Protein AF-0000000084598782 (afdb_homodimer)

Structure (mmCIF, N/CA/C/O backbone):
data_AF-0000000084598782-model_v1
#
loop_
_entity.id
_entity.type
_entity.pdbx_description
1 polymer 'Cobalamin (Vitamin B12) biosynthesis CbiX protein'
#
loop_
_atom_site.group_PDB
_atom_site.id
_atom_site.type_symbol
_atom_site.label_atom_id
_atom_site.label_alt_id
_atom_site.label_comp_id
_atom_site.label_asym_id
_atom_site.label_entity_id
_atom_site.label_seq_id
_atom_site.pdbx_PDB_ins_code
_atom_site.Cartn_x
_atom_site.Cartn_y
_atom_site.Cartn_z
_atom_site.occupancy
_atom_site.B_iso_or_equiv
_atom_site.auth_seq_id
_atom_site.auth_comp_id
_atom_site.auth_asym_id
_atom_site.auth_atom_id
_atom_site.pdbx_PDB_model_num
ATOM 1 N N . MET A 1 1 ? -30.422 15.445 13.852 1 93.19 1 MET A N 1
ATOM 2 C CA . MET A 1 1 ? -29.672 16.406 13.047 1 93.19 1 MET A CA 1
ATOM 3 C C . MET A 1 1 ? -28.234 15.938 12.859 1 93.19 1 MET A C 1
ATOM 5 O O . MET A 1 1 ? -27.625 15.398 13.789 1 93.19 1 MET A O 1
ATOM 9 N N . GLN A 1 2 ? -27.672 16.078 11.68 1 96.44 2 GLN A N 1
ATOM 10 C CA . GLN A 1 2 ? -26.344 15.633 11.297 1 96.44 2 GLN A CA 1
ATOM 11 C C . GLN A 1 2 ? -25.312 16.75 11.5 1 96.44 2 GLN A C 1
ATOM 13 O O . GLN A 1 2 ? -25.562 17.906 11.18 1 96.44 2 GLN A O 1
ATOM 18 N N . ALA A 1 3 ? -24.156 16.375 12.109 1 98.25 3 ALA A N 1
ATOM 19 C CA . ALA A 1 3 ? -23.016 17.281 12.195 1 98.25 3 ALA A CA 1
ATOM 20 C C . ALA A 1 3 ? -21.734 16.625 11.68 1 98.25 3 ALA A C 1
ATOM 22 O O . ALA A 1 3 ? -21.672 15.398 11.539 1 98.25 3 ALA A O 1
ATOM 23 N N . ILE A 1 4 ? -20.75 17.438 11.352 1 98.62 4 ILE A N 1
ATOM 24 C CA . ILE A 1 4 ? -19.438 16.969 10.945 1 98.62 4 ILE A CA 1
ATOM 25 C C . ILE A 1 4 ? -18.375 17.5 11.891 1 98.62 4 ILE A C 1
ATOM 27 O O . ILE A 1 4 ? -18.328 18.703 12.172 1 98.62 4 ILE A O 1
ATOM 31 N N . LEU A 1 5 ? -17.578 16.625 12.438 1 98.69 5 LEU A N 1
ATOM 32 C CA . LEU A 1 5 ? -16.438 16.984 13.266 1 98.69 5 LEU A CA 1
ATOM 33 C C . LEU A 1 5 ? -15.133 16.625 12.57 1 98.69 5 LEU A C 1
ATOM 35 O O . LEU A 1 5 ? -14.82 15.438 12.414 1 98.69 5 LEU A O 1
ATOM 39 N N . TYR A 1 6 ? -14.391 17.641 12.141 1 98.56 6 TYR A N 1
ATOM 40 C CA . TYR A 1 6 ? -13.07 17.422 11.555 1 98.56 6 TYR A CA 1
ATOM 41 C C . TYR A 1 6 ? -12 17.344 12.641 1 98.56 6 TYR A C 1
ATOM 43 O O . TYR A 1 6 ? -11.922 18.219 13.508 1 98.56 6 TYR A O 1
ATOM 51 N N . VAL A 1 7 ? -11.172 16.297 12.578 1 98.06 7 VAL A N 1
ATOM 52 C CA . VAL A 1 7 ? -10.18 16.109 13.633 1 98.06 7 VAL A CA 1
ATOM 53 C C . VAL A 1 7 ? -8.773 16.172 13.047 1 98.06 7 VAL A C 1
ATOM 55 O O . VAL A 1 7 ? -8.406 15.344 12.211 1 98.06 7 VAL A O 1
ATOM 58 N N . GLY A 1 8 ? -8.016 17.125 13.453 1 95.94 8 GLY A N 1
ATOM 59 C CA . GLY A 1 8 ? -6.613 17.25 13.102 1 95.94 8 GLY A CA 1
ATOM 60 C C . GLY A 1 8 ? -5.68 16.797 14.211 1 95.94 8 GLY A C 1
ATOM 61 O O . GLY A 1 8 ? -6.121 16.547 15.328 1 95.94 8 GLY A O 1
ATOM 62 N N . HIS A 1 9 ? -4.473 16.719 13.938 1 91.81 9 HIS A N 1
ATOM 63 C CA . HIS A 1 9 ? -3.498 16.281 14.938 1 91.81 9 HIS A CA 1
ATOM 64 C C . HIS A 1 9 ? -3.303 17.359 16 1 91.81 9 HIS A C 1
ATOM 66 O O . HIS A 1 9 ? -3.309 17.047 17.203 1 91.81 9 HIS A O 1
ATOM 72 N N . GLY A 1 10 ? -3.178 18.547 15.688 1 91.69 10 GLY A N 1
ATOM 73 C CA . GLY A 1 10 ? -2.77 19.672 16.516 1 91.69 10 GLY A CA 1
ATOM 74 C C . GLY A 1 10 ? -1.273 19.922 16.484 1 91.69 10 GLY A C 1
ATOM 75 O O . GLY A 1 10 ? -0.492 19 16.234 1 91.69 10 GLY A O 1
ATOM 76 N N . SER A 1 11 ? -0.904 21.188 16.625 1 88.19 11 SER A N 1
ATOM 77 C CA . SER A 1 11 ? 0.498 21.578 16.562 1 88.19 11 SER A CA 1
ATOM 78 C C . SER A 1 11 ? 0.852 22.531 17.688 1 88.19 11 SER A C 1
ATOM 80 O O . SER A 1 11 ? 0.013 23.328 18.125 1 88.19 11 SER A O 1
ATOM 82 N N . ARG A 1 12 ? 2.102 22.484 18.109 1 85.44 12 ARG A N 1
ATOM 83 C CA . ARG A 1 12 ? 2.6 23.469 19.078 1 85.44 12 ARG A CA 1
ATOM 84 C C . ARG A 1 12 ? 2.768 24.828 18.422 1 85.44 12 ARG A C 1
ATOM 86 O O . ARG A 1 12 ? 2.748 25.859 19.109 1 85.44 12 ARG A O 1
ATOM 93 N N . VAL A 1 13 ? 2.938 24.734 17.094 1 85.5 13 VAL A N 1
ATOM 94 C CA . VAL A 1 13 ? 3.07 25.969 16.328 1 85.5 13 VAL A CA 1
ATOM 95 C C . VAL A 1 13 ? 1.689 26.469 15.898 1 85.5 13 VAL A C 1
ATOM 97 O O . VAL A 1 13 ? 1.011 25.812 15.109 1 85.5 13 VAL A O 1
ATOM 100 N N . GLN A 1 14 ? 1.375 27.609 16.297 1 89.38 14 GLN A N 1
ATOM 101 C CA . GLN A 1 14 ? 0.03 28.156 16.125 1 89.38 14 GLN A CA 1
ATOM 102 C C . GLN A 1 14 ? -0.313 28.297 14.648 1 89.38 14 GLN A C 1
ATOM 104 O O . GLN A 1 14 ? -1.463 28.094 14.25 1 89.38 14 GLN A O 1
ATOM 109 N N . THR A 1 15 ? 0.658 28.594 13.906 1 87.44 15 THR A N 1
ATOM 110 C CA . THR A 1 15 ? 0.441 28.797 12.477 1 87.44 15 THR A CA 1
ATOM 111 C C . THR A 1 15 ? -0.137 27.531 11.844 1 87.44 15 THR A C 1
ATOM 113 O O . THR A 1 15 ? -1.002 27.609 10.969 1 87.44 15 THR A O 1
ATOM 116 N N . GLY A 1 16 ? 0.317 26.406 12.25 1 87.88 16 GLY A N 1
ATOM 117 C CA . GLY A 1 16 ? -0.208 25.141 11.75 1 87.88 16 GLY A CA 1
ATOM 118 C C . GLY A 1 16 ? -1.678 24.938 12.07 1 87.88 16 GLY A C 1
ATOM 119 O O . GLY A 1 16 ? -2.441 24.469 11.219 1 87.88 16 GLY A O 1
ATOM 120 N N . ASN A 1 17 ? -2.055 25.312 13.242 1 93.38 17 ASN A N 1
ATOM 121 C CA . ASN A 1 17 ? -3.445 25.172 13.664 1 93.38 17 ASN A CA 1
ATOM 122 C C . ASN A 1 17 ? -4.352 26.141 12.891 1 93.38 17 ASN A C 1
ATOM 124 O O . ASN A 1 17 ? -5.484 25.781 12.547 1 93.38 17 ASN A O 1
ATOM 128 N N . GLU A 1 18 ? -3.832 27.297 12.617 1 93.31 18 GLU A N 1
ATOM 129 C CA . GLU A 1 18 ? -4.594 28.281 11.852 1 93.31 18 GLU A CA 1
ATOM 130 C C . GLU A 1 18 ? -4.797 27.812 10.414 1 93.31 18 GLU A C 1
ATOM 132 O O . GLU A 1 18 ? -5.867 28.016 9.836 1 93.31 18 GLU A O 1
ATOM 137 N N . GLN A 1 19 ? -3.789 27.234 9.875 1 90.44 19 GLN A N 1
ATOM 138 C CA . GLN A 1 19 ? -3.885 26.703 8.523 1 90.44 19 GLN A CA 1
ATOM 139 C C . GLN A 1 19 ? -4.922 25.578 8.445 1 90.44 19 GLN A C 1
ATOM 141 O O . GLN A 1 19 ? -5.664 25.484 7.469 1 90.44 19 GLN A O 1
ATOM 146 N N . PHE A 1 20 ? -4.934 24.812 9.445 1 94.69 20 PHE A N 1
ATOM 147 C CA . PHE A 1 20 ? -5.934 23.766 9.539 1 94.69 20 PHE A CA 1
ATOM 148 C C . PHE A 1 20 ? -7.34 24.344 9.531 1 94.69 20 PHE A C 1
ATOM 150 O O . PHE A 1 20 ? -8.195 23.906 8.758 1 94.69 20 PHE A O 1
ATOM 157 N N . LYS A 1 21 ? -7.547 25.281 10.344 1 95.44 21 LYS A N 1
ATOM 158 C CA . LYS A 1 21 ? -8.852 25.938 10.445 1 95.44 21 LYS A CA 1
ATOM 159 C C . LYS A 1 21 ? -9.273 26.531 9.109 1 95.44 21 LYS A C 1
ATOM 161 O O . LYS A 1 21 ? -10.422 26.375 8.688 1 95.44 21 LYS A O 1
ATOM 166 N N . THR A 1 22 ? -8.359 27.156 8.492 1 94.69 22 THR A N 1
ATOM 167 C CA . THR A 1 22 ? -8.633 27.766 7.199 1 94.69 22 THR A CA 1
ATOM 168 C C . THR A 1 22 ? -9 26.719 6.164 1 94.69 22 THR A C 1
ATOM 170 O O . THR A 1 22 ? -9.891 26.922 5.344 1 94.69 22 THR A O 1
ATOM 173 N N . PHE A 1 23 ? -8.336 25.672 6.223 1 95.75 23 PHE A N 1
ATOM 174 C CA . PHE A 1 23 ? -8.586 24.547 5.32 1 95.75 23 PHE A CA 1
ATOM 175 C C . PHE A 1 23 ? -10 24.016 5.492 1 95.75 23 PHE A C 1
ATOM 177 O O . PHE A 1 23 ? -10.703 23.766 4.512 1 95.75 23 PHE A O 1
ATOM 184 N N . ILE A 1 24 ? -10.391 23.859 6.723 1 96.69 24 ILE A N 1
ATOM 185 C CA . ILE A 1 24 ? -11.734 23.375 7.023 1 96.69 24 ILE A CA 1
ATOM 186 C C . ILE A 1 24 ? -12.766 24.391 6.531 1 96.69 24 ILE A C 1
ATOM 188 O O . ILE A 1 24 ? -13.773 24.016 5.93 1 96.69 24 ILE A O 1
ATOM 192 N N . ASP A 1 25 ? -12.469 25.641 6.711 1 95.81 25 ASP A N 1
ATOM 193 C CA . ASP A 1 25 ? -13.383 26.703 6.328 1 95.81 25 ASP A CA 1
ATOM 194 C C . ASP A 1 25 ? -13.633 26.703 4.824 1 95.81 25 ASP A C 1
ATOM 196 O O . ASP A 1 25 ? -14.727 27.047 4.367 1 95.81 25 ASP A O 1
ATOM 200 N N . ARG A 1 26 ? -12.68 26.312 4.09 1 94.88 26 ARG A N 1
ATOM 201 C CA . ARG A 1 26 ? -12.773 26.328 2.635 1 94.88 26 ARG A CA 1
ATOM 202 C C . ARG A 1 26 ? -13.773 25.297 2.139 1 94.88 26 ARG A C 1
ATOM 204 O O . ARG A 1 26 ? -14.328 25.438 1.044 1 94.88 26 ARG A O 1
ATOM 211 N N . ILE A 1 27 ? -14.031 24.297 2.934 1 94.5 27 ILE A N 1
ATOM 212 C CA . ILE A 1 27 ? -14.883 23.234 2.41 1 94.5 27 ILE A CA 1
ATOM 213 C C . ILE A 1 27 ? -16.234 23.281 3.115 1 94.5 27 ILE A C 1
ATOM 215 O O . ILE A 1 27 ? -17.125 22.484 2.799 1 94.5 27 ILE A O 1
ATOM 219 N N . LYS A 1 28 ? -16.422 24.156 4.047 1 93.25 28 LYS A N 1
ATOM 220 C CA . LYS A 1 28 ? -17.625 24.203 4.859 1 93.25 28 LYS A CA 1
ATOM 221 C C . LYS A 1 28 ? -18.875 24.438 3.992 1 93.25 28 LYS A C 1
ATOM 223 O O . LYS A 1 28 ? -19.938 23.906 4.289 1 93.25 28 LYS A O 1
ATOM 228 N N . SER A 1 29 ? -18.719 25.125 2.957 1 93 29 SER A N 1
ATOM 229 C CA . SER A 1 29 ? -19.844 25.5 2.104 1 93 29 SER A CA 1
ATOM 230 C C . SER A 1 29 ? -20.391 24.281 1.357 1 93 29 SER A C 1
ATOM 232 O O . SER A 1 29 ? -21.5 24.312 0.835 1 93 29 SER A O 1
ATOM 234 N N . SER A 1 30 ? -19.672 23.234 1.329 1 93.81 30 SER A N 1
ATOM 235 C CA . SER A 1 30 ? -20.062 22.047 0.595 1 93.81 30 SER A CA 1
ATOM 236 C C . SER A 1 30 ? -21.125 21.25 1.354 1 93.81 30 SER A C 1
ATOM 238 O O . SER A 1 30 ? -21.75 20.344 0.799 1 93.81 30 SER A O 1
ATOM 240 N N . PHE A 1 31 ? -21.328 21.641 2.617 1 95.94 31 PHE A N 1
ATOM 241 C CA . PHE A 1 31 ? -22.266 20.906 3.451 1 95.94 31 PHE A CA 1
ATOM 242 C C . PHE A 1 31 ? -23.219 21.875 4.168 1 95.94 31 PHE A C 1
ATOM 244 O O . PHE A 1 31 ? -22.797 22.938 4.609 1 95.94 31 PHE A O 1
ATOM 251 N N . SER A 1 32 ? -24.406 21.5 4.297 1 94.25 32 SER A N 1
ATOM 252 C CA . SER A 1 32 ? -25.422 22.297 4.992 1 94.25 32 SER A CA 1
ATOM 253 C C . SER A 1 32 ? -25.469 21.953 6.477 1 94.25 32 SER A C 1
ATOM 255 O O . SER A 1 32 ? -26.094 22.672 7.262 1 94.25 32 SER A O 1
ATOM 257 N N . HIS A 1 33 ? -24.781 20.969 6.879 1 95.62 33 HIS A N 1
ATOM 258 C CA . HIS A 1 33 ? -24.75 20.5 8.258 1 95.62 33 HIS A CA 1
ATOM 259 C C . HIS A 1 33 ? -23.922 21.422 9.148 1 95.62 33 HIS A C 1
ATOM 261 O O . HIS A 1 33 ? -23.109 22.203 8.648 1 95.62 33 HIS A O 1
ATOM 267 N N . PHE A 1 34 ? -24.203 21.359 10.43 1 97.31 34 PHE A N 1
ATOM 268 C CA . PHE A 1 34 ? -23.281 22 11.375 1 97.31 34 PHE A CA 1
ATOM 269 C C . PHE A 1 34 ? -21.891 21.391 11.289 1 97.31 34 PHE A C 1
ATOM 271 O O . PHE A 1 34 ? -21.75 20.156 11.227 1 97.31 34 PHE A O 1
ATOM 278 N N . GLN A 1 35 ? -20.859 22.203 11.203 1 98.31 35 GLN A N 1
ATOM 279 C CA . GLN A 1 35 ? -19.484 21.734 11.078 1 98.31 35 GLN A CA 1
ATOM 280 C C . GLN A 1 35 ? -18.594 22.406 12.117 1 98.31 35 GLN A C 1
ATOM 282 O O . GLN A 1 35 ? -18.719 23.609 12.383 1 98.31 35 GLN A O 1
ATOM 287 N N . THR A 1 36 ? -17.734 21.625 12.734 1 98.19 36 THR A N 1
ATOM 288 C CA . THR A 1 36 ? -16.719 22.141 13.641 1 98.19 36 THR A CA 1
ATOM 289 C C . THR A 1 36 ? -15.453 21.281 13.578 1 98.19 36 THR A C 1
ATOM 291 O O . THR A 1 36 ? -15.344 20.391 12.734 1 98.19 36 THR A O 1
ATOM 294 N N . TYR A 1 37 ? -14.43 21.641 14.375 1 98.38 37 TYR A N 1
ATOM 295 C CA . TYR A 1 37 ? -13.164 20.938 14.328 1 98.38 37 TYR A CA 1
ATOM 296 C C . TYR A 1 37 ? -12.602 20.719 15.727 1 98.38 37 TYR A C 1
ATOM 298 O O . TYR A 1 37 ? -13.078 21.312 16.688 1 98.38 37 TYR A O 1
ATOM 306 N N . ALA A 1 38 ? -11.695 19.797 15.867 1 98.44 38 ALA A N 1
ATOM 307 C CA . ALA A 1 38 ? -10.961 19.5 17.094 1 98.44 38 ALA A CA 1
ATOM 308 C C . ALA A 1 38 ? -9.562 18.969 16.781 1 98.44 38 ALA A C 1
ATOM 310 O O . ALA A 1 38 ? -9.234 18.719 15.617 1 98.44 38 ALA A O 1
ATOM 311 N N . PHE A 1 39 ? -8.758 18.875 17.812 1 97.44 39 PHE A N 1
ATOM 312 C CA . PHE A 1 39 ? -7.402 18.375 17.688 1 97.44 39 PHE A CA 1
ATOM 313 C C . PHE A 1 39 ? -7.184 17.156 18.578 1 97.44 39 PHE A C 1
ATOM 315 O O . PHE A 1 39 ? -7.766 17.078 19.672 1 97.44 39 PHE A O 1
ATOM 322 N N . ILE A 1 40 ? -6.371 16.266 18.125 1 96.12 40 ILE A N 1
ATOM 323 C CA . ILE A 1 40 ? -6.043 15.062 18.875 1 96.12 40 ILE A CA 1
ATOM 324 C C . ILE A 1 40 ? -5.258 15.438 20.125 1 96.12 40 ILE A C 1
ATOM 326 O O . ILE A 1 40 ? -5.535 14.938 21.219 1 96.12 40 ILE A O 1
ATOM 330 N N . GLU A 1 41 ? -4.289 16.297 19.875 1 93.75 41 GLU A N 1
ATOM 331 C CA . GLU A 1 41 ? -3.395 16.719 20.953 1 93.75 41 GLU A CA 1
ATOM 332 C C . GLU A 1 41 ? -2.73 18.047 20.625 1 93.75 41 GLU A C 1
ATOM 334 O O . GLU A 1 41 ? -2.895 18.578 19.516 1 93.75 41 GLU A O 1
ATOM 339 N N . LEU A 1 42 ? -2.111 18.75 21.609 1 92.25 42 LEU A N 1
ATOM 340 C CA . LEU A 1 42 ? -1.199 19.891 21.516 1 92.25 42 LEU A CA 1
ATOM 341 C C . LEU A 1 42 ? -1.972 21.188 21.328 1 92.25 42 LEU A C 1
ATOM 343 O O . LEU A 1 42 ? -1.405 22.266 21.453 1 92.25 42 LEU A O 1
ATOM 347 N N . SER A 1 43 ? -3.236 21.031 20.906 1 94 43 SER A N 1
ATOM 348 C CA . SER A 1 43 ? -4.012 22.234 20.688 1 94 43 SER A CA 1
ATOM 349 C C . SER A 1 43 ? -5.469 22.047 21.078 1 94 43 SER A C 1
ATOM 351 O O . SER A 1 43 ? -5.902 20.922 21.344 1 94 43 SER A O 1
ATOM 353 N N . ALA A 1 44 ? -6.156 23.188 21.266 1 96.25 44 ALA A N 1
ATOM 354 C CA . ALA A 1 44 ? -7.598 23.203 21.516 1 96.25 44 ALA A CA 1
ATOM 355 C C . ALA A 1 44 ? -8.367 23.625 20.266 1 96.25 44 ALA A C 1
ATOM 357 O O . ALA A 1 44 ? -7.832 24.344 19.406 1 96.25 44 ALA A O 1
ATOM 358 N N . PRO A 1 45 ? -9.609 23.172 20.203 1 98 45 PRO A N 1
ATOM 359 C CA . PRO A 1 45 ? -10.398 22.344 21.109 1 98 45 PRO A CA 1
ATOM 360 C C . PRO A 1 45 ? -10.031 20.859 21.031 1 98 45 PRO A C 1
ATOM 362 O O . PRO A 1 45 ? -9.562 20.391 19.984 1 98 45 PRO A O 1
ATOM 365 N N . THR A 1 46 ? -10.273 20.141 22.109 1 98.31 46 THR A N 1
ATOM 366 C CA . THR A 1 46 ? -10.109 18.688 22.156 1 98.31 46 THR A CA 1
ATOM 367 C C . THR A 1 46 ? -11.25 17.984 21.422 1 98.31 46 THR A C 1
ATOM 369 O O . THR A 1 46 ? -12.258 18.609 21.094 1 98.31 46 THR A O 1
ATOM 372 N N . ILE A 1 47 ? -11.086 16.75 21.188 1 98.5 47 ILE A N 1
ATOM 373 C CA . ILE A 1 47 ? -12.117 15.969 20.531 1 98.5 47 ILE A CA 1
ATOM 374 C C . ILE A 1 47 ? -13.398 15.984 21.375 1 98.5 47 ILE A C 1
ATOM 376 O O . ILE A 1 47 ? -14.492 16.141 20.828 1 98.5 47 ILE A O 1
ATOM 380 N N . GLN A 1 48 ? -13.266 15.859 22.703 1 98.56 48 GLN A N 1
ATOM 381 C CA . GLN A 1 48 ? -14.422 15.906 23.594 1 98.56 48 GLN A CA 1
ATOM 382 C C . GLN A 1 48 ? -15.141 17.25 23.484 1 98.56 48 GLN A C 1
ATOM 384 O O . GLN A 1 48 ? -16.375 17.297 23.406 1 98.56 48 GLN A O 1
ATOM 389 N N . GLU A 1 49 ? -14.406 18.297 23.469 1 98.56 49 GLU A N 1
ATOM 390 C CA . GLU A 1 49 ? -14.992 19.625 23.344 1 98.56 49 GLU A CA 1
ATOM 391 C C . GLU A 1 49 ? -15.688 19.781 21.984 1 98.56 49 GLU A C 1
ATOM 393 O O . GLU A 1 49 ? -16.719 20.438 21.891 1 98.56 49 GLU A O 1
ATOM 398 N N . GLY A 1 50 ? -15.047 19.25 20.922 1 98.62 50 GLY A N 1
ATOM 399 C CA . GLY A 1 50 ? -15.688 19.266 19.609 1 98.62 50 GLY A CA 1
ATOM 400 C C . GLY A 1 50 ? -17.016 18.531 19.594 1 98.62 50 GLY A C 1
ATOM 401 O O . GLY A 1 50 ? -17.984 19.031 19.016 1 98.62 50 GLY A O 1
ATOM 402 N N . ILE A 1 51 ? -17.078 17.438 20.234 1 98.5 51 ILE A N 1
ATOM 403 C CA . ILE A 1 51 ? -18.312 16.656 20.328 1 98.5 51 ILE A CA 1
ATOM 404 C C . ILE A 1 51 ? -19.359 17.453 21.109 1 98.5 51 ILE A C 1
ATOM 406 O O . ILE A 1 51 ? -20.516 17.516 20.688 1 98.5 51 ILE A O 1
ATOM 410 N N . ASP A 1 52 ? -18.969 18.062 22.234 1 98.56 52 ASP A N 1
ATOM 411 C CA . ASP A 1 52 ? -19.875 18.891 23.016 1 98.56 52 ASP A CA 1
ATOM 412 C C . ASP A 1 52 ? -20.5 19.984 22.141 1 98.56 52 ASP A C 1
ATOM 414 O O . ASP A 1 52 ? -21.703 20.25 22.25 1 98.56 52 ASP A O 1
ATOM 418 N N . ARG A 1 53 ? -19.734 20.578 21.297 1 98.44 53 ARG A N 1
ATOM 419 C CA . ARG A 1 53 ? -20.203 21.625 20.406 1 98.44 53 ARG A CA 1
ATOM 420 C C . ARG A 1 53 ? -21.266 21.109 19.438 1 98.44 53 ARG A C 1
ATOM 422 O O . ARG A 1 53 ? -22.266 21.781 19.188 1 98.44 53 ARG A O 1
ATOM 429 N N . CYS A 1 54 ? -21 19.953 18.906 1 98.5 54 CYS A N 1
ATOM 430 C CA . CYS A 1 54 ? -21.953 19.344 18 1 98.5 54 CYS A CA 1
ATOM 431 C C . CYS A 1 54 ? -23.281 19.062 18.703 1 98.5 54 CYS A C 1
ATOM 433 O O . CYS A 1 54 ? -24.344 19.359 18.172 1 98.5 54 CYS A O 1
ATOM 435 N N . VAL A 1 55 ? -23.188 18.531 19.906 1 97.88 55 VAL A N 1
ATOM 436 C CA . VAL A 1 55 ? -24.375 18.203 20.688 1 97.88 55 VAL A CA 1
ATOM 437 C C . VAL A 1 55 ? -25.141 19.469 21.031 1 97.88 55 VAL A C 1
ATOM 439 O O . VAL A 1 55 ? -26.359 19.516 20.906 1 97.88 55 VAL A O 1
ATOM 442 N N . LYS A 1 56 ? -24.438 20.438 21.469 1 97.94 56 LYS A N 1
ATOM 443 C CA . LYS A 1 56 ? -25.047 21.719 21.828 1 97.94 56 LYS A CA 1
ATOM 444 C C . LYS A 1 56 ? -25.766 22.328 20.625 1 97.94 56 LYS A C 1
ATOM 446 O O . LYS A 1 56 ? -26.797 22.984 20.781 1 97.94 56 LYS A O 1
ATOM 451 N N . ALA A 1 57 ? -25.281 22.062 19.438 1 97.81 57 ALA A N 1
ATOM 452 C CA . ALA A 1 57 ? -25.875 22.578 18.203 1 97.81 57 ALA A CA 1
ATOM 453 C C . ALA A 1 57 ? -27.109 21.766 17.797 1 97.81 57 ALA A C 1
ATOM 455 O O . ALA A 1 57 ? -27.766 22.078 16.812 1 97.81 57 ALA A O 1
ATOM 456 N N . GLY A 1 58 ? -27.359 20.641 18.547 1 97.44 58 GLY A N 1
ATOM 457 C CA . GLY A 1 58 ? -28.562 19.859 18.312 1 97.44 58 GLY A CA 1
ATOM 458 C C . GLY A 1 58 ? -28.328 18.594 17.531 1 97.44 58 GLY A C 1
ATOM 459 O O . GLY A 1 58 ? -29.266 17.922 17.109 1 97.44 58 GLY A O 1
ATOM 460 N N . ALA A 1 59 ? -27.109 18.203 17.344 1 97.5 59 ALA A N 1
ATOM 461 C CA . ALA A 1 59 ? -26.781 17.016 16.531 1 97.5 59 ALA A CA 1
ATOM 462 C C . ALA A 1 59 ? -27.203 15.734 17.234 1 97.5 59 ALA A C 1
ATOM 464 O O . ALA A 1 59 ? -27.031 15.609 18.453 1 97.5 59 ALA A O 1
ATOM 465 N N . THR A 1 60 ? -27.766 14.867 16.531 1 97 60 THR A N 1
ATOM 466 C CA . THR A 1 60 ? -28.047 13.516 17.016 1 97 60 THR A CA 1
ATOM 467 C C . THR A 1 60 ? -27.141 12.5 16.328 1 97 60 THR A C 1
ATOM 469 O O . THR A 1 60 ? -27.047 11.352 16.766 1 97 60 THR A O 1
ATOM 472 N N . LYS A 1 61 ? -26.562 12.914 15.227 1 97.38 61 LYS A N 1
ATOM 473 C CA . LYS A 1 61 ? -25.547 12.148 14.492 1 97.38 61 LYS A CA 1
ATOM 474 C C . LYS A 1 61 ? -24.312 13 14.211 1 97.38 61 LYS A C 1
ATOM 476 O O . LYS A 1 61 ? -24.422 14.164 13.828 1 97.38 61 LYS A O 1
ATOM 481 N N . ILE A 1 62 ? -23.156 12.43 14.461 1 98.19 62 ILE A N 1
ATOM 482 C CA . ILE A 1 62 ? -21.922 13.164 14.227 1 98.19 62 ILE A CA 1
ATOM 483 C C . ILE A 1 62 ? -20.984 12.328 13.359 1 98.19 62 ILE A C 1
ATOM 485 O O . ILE A 1 62 ? -20.562 11.234 13.758 1 98.19 62 ILE A O 1
ATOM 489 N N . ALA A 1 63 ? -20.656 12.812 12.164 1 98.38 63 ALA A N 1
ATOM 490 C CA . ALA A 1 63 ? -19.594 12.234 11.336 1 98.38 63 ALA A CA 1
ATOM 491 C C . ALA A 1 63 ? -18.234 12.789 11.711 1 98.38 63 ALA A C 1
ATOM 493 O O . ALA A 1 63 ? -17.953 13.977 11.5 1 98.38 63 ALA A O 1
ATOM 494 N N . VAL A 1 64 ? -17.438 11.93 12.281 1 98.38 64 VAL A N 1
ATOM 495 C CA . VAL A 1 64 ? -16.078 12.32 12.656 1 98.38 64 VAL A CA 1
ATOM 496 C C . VAL A 1 64 ? -15.117 12.016 11.516 1 98.38 64 VAL A C 1
ATOM 498 O O . VAL A 1 64 ? -14.977 10.867 11.094 1 98.38 64 VAL A O 1
ATOM 501 N N . VAL A 1 65 ? -14.43 13.031 11.031 1 98.12 65 VAL A N 1
ATOM 502 C CA . VAL A 1 65 ? -13.555 12.891 9.875 1 98.12 65 VAL A CA 1
ATOM 503 C C . VAL A 1 65 ? -12.117 13.227 10.266 1 98.12 65 VAL A C 1
ATOM 505 O O . VAL A 1 65 ? -11.797 14.391 10.516 1 98.12 65 VAL A O 1
ATOM 508 N N . PRO A 1 66 ? -11.273 12.258 10.32 1 97.75 66 PRO A N 1
ATOM 509 C CA . PRO A 1 66 ? -9.867 12.562 10.586 1 97.75 66 PRO A CA 1
ATOM 510 C C . PRO A 1 66 ? -9.18 13.258 9.414 1 97.75 66 PRO A C 1
ATOM 512 O O . PRO A 1 66 ? -9.203 12.75 8.289 1 97.75 66 PRO A O 1
ATOM 515 N N . VAL A 1 67 ? -8.617 14.375 9.672 1 96.75 67 VAL A N 1
ATOM 516 C CA . VAL A 1 67 ? -7.844 15.102 8.664 1 96.75 67 VAL A CA 1
ATOM 517 C C . VAL A 1 67 ? -6.359 14.773 8.82 1 96.75 67 VAL A C 1
ATOM 519 O O . VAL A 1 67 ? -5.578 15.609 9.281 1 96.75 67 VAL A O 1
ATOM 522 N N . LEU A 1 68 ? -6.02 13.594 8.445 1 94.44 68 LEU A N 1
ATOM 523 C CA . LEU A 1 68 ? -4.691 12.984 8.516 1 94.44 68 LEU A CA 1
ATOM 524 C C . LEU A 1 68 ? -4.305 12.375 7.172 1 94.44 68 LEU A C 1
ATOM 526 O O . LEU A 1 68 ? -5.172 11.938 6.41 1 94.44 68 LEU A O 1
ATOM 530 N N . LEU A 1 69 ? -3.002 12.359 6.879 1 93.12 69 LEU A N 1
ATOM 531 C CA . LEU A 1 69 ? -2.545 11.852 5.59 1 93.12 69 LEU A CA 1
ATOM 532 C C . LEU A 1 69 ? -2.701 10.336 5.52 1 93.12 69 LEU A C 1
ATOM 534 O O . LEU A 1 69 ? -3.201 9.812 4.523 1 93.12 69 LEU A O 1
ATOM 538 N N . LEU A 1 70 ? -2.176 9.672 6.562 1 91.88 70 LEU A N 1
ATOM 539 C CA . LEU A 1 70 ? -2.162 8.211 6.543 1 91.88 70 LEU A CA 1
ATOM 540 C C . LEU A 1 70 ? -2.688 7.648 7.859 1 91.88 70 LEU A C 1
ATOM 542 O O . LEU A 1 70 ? -2.76 8.367 8.859 1 91.88 70 LEU A O 1
ATOM 546 N N . THR A 1 71 ? -3.131 6.422 7.773 1 84.38 71 THR A N 1
ATOM 547 C CA . THR A 1 71 ? -3.609 5.723 8.961 1 84.38 71 THR A CA 1
ATOM 548 C C . THR A 1 71 ? -2.439 5.266 9.828 1 84.38 71 THR A C 1
ATOM 550 O O . THR A 1 71 ? -1.544 4.566 9.352 1 84.38 71 THR A O 1
ATOM 553 N N . ALA A 1 72 ? -2.422 5.719 11.047 1 84 72 ALA A N 1
ATOM 554 C CA . ALA A 1 72 ? -1.415 5.324 12.023 1 84 72 ALA A CA 1
ATOM 555 C C . ALA A 1 72 ? -2.006 5.285 13.43 1 84 72 ALA A C 1
ATOM 557 O O . ALA A 1 72 ? -3.211 5.082 13.602 1 84 72 ALA A O 1
ATOM 558 N N . TYR A 1 73 ? -1.213 5.379 14.383 1 80.56 73 TYR A N 1
ATOM 559 C CA . TYR A 1 73 ? -1.599 5.219 15.781 1 80.56 73 TYR A CA 1
ATOM 560 C C . TYR A 1 73 ? -2.711 6.191 16.156 1 80.56 73 TYR A C 1
ATOM 562 O O . TYR A 1 73 ? -3.707 5.801 16.766 1 80.56 73 TYR A O 1
ATOM 570 N N . HIS A 1 74 ? -2.617 7.398 15.688 1 83.5 74 HIS A N 1
ATOM 571 C CA . HIS A 1 74 ? -3.609 8.406 16.031 1 83.5 74 HIS A CA 1
ATOM 572 C C . HIS A 1 74 ? -4.977 8.062 15.453 1 83.5 74 HIS A C 1
ATOM 574 O O . HIS A 1 74 ? -5.996 8.188 16.141 1 83.5 74 HIS A O 1
ATOM 580 N N . ALA A 1 75 ? -4.973 7.633 14.312 1 87.62 75 ALA A N 1
ATOM 581 C CA . ALA A 1 75 ? -6.223 7.285 13.641 1 87.62 75 ALA A CA 1
ATOM 582 C C . ALA A 1 75 ? -6.781 5.969 14.18 1 87.62 75 ALA A C 1
ATOM 584 O O . ALA A 1 75 ? -8 5.809 14.297 1 87.62 75 ALA A O 1
ATOM 585 N N . ASN A 1 76 ? -5.922 5.129 14.547 1 87.38 76 ASN A N 1
ATOM 586 C CA . ASN A 1 76 ? -6.352 3.777 14.891 1 87.38 76 ASN A CA 1
ATOM 587 C C . ASN A 1 76 ? -6.68 3.658 16.375 1 87.38 76 ASN A C 1
ATOM 589 O O . ASN A 1 76 ? -7.422 2.76 16.781 1 87.38 76 ASN A O 1
ATOM 593 N N . LYS A 1 77 ? -6.113 4.5 17.156 1 90 77 LYS A N 1
ATOM 594 C CA . LYS A 1 77 ? -6.266 4.289 18.594 1 90 77 LYS A CA 1
ATOM 595 C C . LYS A 1 77 ? -6.746 5.559 19.281 1 90 77 LYS A C 1
ATOM 597 O O . LYS A 1 77 ? -7.793 5.559 19.938 1 90 77 LYS A O 1
ATOM 602 N N . ASP A 1 78 ? -6.055 6.703 19.078 1 93 78 ASP A N 1
ATOM 603 C CA . ASP A 1 78 ? -6.34 7.91 19.844 1 93 78 ASP A CA 1
ATOM 604 C C . ASP A 1 78 ? -7.746 8.43 19.562 1 93 78 ASP A C 1
ATOM 606 O O . ASP A 1 78 ? -8.508 8.711 20.484 1 93 78 ASP A O 1
ATOM 610 N N . ILE A 1 79 ? -8.102 8.539 18.344 1 96.12 79 ILE A N 1
ATOM 611 C CA . ILE A 1 79 ? -9.398 9.102 17.984 1 96.12 79 ILE A CA 1
ATOM 612 C C . ILE A 1 79 ? -10.508 8.141 18.391 1 96.12 79 ILE A C 1
ATOM 614 O O . ILE A 1 79 ? -11.453 8.531 19.094 1 96.12 79 ILE A O 1
ATOM 618 N N . PRO A 1 80 ? -10.406 6.859 18.078 1 95.94 80 PRO A N 1
ATOM 619 C CA . PRO A 1 80 ? -11.438 5.914 18.516 1 95.94 80 PRO A CA 1
ATOM 620 C C . PRO A 1 80 ? -11.609 5.887 20.031 1 95.94 80 PRO A C 1
ATOM 622 O O . PRO A 1 80 ? -12.727 5.781 20.531 1 95.94 80 PRO A O 1
ATOM 625 N N . ASP A 1 81 ? -10.508 5.977 20.734 1 96.38 81 ASP A N 1
ATOM 626 C CA . ASP A 1 81 ? -10.586 6.004 22.188 1 96.38 81 ASP A CA 1
ATOM 627 C C . ASP A 1 81 ? -11.398 7.207 22.672 1 96.38 81 ASP A C 1
ATOM 629 O O . ASP A 1 81 ? -12.203 7.09 23.594 1 96.38 81 ASP A O 1
ATOM 633 N N . GLU A 1 82 ? -11.172 8.32 22.094 1 97.25 82 GLU A N 1
ATOM 634 C CA . GLU A 1 82 ? -11.922 9.523 22.438 1 97.25 82 GLU A CA 1
ATOM 635 C C . GLU A 1 82 ? -13.398 9.383 22.078 1 97.25 82 GLU A C 1
ATOM 637 O O . GLU A 1 82 ? -14.266 9.891 22.797 1 97.25 82 GLU A O 1
ATOM 642 N N . LEU A 1 83 ? -13.688 8.711 21.016 1 97.19 83 LEU A N 1
ATOM 643 C CA . LEU A 1 83 ? -15.07 8.531 20.594 1 97.19 83 LEU A CA 1
ATOM 644 C C . LEU A 1 83 ? -15.805 7.582 21.531 1 97.19 83 LEU A C 1
ATOM 646 O O . LEU A 1 83 ? -17 7.762 21.781 1 97.19 83 LEU A O 1
ATOM 650 N N . LYS A 1 84 ? -15.078 6.59 22.016 1 96.56 84 LYS A N 1
ATOM 651 C CA . LYS A 1 84 ? -15.672 5.707 23.016 1 96.56 84 LYS A CA 1
ATOM 652 C C . LYS A 1 84 ? -16.062 6.484 24.266 1 96.56 84 LYS A C 1
ATOM 654 O O . LYS A 1 84 ? -17.141 6.262 24.828 1 96.56 84 LYS A O 1
ATOM 659 N N . LYS A 1 85 ? -15.164 7.32 24.656 1 97.25 85 LYS A N 1
ATOM 660 C CA . LYS A 1 85 ? -15.453 8.172 25.812 1 97.25 85 LYS A CA 1
ATOM 661 C C . LYS A 1 85 ? -16.688 9.039 25.547 1 97.25 85 LYS A C 1
ATOM 663 O O . LYS A 1 85 ? -17.547 9.188 26.438 1 97.25 85 LYS A O 1
ATOM 668 N N . ALA A 1 86 ? -16.75 9.602 24.391 1 96.88 86 ALA A N 1
ATOM 669 C CA . ALA A 1 86 ? -17.875 10.445 24.016 1 96.88 86 ALA A CA 1
ATOM 670 C C . ALA A 1 86 ? -19.188 9.656 24.031 1 96.88 86 ALA A C 1
ATOM 672 O O . ALA A 1 86 ? -20.219 10.18 24.453 1 96.88 86 ALA A O 1
ATOM 673 N N . LYS A 1 87 ? -19.141 8.453 23.578 1 96.06 87 LYS A N 1
ATOM 674 C CA . LYS A 1 87 ? -20.328 7.609 23.531 1 96.06 87 LYS A CA 1
ATOM 675 C C . LYS A 1 87 ? -20.859 7.316 24.938 1 96.06 87 LYS A C 1
ATOM 677 O O . LYS A 1 87 ? -22.062 7.191 25.141 1 96.06 87 LYS A O 1
ATOM 682 N N . ARG A 1 88 ? -19.984 7.203 25.859 1 96.44 88 ARG A N 1
ATOM 683 C CA . ARG A 1 88 ? -20.375 7 27.25 1 96.44 88 ARG A CA 1
ATOM 684 C C . ARG A 1 88 ? -21.078 8.234 27.812 1 96.44 88 ARG A C 1
ATOM 686 O O . ARG A 1 88 ? -22.047 8.125 28.562 1 96.44 88 ARG A O 1
ATOM 693 N N . ARG A 1 89 ? -20.578 9.367 27.391 1 97.25 89 ARG A N 1
ATOM 694 C CA . ARG A 1 89 ? -21.141 10.633 27.875 1 97.25 89 ARG A CA 1
ATOM 695 C C . ARG A 1 89 ? -22.484 10.93 27.203 1 97.25 89 ARG A C 1
ATOM 697 O O . ARG A 1 89 ? -23.359 11.531 27.812 1 97.25 89 ARG A O 1
ATOM 704 N N . TYR A 1 90 ? -22.562 10.531 25.906 1 97.12 90 TYR A N 1
ATOM 705 C CA . TYR A 1 90 ? -23.75 10.773 25.094 1 97.12 90 TYR A CA 1
ATOM 706 C C . TYR A 1 90 ? -24.234 9.484 24.438 1 97.12 90 TYR A C 1
ATOM 708 O O . TYR A 1 90 ? -24.094 9.305 23.234 1 97.12 90 TYR A O 1
ATOM 716 N N . PRO A 1 91 ? -24.922 8.664 25.188 1 95.81 91 PRO A N 1
ATOM 717 C CA . PRO A 1 91 ? -25.281 7.332 24.703 1 95.81 91 PRO A CA 1
ATOM 718 C C . PRO A 1 91 ? -26.25 7.391 23.531 1 95.81 91 PRO A C 1
ATOM 720 O O . PRO A 1 91 ? -26.312 6.457 22.719 1 95.81 91 PRO A O 1
ATOM 723 N N . SER A 1 92 ? -26.984 8.461 23.422 1 95.44 92 SER A N 1
ATOM 724 C CA . SER A 1 92 ? -28.031 8.523 22.406 1 95.44 92 SER A CA 1
ATOM 725 C C . SER A 1 92 ? -27.484 9.039 21.078 1 95.44 92 SER A C 1
ATOM 727 O O . SER A 1 92 ? -28.156 8.961 20.047 1 95.44 92 SER A O 1
ATOM 729 N N . ILE A 1 93 ? -26.344 9.57 21.078 1 95.88 93 ILE A N 1
ATOM 730 C CA . ILE A 1 93 ? -25.766 10.148 19.859 1 95.88 93 ILE A CA 1
ATOM 731 C C . ILE A 1 93 ? -25.156 9.039 19 1 95.88 93 ILE A C 1
ATOM 733 O O . ILE A 1 93 ? -24.516 8.117 19.531 1 95.88 93 ILE A O 1
ATOM 737 N N . GLU A 1 94 ? -25.344 9.141 17.75 1 96.5 94 GLU A N 1
ATOM 738 C CA . GLU A 1 94 ? -24.703 8.242 16.797 1 96.5 94 GLU A CA 1
ATOM 739 C C . GLU A 1 94 ? -23.391 8.828 16.266 1 96.5 94 GLU A C 1
ATOM 741 O O . GLU A 1 94 ? -23.359 9.977 15.82 1 96.5 94 GLU A O 1
ATOM 746 N N . LEU A 1 95 ? -22.391 8.047 16.375 1 97.19 95 LEU A N 1
ATOM 747 C CA . LEU A 1 95 ? -21.078 8.477 15.906 1 97.19 95 LEU A CA 1
ATOM 748 C C . LEU A 1 95 ? -20.609 7.613 14.742 1 97.19 95 LEU A C 1
ATOM 750 O O . LEU A 1 95 ? -20.672 6.383 14.805 1 97.19 95 LEU A O 1
ATOM 754 N N . THR A 1 96 ? -20.219 8.289 13.648 1 97.25 96 THR A N 1
ATOM 755 C CA . THR A 1 96 ? -19.516 7.613 12.57 1 97.25 96 THR A CA 1
ATOM 756 C C . THR A 1 96 ? -18.094 8.133 12.445 1 97.25 96 THR A C 1
ATOM 758 O O . THR A 1 96 ? -17.844 9.328 12.609 1 97.25 96 THR A O 1
ATOM 761 N N . TYR A 1 97 ? -17.203 7.242 12.25 1 97.06 97 TYR A N 1
ATOM 762 C CA . TYR A 1 97 ? -15.797 7.586 12.148 1 97.06 97 TYR A CA 1
ATOM 763 C C . TYR A 1 97 ? -15.273 7.328 10.742 1 97.06 97 TYR A C 1
ATOM 765 O O . TYR A 1 97 ? -15.125 6.172 10.328 1 97.06 97 TYR A O 1
ATOM 773 N N . GLY A 1 98 ? -14.977 8.406 10.031 1 96.5 98 GLY A N 1
ATOM 774 C CA . GLY A 1 98 ? -14.469 8.305 8.672 1 96.5 98 GLY A CA 1
ATOM 775 C C . GLY A 1 98 ? -13.008 7.879 8.617 1 96.5 98 GLY A C 1
ATOM 776 O O . GLY A 1 98 ? -12.391 7.629 9.648 1 96.5 98 GLY A O 1
ATOM 777 N N . ARG A 1 99 ? -12.445 7.809 7.434 1 95.12 99 ARG A N 1
ATOM 778 C CA . ARG A 1 99 ? -11.062 7.383 7.246 1 95.12 99 ARG A CA 1
ATOM 779 C C . ARG A 1 99 ? -10.172 8.562 6.867 1 95.12 99 ARG A C 1
ATOM 781 O O . ARG A 1 99 ? -10.648 9.555 6.312 1 95.12 99 ARG A O 1
ATOM 788 N N . PRO A 1 100 ? -8.875 8.492 7.164 1 96.31 100 PRO A N 1
ATOM 789 C CA . PRO A 1 100 ? -7.93 9.516 6.719 1 96.31 100 PRO A CA 1
ATOM 790 C C . PRO A 1 100 ? -7.84 9.609 5.195 1 96.31 100 PRO A C 1
ATOM 792 O O . PRO A 1 100 ? -8.516 8.859 4.484 1 96.31 100 PRO A O 1
ATOM 795 N N . PHE A 1 101 ? -7.012 10.578 4.738 1 96.31 101 PHE A N 1
ATOM 796 C CA . PHE A 1 101 ? -6.852 10.766 3.301 1 96.31 101 PHE A CA 1
ATOM 797 C C . PHE A 1 101 ? -6.355 9.484 2.639 1 96.31 101 PHE A C 1
ATOM 799 O O . PHE A 1 101 ? -6.859 9.086 1.587 1 96.31 101 PHE A O 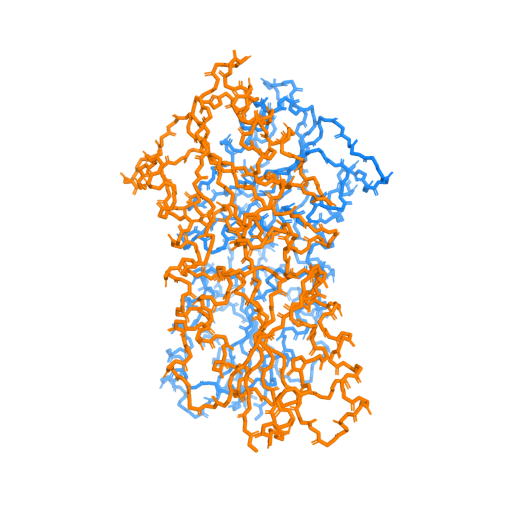1
ATOM 806 N N . GLY A 1 102 ? -5.367 8.867 3.316 1 94.56 102 GLY A N 1
ATOM 807 C CA . GLY A 1 102 ? -4.824 7.625 2.783 1 94.56 102 GLY A CA 1
ATOM 808 C C . GLY A 1 102 ? -4.074 7.812 1.479 1 94.56 102 GLY A C 1
ATOM 809 O O . GLY A 1 102 ? -3.662 8.93 1.149 1 94.56 102 GLY A O 1
ATOM 810 N N . ILE A 1 103 ? -3.789 6.676 0.843 1 94.88 103 ILE A N 1
ATOM 811 C CA . ILE A 1 103 ? -3.16 6.73 -0.473 1 94.88 103 ILE A CA 1
ATOM 812 C C . ILE A 1 103 ? -4.199 7.117 -1.524 1 94.88 103 ILE A C 1
ATOM 814 O O . ILE A 1 103 ? -5.027 6.293 -1.918 1 94.88 103 ILE A O 1
ATOM 818 N N . HIS A 1 104 ? -4.18 8.359 -1.863 1 95.25 104 HIS A N 1
ATOM 819 C CA . HIS A 1 104 ? -5.176 8.945 -2.754 1 95.25 104 HIS A CA 1
ATOM 820 C C . HIS A 1 104 ? -4.516 9.656 -3.924 1 95.25 104 HIS A C 1
ATOM 822 O O . HIS A 1 104 ? -3.502 10.344 -3.748 1 95.25 104 HIS A O 1
ATOM 828 N N . GLN A 1 105 ? -5.105 9.586 -5.078 1 94.62 105 GLN A N 1
ATOM 829 C CA . GLN A 1 105 ? -4.527 10.141 -6.297 1 94.62 105 GLN A CA 1
ATOM 830 C C . GLN A 1 105 ? -4.316 11.641 -6.176 1 94.62 105 GLN A C 1
ATOM 832 O O . GLN A 1 105 ? -3.316 12.18 -6.652 1 94.62 105 GLN A O 1
ATOM 837 N N . ASP A 1 106 ? -5.266 12.312 -5.555 1 95.81 106 ASP A N 1
ATOM 838 C CA . ASP A 1 106 ? -5.156 13.758 -5.426 1 95.81 106 ASP A CA 1
ATOM 839 C C . ASP A 1 106 ? -4.004 14.141 -4.496 1 95.81 106 ASP A C 1
ATOM 841 O O . ASP A 1 106 ? -3.359 15.172 -4.691 1 95.81 106 ASP A O 1
ATOM 845 N N . VAL A 1 107 ? -3.807 13.344 -3.465 1 96.81 107 VAL A N 1
ATOM 846 C CA . VAL A 1 107 ? -2.684 13.602 -2.572 1 96.81 107 VAL A CA 1
ATOM 847 C C . VAL A 1 107 ? -1.368 13.398 -3.32 1 96.81 107 VAL A C 1
ATOM 849 O O . VAL A 1 107 ? -0.449 14.219 -3.205 1 96.81 107 VAL A O 1
ATOM 852 N N . ILE A 1 108 ? -1.307 12.336 -4.105 1 96.12 108 ILE A N 1
ATOM 853 C CA . ILE A 1 108 ? -0.128 12.047 -4.91 1 96.12 108 ILE A CA 1
ATOM 854 C C . ILE A 1 108 ? 0.117 13.188 -5.898 1 96.12 108 ILE A C 1
ATOM 856 O O . ILE A 1 108 ? 1.261 13.586 -6.121 1 96.12 108 ILE A O 1
ATOM 860 N N . GLN A 1 109 ? -0.963 13.703 -6.441 1 96.56 109 GLN A N 1
ATOM 861 C CA . GLN A 1 109 ? -0.842 14.82 -7.379 1 96.56 109 GLN A CA 1
ATOM 862 C C . GLN A 1 109 ? -0.234 16.047 -6.703 1 96.56 109 GLN A C 1
ATOM 864 O O . GLN A 1 109 ? 0.617 16.719 -7.281 1 96.56 109 GLN A O 1
ATOM 869 N N . VAL A 1 110 ? -0.674 16.344 -5.52 1 97 110 VAL A N 1
ATOM 870 C CA . VAL A 1 110 ? -0.111 17.469 -4.777 1 97 110 VAL A CA 1
ATOM 871 C C . VAL A 1 110 ? 1.383 17.25 -4.555 1 97 110 VAL A C 1
ATOM 873 O O . VAL A 1 110 ? 2.186 18.172 -4.699 1 97 110 VAL A O 1
ATOM 876 N N . ALA A 1 111 ? 1.766 16.016 -4.176 1 97.31 111 ALA A N 1
ATOM 877 C CA . ALA A 1 111 ? 3.172 15.664 -3.99 1 97.31 111 ALA A CA 1
ATOM 878 C C . ALA A 1 111 ? 3.963 15.883 -5.277 1 97.31 111 ALA A C 1
ATOM 880 O O . ALA A 1 111 ? 5.059 16.438 -5.254 1 97.31 111 ALA A O 1
ATOM 881 N N . MET A 1 112 ? 3.391 15.477 -6.367 1 96.19 112 MET A N 1
ATOM 882 C CA . MET A 1 112 ? 4.031 15.648 -7.668 1 96.19 112 MET A CA 1
ATOM 883 C C . MET A 1 112 ? 4.215 17.125 -7.988 1 96.19 112 MET A C 1
ATOM 885 O O . MET A 1 112 ? 5.258 17.531 -8.508 1 96.19 112 MET A O 1
ATOM 889 N N . ASP A 1 113 ? 3.227 17.891 -7.68 1 96.44 113 ASP A N 1
ATOM 890 C CA . ASP A 1 113 ? 3.301 19.328 -7.926 1 96.44 113 ASP A CA 1
ATOM 891 C C . ASP A 1 113 ? 4.441 19.969 -7.137 1 96.44 113 ASP A C 1
ATOM 893 O O . ASP A 1 113 ? 5.137 20.844 -7.645 1 96.44 113 ASP A O 1
ATOM 897 N N . ARG A 1 114 ? 4.617 19.516 -5.863 1 97.06 114 ARG 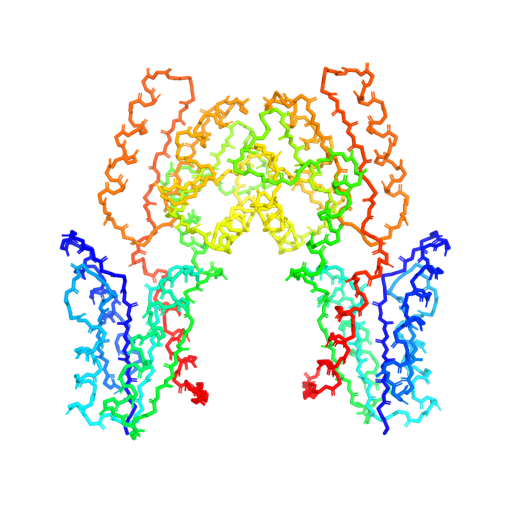A N 1
ATOM 898 C CA . ARG A 1 114 ? 5.723 20.031 -5.062 1 97.06 114 ARG A CA 1
ATOM 899 C C . ARG A 1 114 ? 7.062 19.719 -5.715 1 97.06 114 ARG A C 1
ATOM 901 O O . ARG A 1 114 ? 7.961 20.562 -5.742 1 97.06 114 ARG A O 1
ATOM 908 N N . LEU A 1 115 ? 7.184 18.531 -6.23 1 96.81 115 LEU A N 1
ATOM 909 C CA . LEU A 1 115 ? 8.414 18.109 -6.883 1 96.81 115 LEU A CA 1
ATOM 910 C C . LEU A 1 115 ? 8.656 18.906 -8.164 1 96.81 115 LEU A C 1
ATOM 912 O O . LEU A 1 115 ? 9.781 19.344 -8.422 1 96.81 115 LEU A O 1
ATOM 916 N N . LYS A 1 116 ? 7.617 19.156 -8.891 1 94.75 116 LYS A N 1
ATOM 917 C CA . LYS A 1 116 ? 7.719 19.938 -10.125 1 94.75 116 LYS A CA 1
ATOM 918 C C . LYS A 1 116 ? 8.094 21.391 -9.828 1 94.75 116 LYS A C 1
ATOM 920 O O . LYS A 1 116 ? 8.914 21.984 -10.531 1 94.75 116 LYS A O 1
ATOM 925 N N . GLN A 1 117 ? 7.48 21.922 -8.805 1 95.75 117 GLN A N 1
ATOM 926 C CA . GLN A 1 117 ? 7.789 23.281 -8.391 1 95.75 117 GLN A CA 1
ATOM 927 C C . GLN A 1 117 ? 9.258 23.422 -8.016 1 95.75 117 GLN A C 1
ATOM 929 O O . GLN A 1 117 ? 9.859 24.484 -8.211 1 95.75 117 GLN A O 1
ATOM 934 N N . ALA A 1 118 ? 9.805 22.328 -7.473 1 95.5 118 ALA A N 1
ATOM 935 C CA . ALA A 1 118 ? 11.211 22.328 -7.074 1 95.5 118 ALA A CA 1
ATOM 936 C C . ALA A 1 118 ? 12.125 22.125 -8.281 1 95.5 118 ALA A C 1
ATOM 938 O O . ALA A 1 118 ? 13.344 22.188 -8.156 1 95.5 118 ALA A O 1
ATOM 939 N N . GLY A 1 119 ? 11.562 21.75 -9.484 1 93.06 119 GLY A N 1
ATOM 940 C CA . GLY A 1 119 ? 12.352 21.703 -10.703 1 93.06 119 GLY A CA 1
ATOM 941 C C . GLY A 1 119 ? 12.438 20.312 -11.305 1 93.06 119 GLY A C 1
ATOM 942 O O . GLY A 1 119 ? 13.086 20.109 -12.328 1 93.06 119 GLY A O 1
ATOM 943 N N . LEU A 1 120 ? 11.773 19.344 -10.672 1 91.44 120 LEU A N 1
ATOM 944 C CA . LEU A 1 120 ? 11.805 18 -11.211 1 91.44 120 LEU A CA 1
ATOM 945 C C . LEU A 1 120 ? 10.844 17.859 -12.391 1 91.44 120 LEU A C 1
ATOM 947 O O . LEU A 1 120 ? 9.695 18.297 -12.312 1 91.44 120 LEU A O 1
ATOM 951 N N . GLN A 1 121 ? 11.352 17.266 -13.414 1 82.75 121 GLN A N 1
ATOM 952 C CA . GLN A 1 121 ? 10.547 17.109 -14.617 1 82.75 121 GLN A CA 1
ATOM 953 C C . GLN A 1 121 ? 9.695 15.852 -14.555 1 82.75 121 GLN A C 1
ATOM 955 O O . GLN A 1 121 ? 10.031 14.906 -13.844 1 82.75 121 GLN A O 1
ATOM 960 N N . THR A 1 122 ? 8.555 15.945 -15.219 1 77.31 122 THR A N 1
ATOM 961 C CA . THR A 1 122 ? 7.723 14.758 -15.352 1 77.31 122 THR A CA 1
ATOM 962 C C . THR A 1 122 ? 8.391 13.734 -16.266 1 77.31 122 THR A C 1
ATOM 964 O O . THR A 1 122 ? 9.219 14.094 -17.109 1 77.31 122 THR A O 1
ATOM 967 N N . MET A 1 123 ? 7.973 12.516 -16 1 71 123 MET A N 1
ATOM 968 C CA . MET A 1 123 ? 8.516 11.445 -16.844 1 71 123 MET A CA 1
ATOM 969 C C . MET A 1 123 ? 8.039 11.594 -18.281 1 71 123 MET A C 1
ATOM 971 O O . MET A 1 123 ? 6.84 11.672 -18.547 1 71 123 MET A O 1
ATOM 975 N N . ASN A 1 124 ? 8.938 11.828 -19.141 1 69.69 124 ASN A N 1
ATOM 976 C CA . ASN A 1 124 ? 8.664 11.867 -20.578 1 69.69 124 ASN A CA 1
ATOM 977 C C . ASN A 1 124 ? 9.406 10.75 -21.312 1 69.69 124 ASN A C 1
ATOM 979 O O . ASN A 1 124 ? 10.18 11.023 -22.234 1 69.69 124 ASN A O 1
ATOM 983 N N . GLY A 1 125 ? 9.125 9.57 -20.844 1 69.19 125 GLY A N 1
ATOM 984 C CA . GLY A 1 125 ? 9.711 8.414 -21.516 1 69.19 125 GLY A CA 1
ATOM 985 C C . GLY A 1 125 ? 11.117 8.094 -21.031 1 69.19 125 GLY A C 1
ATOM 986 O O . GLY A 1 125 ? 11.617 6.992 -21.25 1 69.19 125 GLY A O 1
ATOM 987 N N . THR A 1 126 ? 11.75 9.188 -20.469 1 73.31 126 THR A N 1
ATOM 988 C CA . THR A 1 126 ? 13.117 8.906 -20.047 1 73.31 126 THR A CA 1
A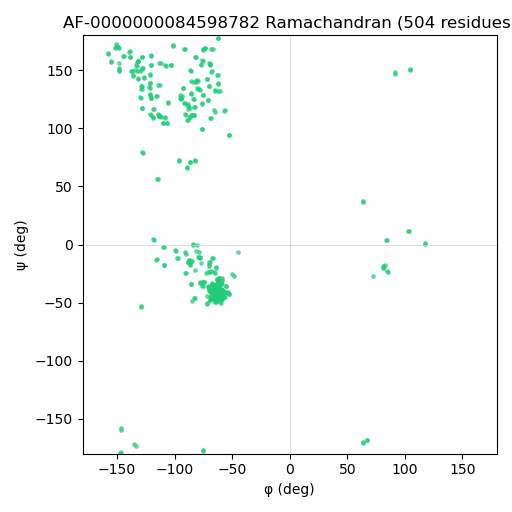TOM 989 C C . THR A 1 126 ? 13.289 9.18 -18.562 1 73.31 126 THR A C 1
ATOM 991 O O . THR A 1 126 ? 12.719 10.125 -18.031 1 73.31 126 THR A O 1
ATOM 994 N N . ARG A 1 127 ? 14.016 8.273 -17.984 1 81.81 127 ARG A N 1
ATOM 995 C CA . ARG A 1 127 ? 14.43 8.484 -16.594 1 81.81 127 ARG A CA 1
ATOM 996 C C . ARG A 1 127 ? 15.633 9.422 -16.516 1 81.81 127 ARG A C 1
ATOM 998 O O . ARG A 1 127 ? 16.438 9.477 -17.453 1 81.81 127 ARG A O 1
ATOM 1005 N N . GLU A 1 128 ? 15.68 10.289 -15.547 1 82 128 GLU A N 1
ATOM 1006 C CA . GLU A 1 128 ? 16.844 11.148 -15.328 1 82 128 GLU A CA 1
ATOM 1007 C C . GLU A 1 128 ? 17.844 10.484 -14.406 1 82 128 GLU A C 1
ATOM 1009 O O . GLU A 1 128 ? 17.641 10.422 -13.188 1 82 128 GLU A O 1
ATOM 1014 N N . GLU A 1 129 ? 18.875 10.086 -15.008 1 85.44 129 GLU A N 1
ATOM 1015 C CA . GLU A 1 129 ? 19.922 9.398 -14.258 1 85.44 129 GLU A CA 1
ATOM 1016 C C . GLU A 1 129 ? 20.516 10.305 -13.188 1 85.44 129 GLU A C 1
ATOM 1018 O O . GLU A 1 129 ? 20.766 11.492 -13.438 1 85.44 129 GLU A O 1
ATOM 1023 N N . GLY A 1 130 ? 20.766 9.766 -12.023 1 91.38 130 GLY A N 1
ATOM 1024 C CA . GLY A 1 130 ? 21.375 10.5 -10.938 1 91.38 130 GLY A CA 1
ATOM 1025 C C . GLY A 1 130 ? 20.391 11.32 -10.133 1 91.38 130 GLY A C 1
ATOM 1026 O O . GLY A 1 130 ? 20.781 12.094 -9.258 1 91.38 130 GLY A O 1
ATOM 1027 N N . THR A 1 131 ? 19.172 11.172 -10.477 1 94.38 131 THR A N 1
ATOM 1028 C CA . THR A 1 131 ? 18.141 11.906 -9.758 1 94.38 131 THR A CA 1
ATOM 1029 C C . THR A 1 131 ? 17.359 10.984 -8.828 1 94.38 131 THR A C 1
ATOM 1031 O O . THR A 1 131 ? 16.844 9.953 -9.266 1 94.38 131 THR A O 1
ATOM 1034 N N . THR A 1 132 ? 17.359 11.32 -7.535 1 96.62 132 THR A N 1
ATOM 1035 C CA . THR A 1 132 ? 16.641 10.539 -6.531 1 96.62 132 THR A CA 1
ATOM 1036 C C . THR A 1 132 ? 15.625 11.414 -5.801 1 96.62 132 THR A C 1
ATOM 1038 O O . THR A 1 132 ? 15.898 12.578 -5.508 1 96.62 132 THR A O 1
ATOM 1041 N N . ILE A 1 133 ? 14.461 10.898 -5.629 1 97.75 133 ILE A N 1
ATOM 1042 C CA . ILE A 1 133 ? 13.492 11.516 -4.73 1 97.75 133 ILE A CA 1
ATOM 1043 C C . ILE A 1 133 ? 13.578 10.859 -3.352 1 97.75 133 ILE A C 1
ATOM 1045 O O . ILE A 1 133 ? 13.594 9.633 -3.24 1 97.75 133 ILE A O 1
ATOM 1049 N N . LEU A 1 134 ? 13.758 11.609 -2.328 1 98.5 134 LEU A N 1
ATOM 1050 C CA . LEU A 1 134 ? 13.688 11.133 -0.951 1 98.5 134 LEU A CA 1
ATOM 1051 C C . LEU A 1 134 ? 12.406 11.609 -0.279 1 98.5 134 LEU A C 1
ATOM 1053 O O . LEU A 1 134 ? 12.273 12.789 0.064 1 98.5 134 LEU A O 1
ATOM 1057 N N . VAL A 1 135 ? 11.453 10.695 -0.127 1 98.31 135 VAL A N 1
ATOM 1058 C CA . VAL A 1 135 ? 10.18 11.016 0.507 1 98.31 135 VAL A CA 1
ATOM 1059 C C . VAL A 1 135 ? 10.312 10.922 2.025 1 98.31 135 VAL A C 1
ATOM 1061 O O . VAL A 1 135 ? 10.711 9.875 2.555 1 98.31 135 VAL A O 1
ATOM 1064 N N . ILE A 1 136 ? 9.953 12.016 2.697 1 97.38 136 ILE A N 1
ATOM 1065 C CA . ILE A 1 136 ? 10.094 12.07 4.148 1 97.38 136 ILE A CA 1
ATOM 1066 C C . ILE A 1 136 ? 8.711 12.008 4.805 1 97.38 136 ILE A C 1
ATOM 1068 O O . ILE A 1 136 ? 7.926 12.953 4.691 1 97.38 136 ILE A O 1
ATOM 1072 N N . GLY A 1 137 ? 8.43 10.898 5.438 1 94.5 137 GLY A N 1
ATOM 1073 C CA . GLY A 1 137 ? 7.238 10.789 6.262 1 94.5 137 GLY A CA 1
ATOM 1074 C C . GLY A 1 137 ? 7.477 11.156 7.711 1 94.5 137 GLY A C 1
ATOM 1075 O O . GLY A 1 137 ? 8.617 11.32 8.133 1 94.5 137 GLY A O 1
ATOM 1076 N N . ARG A 1 138 ? 6.441 11.305 8.422 1 89.25 138 ARG A N 1
ATOM 1077 C CA . ARG A 1 138 ? 6.594 11.555 9.852 1 89.25 138 ARG A CA 1
ATOM 1078 C C . ARG A 1 138 ? 7.145 10.32 10.57 1 89.25 138 ARG A C 1
ATOM 1080 O O . ARG A 1 138 ? 8.102 10.422 11.336 1 89.25 138 ARG A O 1
ATOM 1087 N N . GLY A 1 139 ? 6.574 9.156 10.258 1 89.31 139 GLY A N 1
ATOM 1088 C CA . GLY A 1 139 ? 6.938 7.883 10.859 1 89.31 139 GLY A CA 1
ATOM 1089 C C . GLY A 1 139 ? 5.926 7.395 11.883 1 89.31 139 GLY A C 1
ATOM 1090 O O . GLY A 1 139 ? 5.152 8.188 12.422 1 89.31 139 GLY A O 1
ATOM 1091 N N . SER A 1 140 ? 5.828 6.105 12.008 1 87.19 140 SER A N 1
ATOM 1092 C CA . SER A 1 140 ? 4.973 5.434 12.977 1 87.19 140 SER A CA 1
ATOM 1093 C C . SER A 1 140 ? 5.59 4.113 13.438 1 87.19 140 SER A C 1
ATOM 1095 O O . SER A 1 140 ? 6.336 3.48 12.688 1 87.19 140 SER A O 1
ATOM 1097 N N . SER A 1 141 ? 5.145 3.729 14.633 1 81.31 141 SER A N 1
ATOM 1098 C CA . SER A 1 141 ? 5.68 2.488 15.18 1 81.31 141 SER A CA 1
ATOM 1099 C C . SER A 1 141 ? 4.953 1.273 14.617 1 81.31 141 SER A C 1
ATOM 1101 O O . SER A 1 141 ? 5.457 0.151 14.695 1 81.31 141 SER A O 1
ATOM 1103 N N . ASP A 1 142 ? 3.758 1.299 14.094 1 76.94 142 ASP A N 1
ATOM 1104 C CA . ASP A 1 142 ? 2.953 0.149 13.695 1 76.94 142 ASP A CA 1
ATOM 1105 C C . ASP A 1 142 ? 3.383 -0.373 12.328 1 76.94 142 ASP A C 1
ATOM 1107 O O . ASP A 1 142 ? 2.922 -1.429 11.883 1 76.94 142 ASP A O 1
ATOM 1111 N N . GLY A 1 143 ? 4.266 0.131 11.68 1 81.25 143 GLY A N 1
ATOM 1112 C CA . GLY A 1 143 ? 4.801 -0.317 10.406 1 81.25 143 GLY A CA 1
ATOM 1113 C C . GLY A 1 143 ? 3.855 -0.081 9.242 1 81.25 143 GLY A C 1
ATOM 1114 O O . GLY A 1 143 ? 4.273 -0.078 8.078 1 81.25 143 GLY A O 1
ATOM 1115 N N . ASN A 1 144 ? 2.537 -0.033 9.43 1 86.94 144 ASN A N 1
ATOM 1116 C CA . ASN A 1 144 ? 1.559 0.17 8.367 1 86.94 144 ASN A CA 1
ATOM 1117 C C . ASN A 1 144 ? 1.758 1.513 7.668 1 86.94 144 ASN A C 1
ATOM 1119 O O . ASN A 1 144 ? 1.849 1.572 6.441 1 86.94 144 ASN A O 1
ATOM 1123 N N . GLN A 1 145 ? 1.894 2.5 8.539 1 90.38 145 GLN A N 1
ATOM 1124 C CA . GLN A 1 145 ? 2.066 3.826 7.957 1 90.38 145 GLN A CA 1
ATOM 1125 C C . GLN A 1 145 ? 3.34 3.9 7.121 1 90.38 145 GLN A C 1
ATOM 1127 O O . GLN A 1 145 ? 3.32 4.395 5.992 1 90.38 145 GLN A O 1
ATOM 1132 N N . PRO A 1 146 ? 4.488 3.377 7.586 1 93.38 146 PRO A N 1
ATOM 1133 C CA . PRO A 1 146 ? 5.695 3.402 6.758 1 93.38 146 PRO A CA 1
ATOM 1134 C C . PRO A 1 146 ? 5.535 2.619 5.457 1 93.38 146 PRO A C 1
ATOM 1136 O O . PRO A 1 146 ? 6.102 2.998 4.43 1 93.38 146 PRO A O 1
ATOM 1139 N N . SER A 1 147 ? 4.84 1.579 5.535 1 95.12 147 SER A N 1
ATOM 1140 C CA . SER A 1 147 ? 4.633 0.798 4.32 1 95.12 147 SER A CA 1
ATOM 1141 C C . SER A 1 147 ? 3.771 1.557 3.314 1 95.12 147 SER A C 1
ATOM 1143 O O . SER A 1 147 ? 3.947 1.409 2.104 1 95.12 147 SER A O 1
ATOM 1145 N N . ASP A 1 148 ? 2.846 2.332 3.77 1 96 148 ASP A N 1
ATOM 1146 C CA . ASP A 1 148 ? 2.078 3.203 2.883 1 96 148 ASP A CA 1
ATOM 1147 C C . ASP A 1 148 ? 2.979 4.242 2.221 1 96 148 ASP A C 1
ATOM 1149 O O . ASP A 1 148 ? 2.799 4.57 1.045 1 96 148 ASP A O 1
ATOM 1153 N N . VAL A 1 149 ? 3.926 4.746 2.998 1 96.75 149 VAL A N 1
ATOM 1154 C CA . VAL A 1 149 ? 4.863 5.715 2.443 1 96.75 149 VAL A CA 1
ATOM 1155 C C . VAL A 1 149 ? 5.695 5.059 1.343 1 96.75 149 VAL A C 1
ATOM 1157 O O . VAL A 1 149 ? 5.973 5.676 0.313 1 96.75 149 VAL A O 1
ATOM 1160 N N . ALA A 1 150 ? 6.082 3.859 1.57 1 96.69 150 ALA A N 1
ATOM 1161 C CA . ALA A 1 150 ? 6.809 3.113 0.549 1 96.69 150 ALA A CA 1
ATOM 1162 C C . ALA A 1 150 ? 5.98 2.975 -0.725 1 96.69 150 ALA A C 1
ATOM 1164 O O . ALA A 1 150 ? 6.492 3.172 -1.83 1 96.69 150 ALA A O 1
ATOM 1165 N N . LYS A 1 151 ? 4.762 2.623 -0.533 1 96.75 151 LYS A N 1
ATOM 1166 C CA . LYS A 1 151 ? 3.863 2.504 -1.678 1 96.75 151 LYS A CA 1
ATOM 1167 C C . LYS A 1 151 ? 3.73 3.834 -2.412 1 96.75 151 LYS A C 1
ATOM 1169 O O . LYS A 1 151 ? 3.773 3.875 -3.645 1 96.75 151 LYS A O 1
ATOM 1174 N N . ILE A 1 152 ? 3.604 4.887 -1.665 1 97 152 ILE A N 1
ATOM 1175 C CA . ILE A 1 152 ? 3.504 6.23 -2.232 1 97 152 ILE A CA 1
ATOM 1176 C C . ILE A 1 152 ? 4.773 6.555 -3.014 1 97 152 ILE A C 1
ATOM 1178 O O . ILE A 1 152 ? 4.707 7.094 -4.121 1 97 152 ILE A O 1
ATOM 1182 N N . GLY A 1 153 ? 5.906 6.266 -2.43 1 97.06 153 GLY A N 1
ATOM 1183 C CA . GLY A 1 153 ? 7.164 6.469 -3.131 1 97.06 153 GLY A CA 1
ATOM 1184 C C . GLY A 1 153 ? 7.199 5.812 -4.496 1 97.06 153 GLY A C 1
ATOM 1185 O O . GLY A 1 153 ? 7.629 6.426 -5.477 1 97.06 153 GLY A O 1
ATOM 1186 N N . ARG A 1 154 ? 6.715 4.633 -4.562 1 95.81 154 ARG A N 1
ATOM 1187 C CA . ARG A 1 154 ? 6.719 3.906 -5.828 1 95.81 154 ARG A CA 1
ATOM 1188 C C . ARG A 1 154 ? 5.746 4.531 -6.82 1 95.81 154 ARG A C 1
ATOM 1190 O O . ARG A 1 154 ? 6.031 4.594 -8.023 1 95.81 154 ARG A O 1
ATOM 1197 N N . LEU A 1 155 ? 4.613 4.934 -6.34 1 94.69 155 LEU A N 1
ATOM 1198 C CA . LEU A 1 155 ? 3.643 5.586 -7.211 1 94.69 155 LEU A CA 1
ATOM 1199 C C . LEU A 1 155 ? 4.223 6.859 -7.812 1 94.69 155 LEU A C 1
ATOM 1201 O O . LEU A 1 155 ? 3.963 7.18 -8.977 1 94.69 155 LEU A O 1
ATOM 1205 N N . LEU A 1 156 ? 4.992 7.602 -7.004 1 94.88 156 LEU A N 1
ATOM 1206 C CA . LEU A 1 156 ? 5.68 8.781 -7.504 1 94.88 156 LEU A CA 1
ATOM 1207 C C . LEU A 1 156 ? 6.711 8.406 -8.562 1 94.88 156 LEU A C 1
ATOM 1209 O O . LEU A 1 156 ? 6.836 9.078 -9.586 1 94.88 156 LEU A O 1
ATOM 1213 N N . TYR A 1 157 ? 7.418 7.324 -8.305 1 92.44 157 TYR A N 1
ATOM 1214 C CA . TYR A 1 157 ? 8.438 6.82 -9.211 1 92.44 157 TYR A CA 1
ATOM 1215 C C . TYR A 1 157 ? 7.863 6.582 -10.602 1 92.44 157 TYR A C 1
ATOM 1217 O O . TYR A 1 157 ? 8.531 6.836 -11.609 1 92.44 157 TYR A O 1
ATOM 1225 N N . GLU A 1 158 ? 6.648 6.148 -10.648 1 89.38 158 GLU A N 1
ATOM 1226 C CA . GLU A 1 158 ? 6.02 5.805 -11.922 1 89.38 158 GLU A CA 1
ATOM 1227 C C . GLU A 1 158 ? 5.754 7.055 -12.758 1 89.38 158 GLU A C 1
ATOM 1229 O O . GLU A 1 158 ? 5.59 6.969 -13.977 1 89.38 158 GLU A O 1
ATOM 1234 N N . ARG A 1 159 ? 5.758 8.188 -12.125 1 88.81 159 ARG A N 1
ATOM 1235 C CA . ARG A 1 159 ? 5.23 9.367 -12.805 1 88.81 159 ARG A CA 1
ATOM 1236 C C . ARG A 1 159 ? 6.324 10.406 -13.031 1 88.81 159 ARG A C 1
ATOM 1238 O O . ARG A 1 159 ? 6.148 11.336 -13.812 1 88.81 159 ARG A O 1
ATOM 1245 N N . LEU A 1 160 ? 7.43 10.234 -12.398 1 88.56 160 LEU A N 1
ATOM 1246 C CA . LEU A 1 160 ? 8.438 11.289 -12.422 1 88.56 160 LEU A CA 1
ATOM 1247 C C . LEU A 1 160 ? 9.742 10.781 -13.016 1 88.56 160 LEU A C 1
ATOM 1249 O O . LEU A 1 160 ? 10.008 9.578 -13.016 1 88.56 160 LEU A O 1
ATOM 1253 N N . ALA A 1 161 ? 10.461 11.727 -13.539 1 83.56 161 ALA A N 1
ATOM 1254 C CA . ALA A 1 161 ? 11.719 11.406 -14.211 1 83.56 161 ALA A CA 1
ATOM 1255 C C . ALA A 1 161 ? 12.852 11.242 -13.203 1 83.56 161 ALA A C 1
ATOM 1257 O O . ALA A 1 161 ? 13.703 12.133 -13.062 1 83.56 161 ALA A O 1
ATOM 1258 N N . CYS A 1 162 ? 12.867 10.211 -12.461 1 89.5 162 CYS A N 1
ATOM 1259 C CA . CYS A 1 162 ? 13.914 9.867 -11.508 1 89.5 162 CYS A CA 1
ATOM 1260 C C . CYS A 1 162 ? 14.336 8.414 -11.656 1 89.5 162 CYS A C 1
ATOM 1262 O O . CYS A 1 162 ? 13.578 7.59 -12.172 1 89.5 162 CYS A O 1
ATOM 1264 N N . ASP A 1 163 ? 15.492 8.203 -11.281 1 89.56 163 ASP A N 1
ATOM 1265 C CA . ASP A 1 163 ? 15.953 6.828 -11.43 1 89.56 163 ASP A CA 1
ATOM 1266 C C . ASP A 1 163 ? 15.812 6.059 -10.117 1 89.56 163 ASP A C 1
ATOM 1268 O O . ASP A 1 163 ? 15.898 4.828 -10.102 1 89.56 163 ASP A O 1
ATOM 1272 N N . ASN A 1 164 ? 15.531 6.871 -8.977 1 93.31 164 ASN A N 1
ATOM 1273 C CA . ASN A 1 164 ? 15.305 6.223 -7.684 1 93.31 164 ASN A CA 1
ATOM 1274 C C . ASN A 1 164 ? 14.328 7.016 -6.824 1 93.31 164 ASN A C 1
ATOM 1276 O O . ASN A 1 164 ? 14.242 8.242 -6.938 1 93.31 164 ASN A O 1
ATOM 1280 N N . VAL A 1 165 ? 13.633 6.273 -6.027 1 95.94 165 VAL A N 1
ATOM 1281 C CA . VAL A 1 165 ? 12.859 6.863 -4.938 1 95.94 165 VAL A CA 1
ATOM 1282 C C . VAL A 1 165 ? 13.18 6.145 -3.631 1 95.94 165 VAL A C 1
ATOM 1284 O O . VAL A 1 165 ? 13.164 4.91 -3.574 1 95.94 165 VAL A O 1
ATOM 1287 N N . GLU A 1 166 ? 13.555 6.883 -2.656 1 97.19 166 GLU A N 1
ATOM 1288 C CA . GLU A 1 166 ? 13.812 6.367 -1.316 1 97.19 166 GLU A CA 1
ATOM 1289 C C . GLU A 1 166 ? 12.906 7.027 -0.284 1 97.19 166 GLU A C 1
ATOM 1291 O O . GLU A 1 166 ? 12.273 8.047 -0.567 1 97.19 166 GLU A O 1
ATOM 1296 N N . ILE A 1 167 ? 12.805 6.375 0.893 1 97.69 167 ILE A N 1
ATOM 1297 C CA . ILE A 1 167 ? 11.953 6.926 1.938 1 97.69 167 ILE A CA 1
ATOM 1298 C C . ILE A 1 167 ? 12.734 7.043 3.24 1 97.69 167 ILE A C 1
ATOM 1300 O O . ILE A 1 167 ? 13.695 6.297 3.465 1 97.69 167 ILE A O 1
ATOM 1304 N N . ALA A 1 168 ? 12.391 7.965 4.082 1 97 168 ALA A N 1
ATOM 1305 C CA . ALA A 1 168 ? 12.914 8.172 5.43 1 97 168 ALA A CA 1
ATOM 1306 C C . ALA A 1 168 ? 11.875 8.82 6.336 1 97 168 ALA A C 1
ATOM 1308 O O . ALA A 1 168 ? 10.82 9.258 5.867 1 97 168 ALA A O 1
ATOM 1309 N N . PHE A 1 169 ? 12.18 8.844 7.586 1 94.81 169 PHE A N 1
ATOM 1310 C CA . PHE A 1 169 ? 11.148 9.266 8.531 1 94.81 169 PHE A CA 1
ATOM 1311 C C . PHE A 1 169 ? 11.727 10.219 9.57 1 94.81 169 PHE A C 1
ATOM 1313 O O . PHE A 1 169 ? 12.883 10.078 9.977 1 94.81 169 PHE A O 1
ATOM 1320 N N . LEU A 1 170 ? 10.906 11.133 9.953 1 91.94 170 LEU A N 1
ATOM 1321 C CA . LEU A 1 170 ? 11.32 12.156 10.914 1 91.94 170 LEU A CA 1
ATOM 1322 C C . LEU A 1 170 ? 11.391 11.57 12.328 1 91.94 170 LEU A C 1
ATOM 1324 O O . LEU A 1 170 ? 12.203 12.008 13.141 1 91.94 170 LEU A O 1
ATOM 1328 N N . ALA A 1 171 ? 10.484 10.609 12.547 1 87.69 171 ALA A N 1
ATOM 1329 C CA . ALA A 1 171 ? 10.414 10.102 13.914 1 87.69 171 ALA A CA 1
ATOM 1330 C C . ALA A 1 171 ? 9.859 8.68 13.938 1 87.69 171 ALA A C 1
ATOM 1332 O O . ALA A 1 171 ? 9.273 8.211 12.953 1 87.69 171 ALA A O 1
ATOM 1333 N N . ALA A 1 172 ? 10.156 7.926 15.016 1 88.56 172 ALA A N 1
ATOM 1334 C CA . ALA A 1 172 ? 9.445 6.734 15.484 1 88.56 172 ALA A CA 1
ATOM 1335 C C . ALA A 1 172 ? 9.883 5.496 14.711 1 88.56 172 ALA A C 1
ATOM 1337 O O . ALA A 1 172 ? 9.656 4.367 15.148 1 88.56 172 ALA A O 1
ATOM 1338 N N . THR A 1 173 ? 10.469 5.707 13.539 1 90.25 173 THR A N 1
ATOM 1339 C CA . THR A 1 173 ? 10.844 4.523 12.781 1 90.25 173 THR A CA 1
ATOM 1340 C C . THR A 1 173 ? 12.055 4.809 11.898 1 90.25 173 THR A C 1
ATOM 1342 O O . THR A 1 173 ? 12.586 5.922 11.906 1 90.25 173 THR A O 1
ATOM 1345 N N . THR A 1 174 ? 12.602 3.75 11.25 1 91.31 174 THR A N 1
ATOM 1346 C CA . THR A 1 174 ? 13.758 3.832 10.375 1 91.31 174 THR A CA 1
ATOM 1347 C C . THR A 1 174 ? 13.375 3.52 8.93 1 91.31 174 THR A C 1
ATOM 1349 O O . THR A 1 174 ? 12.359 2.869 8.68 1 91.31 174 THR A O 1
ATOM 1352 N N . PRO A 1 175 ? 14.148 4.012 7.984 1 93.5 175 PRO A N 1
ATOM 1353 C CA . PRO A 1 175 ? 15.375 4.809 8.125 1 93.5 175 PRO A CA 1
ATOM 1354 C C . PRO A 1 175 ? 15.102 6.23 8.609 1 93.5 175 PRO A C 1
ATOM 1356 O O . PRO A 1 175 ? 14.094 6.832 8.234 1 93.5 175 PRO A O 1
ATOM 1359 N N . THR A 1 176 ? 16 6.699 9.453 1 94.75 176 THR A N 1
ATOM 1360 C CA . THR A 1 176 ? 15.969 8.109 9.82 1 94.75 176 THR A CA 1
ATOM 1361 C C . THR A 1 176 ? 16.312 8.992 8.625 1 94.75 176 THR A C 1
ATOM 1363 O O . THR A 1 176 ? 16.766 8.5 7.594 1 94.75 176 THR A O 1
ATOM 1366 N N . VAL A 1 177 ? 16.078 10.297 8.797 1 96.31 177 VAL A N 1
ATOM 1367 C CA . VAL A 1 177 ? 16.438 11.227 7.73 1 96.31 177 VAL A CA 1
ATOM 1368 C C . VAL A 1 177 ? 17.922 11.086 7.395 1 96.31 177 VAL A C 1
ATOM 1370 O O . VAL A 1 177 ? 18.297 10.977 6.223 1 96.31 177 VAL A O 1
ATOM 1373 N N . GLU A 1 178 ? 18.75 11.031 8.398 1 95.56 178 GLU A N 1
ATOM 1374 C CA . GLU A 1 178 ? 20.188 10.891 8.188 1 95.56 178 GLU A CA 1
ATOM 1375 C C . GLU A 1 178 ? 20.516 9.609 7.418 1 95.56 178 GLU A C 1
ATOM 1377 O O . GLU A 1 178 ? 21.281 9.633 6.461 1 95.56 178 GLU A O 1
ATOM 1382 N N . GLN A 1 179 ? 19.938 8.547 7.824 1 93.88 179 GLN A N 1
ATOM 1383 C CA . GLN A 1 179 ? 20.156 7.27 7.152 1 93.88 179 GLN A CA 1
ATOM 1384 C C . GLN A 1 179 ? 19.672 7.328 5.703 1 93.88 179 GLN A C 1
ATOM 1386 O O . GLN A 1 179 ? 20.312 6.75 4.816 1 93.88 179 GLN A O 1
ATOM 1391 N N . GLY A 1 180 ? 18.516 7.984 5.438 1 96.19 180 GLY A N 1
ATOM 1392 C CA . GLY A 1 180 ? 18.016 8.164 4.086 1 96.19 180 GLY A CA 1
ATOM 1393 C C . GLY A 1 180 ? 18.953 8.969 3.203 1 96.19 180 GLY A C 1
ATOM 1394 O O . GLY A 1 180 ? 19.188 8.609 2.047 1 96.19 180 GLY A O 1
ATOM 1395 N N . LEU A 1 181 ? 19.516 10.039 3.76 1 96.44 181 LEU A N 1
ATOM 1396 C CA . LEU A 1 181 ? 20.453 10.867 3.018 1 96.44 181 LEU A CA 1
ATOM 1397 C C . LEU A 1 181 ? 21.719 10.094 2.682 1 96.44 181 LEU A C 1
ATOM 1399 O O . LEU A 1 181 ? 22.203 10.148 1.55 1 96.44 181 LEU A O 1
ATOM 1403 N N . LEU A 1 182 ? 22.203 9.375 3.621 1 94.12 182 LEU A N 1
ATOM 1404 C CA . LEU A 1 182 ? 23.391 8.547 3.398 1 94.12 182 LEU A CA 1
ATOM 1405 C C . LEU A 1 182 ? 23.125 7.512 2.309 1 94.12 182 LEU A C 1
ATOM 1407 O O . LEU A 1 182 ? 24 7.254 1.478 1 94.12 182 LEU A O 1
ATOM 1411 N N . LYS A 1 183 ? 21.984 6.949 2.363 1 94.62 183 LYS A N 1
ATOM 1412 C CA . LYS A 1 183 ? 21.609 5.973 1.344 1 94.62 183 LYS A CA 1
ATOM 1413 C C . LYS A 1 183 ? 21.625 6.602 -0.047 1 94.62 183 LYS A C 1
ATOM 1415 O O . LYS A 1 183 ? 22.094 5.996 -1.007 1 94.62 183 LYS A O 1
ATOM 1420 N N . CYS A 1 184 ? 21.078 7.793 -0.164 1 95.94 184 CYS A N 1
ATOM 1421 C CA . CYS A 1 184 ? 21.078 8.5 -1.438 1 95.94 184 CYS A CA 1
ATOM 1422 C C . CYS A 1 184 ? 22.5 8.719 -1.938 1 95.94 184 CYS A C 1
ATOM 1424 O O . CYS A 1 184 ? 22.781 8.586 -3.133 1 95.94 184 CYS A O 1
ATOM 1426 N N . GLU A 1 185 ? 23.375 9.023 -1.054 1 94.69 185 GLU A N 1
ATOM 1427 C CA . GLU A 1 185 ? 24.781 9.227 -1.416 1 94.69 185 GLU A CA 1
ATOM 1428 C C . GLU A 1 185 ? 25.438 7.922 -1.852 1 94.69 185 GLU A C 1
ATOM 1430 O O . GLU A 1 185 ? 26.219 7.898 -2.807 1 94.69 185 GLU A O 1
ATOM 1435 N N . ARG A 1 186 ? 25.125 6.863 -1.162 1 91.81 186 ARG A N 1
ATOM 1436 C CA . ARG A 1 186 ? 25.641 5.555 -1.532 1 91.81 186 ARG A CA 1
ATOM 1437 C C . ARG A 1 186 ? 25.188 5.152 -2.932 1 91.81 186 ARG A C 1
ATOM 1439 O O . ARG A 1 186 ? 25.922 4.496 -3.668 1 91.81 186 ARG A O 1
ATOM 1446 N N . LEU A 1 187 ? 24.031 5.668 -3.291 1 93.12 187 LEU A N 1
ATOM 1447 C CA . LEU A 1 187 ? 23.484 5.387 -4.613 1 93.12 187 LEU A CA 1
ATOM 1448 C C . LEU A 1 187 ? 24.062 6.328 -5.656 1 93.12 187 LEU A C 1
ATOM 1450 O O . LEU A 1 187 ? 23.656 6.305 -6.82 1 93.12 187 LEU A O 1
ATOM 1454 N N . ARG A 1 188 ? 24.953 7.23 -5.223 1 92.38 188 ARG A N 1
ATOM 1455 C CA . ARG A 1 188 ? 25.656 8.172 -6.082 1 92.38 188 ARG A CA 1
ATOM 1456 C C . ARG A 1 188 ? 24.688 9.141 -6.758 1 92.38 188 ARG A C 1
ATOM 1458 O O . ARG A 1 188 ? 24.828 9.445 -7.941 1 92.38 188 ARG A O 1
ATOM 1465 N N . ALA A 1 189 ? 23.672 9.516 -6 1 94.56 189 ALA A N 1
ATOM 1466 C CA . ALA A 1 189 ? 22.734 10.5 -6.52 1 94.56 189 ALA A CA 1
ATOM 1467 C C . ALA A 1 189 ? 23.406 11.844 -6.738 1 94.56 189 ALA A C 1
ATOM 1469 O O . ALA A 1 189 ? 24.156 12.32 -5.875 1 94.56 189 ALA A O 1
ATOM 1470 N N . LYS A 1 190 ? 23.203 12.438 -7.891 1 96.12 190 LYS A N 1
ATOM 1471 C CA . LYS A 1 190 ? 23.672 13.781 -8.164 1 96.12 190 LYS A CA 1
ATOM 1472 C C . LYS A 1 190 ? 22.719 14.836 -7.605 1 96.12 190 LYS A C 1
ATOM 1474 O O . LYS A 1 190 ? 23.156 15.805 -6.98 1 96.12 190 LYS A O 1
ATOM 1479 N N . ASN A 1 191 ? 21.484 14.609 -7.867 1 96.62 191 ASN A N 1
ATOM 1480 C CA . ASN A 1 191 ? 20.406 15.453 -7.348 1 96.62 191 ASN A CA 1
ATOM 1481 C C . ASN A 1 191 ? 19.422 14.648 -6.508 1 96.62 191 ASN A C 1
ATOM 1483 O O . ASN A 1 191 ? 18.984 13.57 -6.918 1 96.62 191 ASN A O 1
ATOM 1487 N N . VAL A 1 192 ? 19.156 15.141 -5.309 1 97.94 192 VAL A N 1
ATOM 1488 C CA . VAL A 1 192 ? 18.156 14.516 -4.449 1 97.94 192 VAL A CA 1
ATOM 1489 C C . VAL A 1 192 ? 17.062 15.516 -4.113 1 97.94 192 VAL A C 1
ATOM 1491 O O . VAL A 1 192 ? 17.312 16.531 -3.471 1 97.94 192 VAL A O 1
ATOM 1494 N N . TYR A 1 193 ? 15.922 15.273 -4.617 1 97.94 193 TYR A N 1
ATOM 1495 C CA . TYR A 1 193 ? 14.758 16.047 -4.223 1 97.94 193 TYR A CA 1
ATOM 1496 C C . TYR A 1 193 ? 14.148 15.508 -2.936 1 97.94 193 TYR A C 1
ATOM 1498 O O . TYR A 1 193 ? 13.594 14.406 -2.922 1 97.94 193 TYR A O 1
ATOM 1506 N N . VAL A 1 194 ? 14.258 16.281 -1.844 1 98.25 194 VAL A N 1
ATOM 1507 C CA . VAL A 1 194 ? 13.734 15.891 -0.54 1 98.25 194 VAL A CA 1
ATOM 1508 C C . VAL A 1 194 ? 12.297 16.375 -0.388 1 98.25 194 VAL A C 1
ATOM 1510 O O . VAL A 1 194 ? 12.047 17.578 -0.311 1 98.25 194 VAL A O 1
ATOM 1513 N N . LEU A 1 195 ? 11.383 15.453 -0.358 1 98 195 LEU A N 1
ATOM 1514 C CA . LEU A 1 195 ? 9.961 15.789 -0.342 1 98 195 LEU A CA 1
ATOM 1515 C C . LEU A 1 195 ? 9.344 15.469 1.016 1 98 195 LEU A C 1
ATOM 1517 O O . LEU A 1 195 ? 9.086 14.305 1.327 1 98 195 LEU A O 1
ATOM 1521 N N . PRO A 1 196 ? 9.086 16.516 1.835 1 96.75 196 PRO A N 1
ATOM 1522 C CA . PRO A 1 196 ? 8.312 16.266 3.055 1 96.75 196 PRO A CA 1
ATOM 1523 C C . PRO A 1 196 ? 6.859 15.898 2.77 1 96.75 196 PRO A C 1
ATOM 1525 O O . PRO A 1 196 ? 6.086 16.75 2.309 1 96.75 196 PRO A O 1
ATOM 1528 N N . TYR A 1 197 ? 6.5 14.641 2.986 1 96.38 197 TYR A N 1
ATOM 1529 C CA . TYR A 1 197 ? 5.125 14.172 2.848 1 96.38 197 TYR A CA 1
ATOM 1530 C C . TYR A 1 197 ? 4.34 14.383 4.137 1 96.38 197 TYR A C 1
ATOM 1532 O O . TYR A 1 197 ? 4.008 13.422 4.832 1 96.38 197 TYR A O 1
ATOM 1540 N N . LEU A 1 198 ? 4.07 15.664 4.402 1 92.94 198 LEU A N 1
ATOM 1541 C CA . LEU A 1 198 ? 3.492 16.141 5.652 1 92.94 198 LEU A CA 1
ATOM 1542 C C . LEU A 1 198 ? 2.422 17.188 5.391 1 92.94 198 LEU A C 1
ATOM 1544 O O . LEU A 1 198 ? 2.502 17.938 4.41 1 92.94 198 LEU A O 1
ATOM 1548 N N . LEU A 1 199 ? 1.458 17.219 6.266 1 89.25 199 LEU A N 1
ATOM 1549 C CA . LEU A 1 199 ? 0.429 18.25 6.141 1 89.2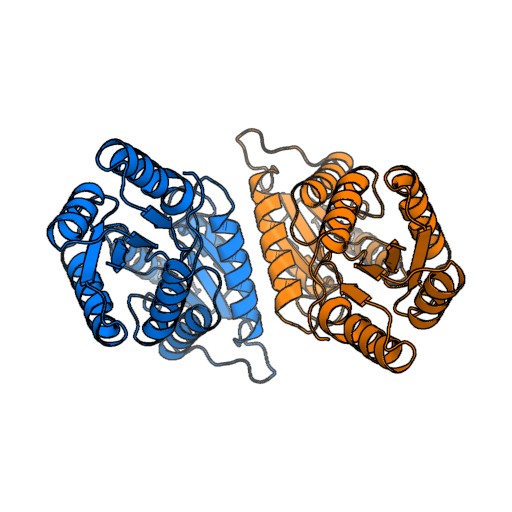5 199 LEU A CA 1
ATOM 1550 C C . LEU A 1 199 ? 0.868 19.531 6.82 1 89.25 199 LEU A C 1
ATOM 1552 O O . LEU A 1 199 ? 0.437 20.625 6.43 1 89.25 199 LEU A O 1
ATOM 1556 N N . PHE A 1 200 ? 1.602 19.453 7.906 1 76.12 200 PHE A N 1
ATOM 1557 C CA . PHE A 1 200 ? 1.848 20.703 8.609 1 76.12 200 PHE A CA 1
ATOM 1558 C C . PHE A 1 200 ? 3.326 20.844 8.953 1 76.12 200 PHE A C 1
ATOM 1560 O O . PHE A 1 200 ? 4.066 19.859 8.961 1 76.12 200 PHE A O 1
ATOM 1567 N N . THR A 1 201 ? 3.512 22.141 9.109 1 66.69 201 THR A N 1
ATOM 1568 C CA . THR A 1 201 ? 4.855 22.609 9.445 1 66.69 201 THR A CA 1
ATOM 1569 C C . THR A 1 201 ? 5.082 22.578 10.953 1 66.69 201 THR A C 1
ATOM 1571 O O . THR A 1 201 ? 4.137 22.719 11.727 1 66.69 201 THR A O 1
ATOM 1574 N N . GLY A 1 202 ? 6.012 21.797 11.438 1 73.06 202 GLY A N 1
ATOM 1575 C CA . GLY A 1 202 ? 6.391 21.844 12.844 1 73.06 202 GLY A CA 1
ATOM 1576 C C . GLY A 1 202 ? 7.891 21.875 13.055 1 73.06 202 GLY A C 1
ATOM 1577 O O . GLY A 1 202 ? 8.648 22.219 12.148 1 73.06 202 GLY A O 1
ATOM 1578 N N . ILE A 1 203 ? 8.18 21.781 14.195 1 77.88 203 ILE A N 1
ATOM 1579 C CA . ILE A 1 203 ? 9.562 21.812 14.648 1 77.88 203 ILE A CA 1
ATOM 1580 C C . ILE A 1 203 ? 10.406 20.859 13.805 1 77.88 203 ILE A C 1
ATOM 1582 O O . ILE A 1 203 ? 11.539 21.172 13.438 1 77.88 203 ILE A O 1
ATOM 1586 N N . LEU A 1 204 ? 9.797 19.891 13.297 1 80.81 204 LEU A N 1
ATOM 1587 C CA . LEU A 1 204 ? 10.531 18.859 12.57 1 80.81 204 LEU A CA 1
ATOM 1588 C C . LEU A 1 204 ? 10.906 19.328 11.172 1 80.81 204 LEU A C 1
ATOM 1590 O O . LEU A 1 204 ? 11.984 19 10.672 1 80.81 204 LEU A O 1
ATOM 1594 N N . MET A 1 205 ? 10.055 20.141 10.633 1 83.31 205 MET A N 1
ATOM 1595 C CA . MET A 1 205 ? 10.344 20.656 9.297 1 83.31 205 MET A CA 1
ATOM 1596 C C . MET A 1 205 ? 11.516 21.625 9.328 1 83.31 205 MET A C 1
ATOM 1598 O O . MET A 1 205 ? 12.336 21.656 8.414 1 83.31 205 MET A O 1
ATOM 1602 N N . ASN A 1 206 ? 11.562 22.406 10.359 1 84.25 206 ASN A N 1
ATOM 1603 C CA . ASN A 1 206 ? 12.688 23.328 10.523 1 84.25 206 ASN A CA 1
ATOM 1604 C C . ASN A 1 206 ? 14.008 22.578 10.68 1 84.25 206 ASN A C 1
ATOM 1606 O O . ASN A 1 206 ? 15.023 22.984 10.109 1 84.25 206 ASN A O 1
ATOM 1610 N N . GLU A 1 207 ? 13.938 21.578 11.43 1 89.06 207 GLU A N 1
ATOM 1611 C CA . GLU A 1 207 ? 15.117 20.75 11.633 1 89.06 207 GLU A CA 1
ATOM 1612 C C . GLU A 1 207 ? 15.562 20.094 10.328 1 89.06 207 GLU A C 1
ATOM 1614 O O . GLU A 1 207 ? 16.766 20.016 10.039 1 89.06 207 GLU A O 1
ATOM 1619 N N . LEU A 1 208 ? 14.641 19.688 9.586 1 93.25 208 LEU A N 1
ATOM 1620 C CA . LEU A 1 208 ? 14.922 19.078 8.289 1 93.25 208 LEU A CA 1
ATOM 1621 C C . LEU A 1 208 ? 15.594 20.078 7.352 1 93.25 208 LEU A C 1
ATOM 1623 O O . LEU A 1 208 ? 16.594 19.75 6.703 1 93.25 208 LEU A O 1
ATOM 1627 N N . ALA A 1 209 ? 15.094 21.281 7.344 1 93.44 209 ALA A N 1
ATOM 1628 C CA . ALA A 1 209 ? 15.648 22.312 6.484 1 93.44 209 ALA A CA 1
ATOM 1629 C C . ALA A 1 209 ? 17.109 22.609 6.844 1 93.44 209 ALA A C 1
ATOM 1631 O O . ALA A 1 209 ? 17.953 22.734 5.965 1 93.44 209 ALA A O 1
ATOM 1632 N N . GLN A 1 210 ? 17.344 22.656 8.102 1 93.88 210 GLN A N 1
ATOM 1633 C CA . GLN A 1 210 ? 18.703 22.922 8.578 1 93.88 210 GLN A CA 1
ATOM 1634 C C . GLN A 1 210 ? 19.641 21.766 8.234 1 93.88 210 GLN A C 1
ATOM 1636 O O . GLN A 1 210 ? 20.781 21.984 7.828 1 93.88 210 GLN A O 1
ATOM 1641 N N . GLN A 1 211 ? 19.125 20.609 8.43 1 95.12 211 GLN A N 1
ATOM 1642 C CA . GLN A 1 211 ? 19.922 19.422 8.125 1 95.12 211 GLN A CA 1
ATOM 1643 C C . GLN A 1 211 ? 20.297 19.375 6.652 1 95.12 211 GLN A C 1
ATOM 1645 O O . GLN A 1 211 ? 21.438 19.094 6.312 1 95.12 211 GLN A O 1
ATOM 1650 N N . ILE A 1 212 ? 19.391 19.703 5.793 1 96.44 212 ILE A N 1
ATOM 1651 C CA . ILE A 1 212 ? 19.625 19.672 4.355 1 96.44 212 ILE A CA 1
ATOM 1652 C C . ILE A 1 212 ? 20.625 20.75 3.967 1 96.44 212 ILE A C 1
ATOM 1654 O O . ILE A 1 212 ? 21.531 20.516 3.156 1 96.44 212 ILE A O 1
ATOM 1658 N N . LYS A 1 213 ? 20.484 21.906 4.555 1 94.94 213 LYS A N 1
ATOM 1659 C CA . LYS A 1 213 ? 21.406 23.016 4.297 1 94.94 213 LYS A CA 1
ATOM 1660 C C . LYS A 1 213 ? 22.844 22.641 4.648 1 94.94 213 LYS A C 1
ATOM 1662 O O . LYS A 1 213 ? 23.75 22.859 3.85 1 94.94 213 LYS A O 1
ATOM 1667 N N . VAL A 1 214 ? 23.016 22.078 5.773 1 94.62 214 VAL A N 1
ATOM 1668 C CA . VAL A 1 214 ? 24.344 21.688 6.254 1 94.62 214 VAL A CA 1
ATOM 1669 C C . VAL A 1 214 ? 24.906 20.578 5.359 1 94.62 214 VAL A C 1
ATOM 1671 O O . VAL A 1 214 ? 26.094 20.625 4.996 1 94.62 214 VAL A O 1
ATOM 1674 N N . ARG A 1 215 ? 24.094 19.656 5.004 1 94.38 215 ARG A N 1
ATOM 1675 C CA . ARG A 1 215 ? 24.531 18.516 4.207 1 94.38 215 ARG A CA 1
ATOM 1676 C C . ARG A 1 215 ? 25 18.969 2.826 1 94.38 215 ARG A C 1
ATOM 1678 O O . ARG A 1 215 ? 25.969 18.422 2.289 1 94.38 215 ARG A O 1
ATOM 1685 N N . ASN A 1 216 ? 24.375 19.922 2.256 1 95.06 216 ASN A N 1
ATOM 1686 C CA . ASN A 1 216 ? 24.703 20.438 0.931 1 95.06 216 ASN A CA 1
ATOM 1687 C C . ASN A 1 216 ? 26.094 21.062 0.907 1 95.06 216 ASN A C 1
ATOM 1689 O O . ASN A 1 216 ? 26.719 21.156 -0.152 1 95.06 216 ASN A O 1
ATOM 1693 N N . GLN A 1 217 ? 26.625 21.422 2.008 1 93.75 217 GLN A N 1
ATOM 1694 C CA . GLN A 1 217 ? 27.938 22.031 2.096 1 93.75 217 GLN A CA 1
ATOM 1695 C C . GLN A 1 217 ? 29.031 20.984 2.174 1 93.75 217 GLN A C 1
ATOM 1697 O O . GLN A 1 217 ? 30.203 21.266 1.917 1 93.75 217 GLN A O 1
ATOM 1702 N N . GLY A 1 218 ? 28.672 19.766 2.49 1 91.75 218 GLY A N 1
ATOM 1703 C CA . GLY A 1 218 ? 29.688 18.781 2.822 1 91.75 218 GLY A CA 1
ATOM 1704 C C . GLY A 1 218 ? 29.703 17.594 1.886 1 91.75 218 GLY A C 1
ATOM 1705 O O . GLY A 1 218 ? 30.375 16.594 2.152 1 91.75 218 GLY A O 1
ATOM 1706 N N . THR A 1 219 ? 28.859 17.641 0.836 1 92.56 219 THR A N 1
ATOM 1707 C CA . THR A 1 219 ? 28.781 16.5 -0.066 1 92.56 219 THR A CA 1
ATOM 1708 C C . THR A 1 219 ? 28.688 16.953 -1.517 1 92.56 219 THR A C 1
ATOM 1710 O O . THR A 1 219 ? 28.453 18.141 -1.783 1 92.56 219 THR A O 1
ATOM 1713 N N . ASP A 1 220 ? 28.891 16.031 -2.453 1 93.5 220 ASP A N 1
ATOM 1714 C CA . ASP A 1 220 ? 28.797 16.328 -3.879 1 93.5 220 ASP A CA 1
ATOM 1715 C C . ASP A 1 220 ? 27.344 16.203 -4.363 1 93.5 220 ASP A C 1
ATOM 1717 O O . ASP A 1 220 ? 27.016 16.656 -5.457 1 93.5 220 ASP A O 1
ATOM 1721 N N . THR A 1 221 ? 26.547 15.609 -3.566 1 96.31 221 THR A N 1
ATOM 1722 C CA . THR A 1 221 ? 25.125 15.469 -3.885 1 96.31 221 THR A CA 1
ATOM 1723 C C . THR A 1 221 ? 24.391 16.781 -3.678 1 96.31 221 THR A C 1
ATOM 1725 O O . THR A 1 221 ? 24.594 17.469 -2.664 1 96.31 221 THR A O 1
ATOM 1728 N N . ASN A 1 222 ? 23.641 17.234 -4.672 1 97.31 222 ASN A N 1
ATOM 1729 C CA . ASN A 1 222 ? 22.812 18.438 -4.566 1 97.31 222 ASN A CA 1
ATOM 1730 C C . ASN A 1 222 ? 21.438 18.109 -3.984 1 97.31 222 ASN A C 1
ATOM 1732 O O . ASN A 1 222 ? 20.625 17.469 -4.637 1 97.31 222 ASN A O 1
ATOM 1736 N N . TYR A 1 223 ? 21.234 18.562 -2.779 1 97.69 223 TYR A N 1
ATOM 1737 C CA . TYR A 1 223 ? 19.953 18.328 -2.125 1 97.69 223 TYR A CA 1
ATOM 1738 C C . TYR A 1 223 ? 19.016 19.5 -2.332 1 97.69 223 TYR A C 1
ATOM 1740 O O . TYR A 1 223 ? 19.359 20.641 -2.041 1 97.69 223 TYR A O 1
ATOM 1748 N N . ILE A 1 224 ? 17.859 19.25 -2.828 1 97.38 224 ILE A N 1
ATOM 1749 C CA . ILE A 1 224 ? 16.812 20.25 -3.033 1 97.38 224 ILE A CA 1
ATOM 1750 C C . ILE A 1 224 ? 15.625 19.938 -2.121 1 97.38 224 ILE A C 1
ATOM 1752 O O . ILE A 1 224 ? 14.93 18.938 -2.301 1 97.38 224 ILE A O 1
ATOM 1756 N N . LEU A 1 225 ? 15.391 20.797 -1.154 1 97.19 225 LEU A N 1
ATOM 1757 C CA . LEU A 1 225 ? 14.258 20.609 -0.248 1 97.19 225 LEU A CA 1
ATOM 1758 C C . LEU A 1 225 ? 12.977 21.156 -0.867 1 97.19 225 LEU A C 1
ATOM 1760 O O . LEU A 1 225 ? 12.883 22.344 -1.17 1 97.19 225 LEU A O 1
ATOM 1764 N N . CYS A 1 226 ? 12 20.281 -1.075 1 96.69 226 CYS A N 1
ATOM 1765 C CA . CYS A 1 226 ? 10.695 20.672 -1.598 1 96.69 226 CYS A CA 1
ATOM 1766 C C . CYS A 1 226 ? 9.805 21.203 -0.486 1 96.69 226 CYS A C 1
ATOM 1768 O O . CYS A 1 226 ? 10.055 20.969 0.694 1 96.69 226 CYS A O 1
ATOM 1770 N N . ASP A 1 227 ? 8.758 21.938 -0.883 1 94.06 227 ASP A N 1
ATOM 1771 C CA . ASP A 1 227 ? 7.723 22.312 0.083 1 94.06 227 ASP A CA 1
ATOM 1772 C C . ASP A 1 227 ? 6.938 21.078 0.536 1 94.06 227 ASP A C 1
ATOM 1774 O O . ASP A 1 227 ? 6.801 20.109 -0.216 1 94.06 227 ASP A O 1
ATOM 1778 N N . PHE A 1 228 ? 6.504 21.156 1.743 1 93.44 228 PHE A N 1
ATOM 1779 C CA . PHE A 1 228 ? 5.641 20.062 2.209 1 93.44 228 PHE A CA 1
ATOM 1780 C C . PHE A 1 228 ? 4.258 20.172 1.578 1 93.44 228 PHE A C 1
ATOM 1782 O O . PHE A 1 228 ? 3.953 21.141 0.891 1 93.44 228 PHE A O 1
ATOM 1789 N N . LEU A 1 229 ? 3.385 19.141 1.697 1 94.5 229 LEU A N 1
ATOM 1790 C CA . LEU A 1 229 ? 2.076 19.109 1.053 1 94.5 229 LEU A CA 1
ATOM 1791 C C . LEU A 1 229 ? 1.169 20.203 1.608 1 94.5 229 LEU A C 1
ATOM 1793 O O . LEU A 1 229 ? 0.559 20.953 0.847 1 94.5 229 LEU A O 1
ATOM 1797 N N . GLY A 1 230 ? 1.169 20.203 2.994 1 91.31 230 GLY A N 1
ATOM 1798 C CA . GLY A 1 230 ? 0.333 21.219 3.633 1 91.31 230 GLY A CA 1
ATOM 1799 C C . GLY A 1 230 ? -1.144 21.031 3.334 1 91.31 230 GLY A C 1
ATOM 1800 O O . GLY A 1 230 ? -1.557 20 2.803 1 91.31 230 GLY A O 1
ATOM 1801 N N . PHE A 1 231 ? -1.896 22.016 3.729 1 90.19 231 PHE A N 1
ATOM 1802 C CA . PHE A 1 231 ? -3.328 22.016 3.453 1 90.19 231 PHE A CA 1
ATOM 1803 C C . PHE A 1 231 ? -3.619 22.672 2.105 1 90.19 231 PHE A C 1
ATOM 1805 O O . PHE A 1 231 ? -4.293 23.703 2.039 1 90.19 231 PHE A O 1
ATOM 1812 N N . ASP A 1 232 ? -3.143 21.984 1.091 1 89.31 232 ASP A N 1
ATOM 1813 C CA . ASP A 1 232 ? -3.186 22.453 -0.295 1 89.31 232 ASP A CA 1
ATOM 1814 C C . ASP A 1 232 ? -4.617 22.438 -0.83 1 89.31 232 ASP A C 1
ATOM 1816 O O . ASP A 1 232 ? -5.438 21.625 -0.411 1 89.31 232 ASP A O 1
ATOM 1820 N N . PHE A 1 233 ? -4.855 23.234 -1.803 1 91 233 PHE A N 1
ATOM 1821 C CA . PHE A 1 233 ? -6.164 23.312 -2.443 1 91 233 PHE A CA 1
ATOM 1822 C C . PHE A 1 233 ? -6.52 21.984 -3.107 1 91 233 PHE A C 1
ATOM 1824 O O . PHE A 1 233 ? -7.691 21.609 -3.152 1 91 233 PHE A O 1
ATOM 1831 N N . GLY A 1 234 ? -5.504 21.328 -3.514 1 94.5 234 GLY A N 1
ATOM 1832 C CA . GLY A 1 234 ? -5.703 20.031 -4.168 1 94.5 234 GLY A CA 1
ATOM 1833 C C . GLY A 1 234 ? -6.25 18.969 -3.234 1 94.5 234 GLY A C 1
ATOM 1834 O O . GLY A 1 234 ? -6.715 17.922 -3.688 1 94.5 234 GLY A O 1
ATOM 1835 N N . LEU A 1 235 ? -6.25 19.266 -1.964 1 96.62 235 LEU A N 1
ATOM 1836 C CA . LEU A 1 235 ? -6.691 18.281 -0.987 1 96.62 235 LEU A CA 1
ATOM 1837 C C . LEU A 1 235 ? -8.133 18.531 -0.564 1 96.62 235 LEU A C 1
ATOM 1839 O O . LEU A 1 235 ? -8.719 17.734 0.176 1 96.62 235 LEU A O 1
ATOM 1843 N N . GLU A 1 236 ? -8.734 19.625 -1.017 1 96.44 236 GLU A N 1
ATOM 1844 C CA . GLU A 1 236 ? -10.094 19.969 -0.602 1 96.44 236 GLU A CA 1
ATOM 1845 C C . GLU A 1 236 ? -11.094 18.906 -1.044 1 96.44 236 GLU A C 1
ATOM 1847 O O . GLU A 1 236 ? -11.961 18.5 -0.265 1 96.44 236 GLU A O 1
ATOM 1852 N N . GLY A 1 237 ? -10.906 18.5 -2.289 1 96.25 237 GLY A N 1
ATOM 1853 C CA . GLY A 1 237 ? -11.789 17.469 -2.803 1 96.25 237 GLY A CA 1
ATOM 1854 C C . GLY A 1 237 ? -11.688 16.156 -2.039 1 96.25 237 GLY A C 1
ATOM 1855 O O . GLY A 1 237 ? -12.688 15.469 -1.858 1 96.25 237 GLY A O 1
ATOM 1856 N N . VAL A 1 238 ? -10.547 15.844 -1.615 1 96.69 238 VAL A N 1
ATOM 1857 C CA . VAL A 1 238 ? -10.32 14.625 -0.842 1 96.69 238 VAL A CA 1
ATOM 1858 C C . VAL A 1 238 ? -11.078 14.711 0.481 1 96.69 238 VAL A C 1
ATOM 1860 O O . VAL A 1 238 ? -11.781 13.766 0.863 1 96.69 238 VAL A O 1
ATOM 1863 N N . LEU A 1 239 ? -10.938 15.844 1.162 1 97.06 239 LEU A N 1
ATOM 1864 C CA . LEU A 1 239 ? -11.609 16.016 2.447 1 97.06 239 LEU A CA 1
ATOM 1865 C C . LEU A 1 239 ? -13.125 15.977 2.281 1 97.06 239 LEU A C 1
ATOM 1867 O O . LEU A 1 239 ? -13.82 15.367 3.094 1 97.06 239 LEU A O 1
ATOM 1871 N N . GLU A 1 240 ? -13.633 16.594 1.219 1 97.12 240 GLU A N 1
ATOM 1872 C CA . GLU A 1 240 ? -15.062 16.578 0.944 1 97.12 240 GLU A CA 1
ATOM 1873 C C . GLU A 1 240 ? -15.57 15.148 0.75 1 97.12 240 GLU A C 1
ATOM 1875 O O . GLU A 1 240 ? -16.609 14.773 1.285 1 97.12 240 GLU A O 1
ATOM 1880 N N . ALA A 1 241 ? -14.836 14.445 -0.024 1 96.69 241 ALA A N 1
ATOM 1881 C CA . ALA A 1 241 ? -15.219 13.062 -0.287 1 96.69 241 ALA A CA 1
ATOM 1882 C C . ALA A 1 241 ? -15.227 12.242 1.001 1 96.69 241 ALA A C 1
ATOM 1884 O O . ALA A 1 241 ? -16.141 11.453 1.232 1 96.69 241 ALA A O 1
ATOM 1885 N N . ARG A 1 242 ? -14.211 12.43 1.813 1 97.25 242 ARG A N 1
ATOM 1886 C CA . ARG A 1 242 ? -14.133 11.711 3.08 1 97.25 242 ARG A CA 1
ATOM 1887 C C . ARG A 1 242 ? -15.297 12.078 3.996 1 97.25 242 ARG A C 1
ATOM 1889 O O . ARG A 1 242 ? -15.844 11.219 4.688 1 97.25 242 ARG A O 1
ATOM 1896 N N . ALA A 1 243 ? -15.617 13.328 4.035 1 97.31 243 ALA A N 1
ATOM 1897 C CA . ALA A 1 243 ? -16.734 13.789 4.852 1 97.31 243 ALA A CA 1
ATOM 1898 C C . ALA A 1 243 ? -18.047 13.164 4.383 1 97.31 243 ALA A C 1
ATOM 1900 O O . ALA A 1 243 ? -18.844 12.695 5.199 1 97.31 243 ALA A O 1
ATOM 1901 N N . LYS A 1 244 ? -18.266 13.133 3.066 1 96.81 244 LYS A N 1
ATOM 1902 C CA . LYS A 1 244 ? -19.469 12.531 2.502 1 96.81 244 LYS A CA 1
ATOM 1903 C C . LYS A 1 244 ? -19.562 11.055 2.869 1 96.81 244 LYS A C 1
ATOM 1905 O O . LYS A 1 244 ? -20.625 10.57 3.246 1 96.81 244 LYS A O 1
ATOM 1910 N N . GLU A 1 245 ? -18.469 10.414 2.734 1 96.44 245 GLU A N 1
ATOM 1911 C CA . GLU A 1 245 ? -18.406 9 3.092 1 96.44 245 GLU A CA 1
ATOM 1912 C C . GLU A 1 245 ? -18.781 8.789 4.555 1 96.44 245 GLU A C 1
ATOM 1914 O O . GLU A 1 245 ? -19.531 7.867 4.883 1 96.44 245 GLU A O 1
ATOM 1919 N N . ALA A 1 246 ? -18.219 9.617 5.418 1 96.12 246 ALA A N 1
ATOM 1920 C CA . ALA A 1 246 ? -18.453 9.484 6.855 1 96.12 246 ALA A CA 1
ATOM 1921 C C . ALA A 1 246 ? -19.922 9.727 7.191 1 96.12 246 ALA A C 1
ATOM 1923 O O . ALA A 1 246 ? -20.484 9.07 8.07 1 96.12 246 ALA A O 1
ATOM 1924 N N . ILE A 1 247 ? -20.547 10.656 6.496 1 95.75 247 ILE A N 1
ATOM 1925 C CA . ILE A 1 247 ? -21.953 10.992 6.707 1 95.75 247 ILE A CA 1
ATOM 1926 C C . ILE A 1 247 ? -22.828 9.812 6.32 1 95.75 247 ILE A C 1
ATOM 1928 O O . ILE A 1 247 ? -23.812 9.516 6.992 1 95.75 247 ILE A O 1
ATOM 1932 N N . GLU A 1 248 ? -22.453 9.078 5.262 1 93.19 248 GLU A N 1
ATOM 1933 C CA . GLU A 1 248 ? -23.297 8.039 4.676 1 93.19 248 GLU A CA 1
ATOM 1934 C C . GLU A 1 248 ? -23.062 6.691 5.355 1 93.19 248 GLU A C 1
ATOM 1936 O O . GLU A 1 248 ? -23.828 5.746 5.156 1 93.19 248 GLU A O 1
ATOM 1941 N N . MET A 1 249 ? -22.016 6.645 6.051 1 89.5 249 MET A N 1
ATOM 1942 C CA . MET A 1 249 ? -21.688 5.398 6.73 1 89.5 249 MET A CA 1
ATOM 1943 C C . MET A 1 249 ? -22.75 5.027 7.754 1 89.5 249 MET A C 1
ATOM 1945 O O . MET A 1 249 ? -23.359 5.906 8.375 1 89.5 249 MET A O 1
ATOM 1949 N N . GLU A 1 250 ? -22.969 3.703 7.887 1 82 250 GLU A N 1
ATOM 1950 C CA . GLU A 1 250 ? -23.812 3.234 8.984 1 82 250 GLU A CA 1
ATOM 1951 C C . GLU A 1 250 ? -23.047 3.191 10.297 1 82 250 GLU A C 1
ATOM 1953 O O . GLU A 1 250 ? -21.875 2.795 10.328 1 82 250 GLU A O 1
ATOM 1958 N N . PRO A 1 251 ? -23.672 3.691 11.258 1 73.12 251 PRO A N 1
ATOM 1959 C CA . PRO A 1 251 ? -22.984 3.668 12.555 1 73.12 251 PRO A CA 1
ATOM 1960 C C . PRO A 1 251 ? -22.578 2.26 12.984 1 73.12 251 PRO A C 1
ATOM 1962 O O . PRO A 1 251 ? -23.312 1.301 12.727 1 73.12 251 PRO A O 1
ATOM 1965 N N . LYS A 1 252 ? -21.312 2.059 13.07 1 62.31 252 LYS A N 1
ATOM 1966 C CA . LYS A 1 252 ? -20.891 0.768 13.594 1 62.31 252 LYS A CA 1
ATOM 1967 C C . LYS A 1 252 ? -20.844 0.782 15.125 1 62.31 252 LYS A C 1
ATOM 1969 O O . LYS A 1 252 ? -20.641 1.832 15.734 1 62.31 252 LYS A O 1
ATOM 1974 N N . SER A 1 253 ? -21.281 -0.367 15.797 1 54.72 253 SER A N 1
ATOM 1975 C CA . SER A 1 253 ? -21.219 -0.469 17.25 1 54.72 253 SER A CA 1
ATOM 1976 C C . SER A 1 253 ? -19.828 -0.166 17.766 1 54.72 253 SER A C 1
ATOM 1978 O O . SER A 1 253 ? -18.844 -0.766 17.312 1 54.72 253 SER A O 1
ATOM 1980 N N . LEU A 1 254 ? -19.484 1 18.156 1 50.5 254 LEU A N 1
ATOM 1981 C CA . LEU A 1 254 ? -18.203 1.324 18.766 1 50.5 254 LEU A CA 1
ATOM 1982 C C . LEU A 1 254 ? -18.016 0.534 20.062 1 50.5 254 LEU A C 1
ATOM 1984 O O . LEU A 1 254 ? -18.984 0.24 20.766 1 50.5 254 LEU A O 1
ATOM 1988 N N . MET B 1 1 ? -28.531 -22.547 -6.93 1 93.31 1 MET B N 1
ATOM 1989 C CA . MET B 1 1 ? -27.422 -23.297 -6.336 1 93.31 1 MET B CA 1
ATOM 1990 C C . MET B 1 1 ? -26.125 -22.516 -6.473 1 93.31 1 MET B C 1
ATOM 1992 O O . MET B 1 1 ? -25.875 -21.906 -7.512 1 93.31 1 MET B O 1
ATOM 1996 N N . GLN B 1 2 ? -25.297 -22.516 -5.465 1 96.5 2 GLN B N 1
ATOM 1997 C CA . GLN B 1 2 ? -24.031 -21.766 -5.395 1 96.5 2 GLN B CA 1
ATOM 1998 C C . GLN B 1 2 ? -22.875 -22.625 -5.863 1 96.5 2 GLN B C 1
ATOM 2000 O O . GLN B 1 2 ? -22.781 -23.812 -5.516 1 96.5 2 GLN B O 1
ATOM 2005 N N . ALA B 1 3 ? -22 -22.016 -6.711 1 98.25 3 ALA B N 1
ATOM 2006 C CA . ALA B 1 3 ? -20.734 -22.656 -7.09 1 98.25 3 ALA B CA 1
ATOM 2007 C C . ALA B 1 3 ? -19.562 -21.703 -6.871 1 98.25 3 ALA B C 1
ATOM 2009 O O . ALA B 1 3 ? -19.75 -20.5 -6.719 1 98.25 3 ALA B O 1
ATOM 2010 N N . ILE B 1 4 ? -18.359 -22.281 -6.812 1 98.62 4 ILE B N 1
ATOM 2011 C CA . ILE B 1 4 ? -17.125 -21.516 -6.711 1 98.62 4 ILE B CA 1
ATOM 2012 C C . ILE B 1 4 ? -16.219 -21.828 -7.898 1 98.62 4 ILE B C 1
ATOM 2014 O O . ILE B 1 4 ? -15.984 -23 -8.203 1 98.62 4 ILE B O 1
ATOM 2018 N N . LEU B 1 5 ? -15.805 -20.812 -8.594 1 98.69 5 LEU B N 1
ATOM 2019 C CA . LEU B 1 5 ? -14.836 -20.938 -9.68 1 98.69 5 LEU B CA 1
ATOM 2020 C C . LEU B 1 5 ? -13.516 -20.25 -9.305 1 98.69 5 LEU B C 1
ATOM 2022 O O . LEU B 1 5 ? -13.453 -19.031 -9.195 1 98.69 5 LEU B O 1
ATOM 2026 N N . TYR B 1 6 ? -12.484 -21.078 -9.086 1 98.56 6 TYR B N 1
ATOM 2027 C CA . TYR B 1 6 ? -11.148 -20.547 -8.828 1 98.56 6 TYR B CA 1
ATOM 2028 C C . TYR B 1 6 ? -10.406 -20.266 -10.125 1 98.56 6 TYR B C 1
ATOM 2030 O O . TYR B 1 6 ? -10.336 -21.141 -11.008 1 98.56 6 TYR B O 1
ATOM 2038 N N . VAL B 1 7 ? -9.844 -19.047 -10.234 1 98.12 7 VAL B N 1
ATOM 2039 C CA . VAL B 1 7 ? -9.203 -18.672 -11.492 1 98.12 7 VAL B CA 1
ATOM 2040 C C . VAL B 1 7 ? -7.715 -18.406 -11.258 1 98.12 7 VAL B C 1
ATOM 2042 O O . VAL B 1 7 ? -7.352 -17.484 -10.516 1 98.12 7 VAL B O 1
ATOM 2045 N N . GLY B 1 8 ? -6.875 -19.188 -11.852 1 96 8 GLY B N 1
ATOM 2046 C CA . GLY B 1 8 ? -5.438 -18.984 -11.852 1 96 8 GLY B CA 1
ATOM 2047 C C . GLY B 1 8 ? -4.918 -18.375 -13.141 1 96 8 GLY B C 1
ATOM 2048 O O . GLY B 1 8 ? -5.656 -18.25 -14.117 1 96 8 GLY B O 1
ATOM 2049 N N . HIS B 1 9 ? -3.74 -18 -13.164 1 91.94 9 HIS B N 1
ATOM 2050 C CA . HIS B 1 9 ? -3.154 -17.406 -14.352 1 91.94 9 HIS B CA 1
ATOM 2051 C C . HIS B 1 9 ? -2.98 -18.438 -15.469 1 91.94 9 HIS B C 1
ATOM 2053 O O . HIS B 1 9 ? -3.334 -18.172 -16.625 1 91.94 9 HIS B O 1
ATOM 2059 N N . GLY B 1 10 ? -2.512 -19.562 -15.211 1 91.88 10 GLY B N 1
ATOM 2060 C CA . GLY B 1 10 ? -2.064 -20.594 -16.141 1 91.88 10 GLY B CA 1
ATOM 2061 C C . GLY B 1 10 ? -0.586 -20.5 -16.469 1 91.88 10 GLY B C 1
ATOM 2062 O O . GLY B 1 10 ? 0.004 -19.422 -16.391 1 91.88 10 GLY B O 1
ATOM 2063 N N . SER B 1 11 ? 0.011 -21.641 -16.688 1 88.44 11 SER B N 1
ATOM 2064 C CA . SER B 1 11 ? 1.442 -21.719 -16.969 1 88.44 11 SER B CA 1
ATOM 2065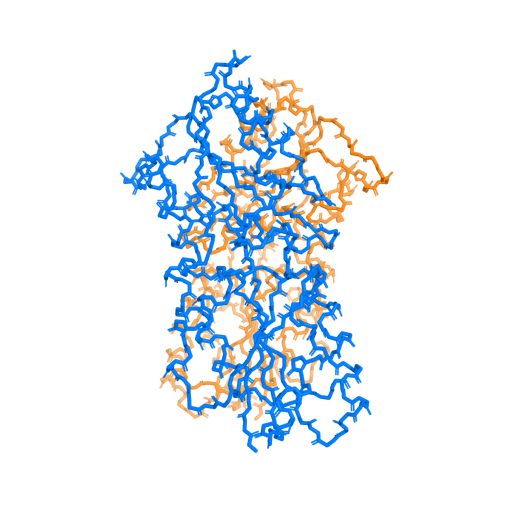 C C . SER B 1 11 ? 1.729 -22.609 -18.172 1 88.44 11 SER B C 1
ATOM 2067 O O . SER B 1 11 ? 1.014 -23.578 -18.422 1 88.44 11 SER B O 1
ATOM 2069 N N . ARG B 1 12 ? 2.795 -22.281 -18.891 1 85.38 12 ARG B N 1
ATOM 2070 C CA . ARG B 1 12 ? 3.262 -23.141 -19.969 1 85.38 12 ARG B CA 1
ATOM 2071 C C . ARG B 1 12 ? 3.887 -24.422 -19.406 1 85.38 12 ARG B C 1
ATOM 2073 O O . ARG B 1 12 ? 3.941 -25.438 -20.094 1 85.38 12 ARG B O 1
ATOM 2080 N N . VAL B 1 13 ? 4.324 -24.25 -18.156 1 85.75 13 VAL B N 1
ATOM 2081 C CA . VAL B 1 13 ? 4.914 -25.391 -17.469 1 85.75 13 VAL B CA 1
ATOM 2082 C C . VAL B 1 13 ? 3.82 -26.172 -16.734 1 85.75 13 VAL B C 1
ATOM 2084 O O . VAL B 1 13 ? 3.211 -25.656 -15.797 1 85.75 13 VAL B O 1
ATOM 2087 N N . GLN B 1 14 ? 3.701 -27.375 -17.094 1 89.56 14 GLN B N 1
ATOM 2088 C CA . GLN B 1 14 ? 2.594 -28.203 -16.609 1 89.56 14 GLN B CA 1
ATOM 2089 C C . GLN B 1 14 ? 2.65 -28.375 -15.094 1 89.56 14 GLN B C 1
ATOM 2091 O O . GLN B 1 14 ? 1.612 -28.422 -14.43 1 89.56 14 GLN B O 1
ATOM 2096 N N . THR B 1 15 ? 3.814 -28.422 -14.609 1 87.62 15 THR B N 1
ATOM 2097 C CA . THR B 1 15 ? 3.99 -28.609 -13.172 1 87.62 15 THR B CA 1
ATOM 2098 C C . THR B 1 15 ? 3.305 -27.5 -12.391 1 87.62 15 THR B C 1
ATOM 2100 O O . THR B 1 15 ? 2.709 -27.734 -11.336 1 87.62 15 THR B O 1
ATOM 2103 N N . GLY B 1 16 ? 3.375 -26.297 -12.867 1 88 16 GLY B N 1
ATOM 2104 C CA . GLY B 1 16 ? 2.711 -25.172 -12.234 1 88 16 GLY B CA 1
ATOM 2105 C C . GLY B 1 16 ? 1.201 -25.328 -12.188 1 88 16 GLY B C 1
ATOM 2106 O O . GLY B 1 16 ? 0.57 -25 -11.18 1 88 16 GLY B O 1
ATOM 2107 N N . ASN B 1 17 ? 0.649 -25.797 -13.25 1 93.5 17 ASN B N 1
ATOM 2108 C CA . ASN B 1 17 ? -0.793 -26 -13.328 1 93.5 17 ASN B CA 1
ATOM 2109 C C . ASN B 1 17 ? -1.256 -27.125 -12.391 1 93.5 17 ASN B C 1
ATOM 2111 O O . ASN B 1 17 ? -2.322 -27.016 -11.781 1 93.5 17 ASN B O 1
ATOM 2115 N N . GLU B 1 18 ? -0.433 -28.141 -12.281 1 93.44 18 GLU B N 1
ATOM 2116 C CA . GLU B 1 18 ? -0.754 -29.234 -11.375 1 93.44 18 GLU B CA 1
ATOM 2117 C C . GLU B 1 18 ? -0.709 -28.781 -9.914 1 93.44 18 GLU B C 1
ATOM 2119 O O . GLU B 1 18 ? -1.544 -29.188 -9.109 1 93.44 18 GLU B O 1
ATOM 2124 N N . GLN B 1 19 ? 0.238 -27.969 -9.617 1 90.69 19 GLN B N 1
ATOM 2125 C CA . GLN B 1 19 ? 0.345 -27.422 -8.273 1 90.69 19 GLN B CA 1
ATOM 2126 C C . GLN B 1 19 ? -0.869 -26.562 -7.926 1 90.69 19 GLN B C 1
ATOM 2128 O O . GLN B 1 19 ? -1.362 -26.609 -6.797 1 90.69 19 GLN B O 1
ATOM 2133 N N . PHE B 1 20 ? -1.291 -25.859 -8.875 1 94.81 20 PHE B N 1
ATOM 2134 C CA . PHE B 1 20 ? -2.494 -25.047 -8.711 1 94.81 20 PHE B CA 1
ATOM 2135 C C . PHE B 1 20 ? -3.695 -25.938 -8.391 1 94.81 20 PHE B C 1
ATOM 2137 O O . PHE B 1 20 ? -4.414 -25.688 -7.414 1 94.81 20 PHE B O 1
ATOM 2144 N N . LYS B 1 21 ? -3.871 -26.922 -9.141 1 95.5 21 LYS B N 1
ATOM 2145 C CA . LYS B 1 21 ? -4.98 -27.844 -8.953 1 95.5 21 LYS B CA 1
ATOM 2146 C C . LYS B 1 21 ? -4.93 -28.484 -7.562 1 95.5 21 LYS B C 1
ATOM 2148 O O . LYS B 1 21 ? -5.953 -28.578 -6.883 1 95.5 21 LYS B O 1
ATOM 2153 N N . THR B 1 22 ? -3.777 -28.875 -7.199 1 94.75 22 THR B N 1
ATOM 2154 C CA . THR B 1 22 ? -3.592 -29.5 -5.891 1 94.75 22 THR B CA 1
ATOM 2155 C C . THR B 1 22 ? -3.932 -28.516 -4.777 1 94.75 22 THR B C 1
ATOM 2157 O O . THR B 1 22 ? -4.539 -28.891 -3.771 1 94.75 22 THR B O 1
ATOM 2160 N N . PHE B 1 23 ? -3.562 -27.344 -4.965 1 95.81 23 PHE B N 1
ATOM 2161 C CA . PHE B 1 23 ? -3.836 -26.281 -4.004 1 95.81 23 PHE B CA 1
ATOM 2162 C C . PHE B 1 23 ? -5.336 -26.094 -3.824 1 95.81 23 PHE B C 1
ATOM 2164 O O . PHE B 1 23 ? -5.824 -25.984 -2.697 1 95.81 23 PHE B O 1
ATOM 2171 N N . ILE B 1 24 ? -6.023 -26.062 -4.93 1 96.69 24 ILE B N 1
ATOM 2172 C CA . ILE B 1 24 ? -7.477 -25.906 -4.891 1 96.69 24 ILE B CA 1
ATOM 2173 C C . ILE B 1 24 ? -8.102 -27.109 -4.195 1 96.69 24 ILE B C 1
ATOM 2175 O O . ILE B 1 24 ? -9 -26.953 -3.361 1 96.69 24 ILE B O 1
ATOM 2179 N N . ASP B 1 25 ? -7.586 -28.266 -4.461 1 95.81 25 ASP B N 1
ATOM 2180 C CA . ASP B 1 25 ? -8.125 -29.5 -3.898 1 95.81 25 ASP B CA 1
ATOM 2181 C C . ASP B 1 25 ? -7.996 -29.516 -2.377 1 95.81 25 ASP B C 1
ATOM 2183 O O . ASP B 1 25 ? -8.844 -30.078 -1.682 1 95.81 25 ASP B O 1
ATOM 2187 N N . ARG B 1 26 ? -7.016 -28.891 -1.885 1 94.94 26 ARG B N 1
ATOM 2188 C CA . ARG B 1 26 ? -6.754 -28.891 -0.449 1 94.94 26 ARG B CA 1
ATOM 2189 C C . ARG B 1 26 ? -7.82 -28.094 0.297 1 94.94 26 ARG B C 1
ATOM 2191 O O . ARG B 1 26 ? -8.047 -28.312 1.488 1 94.94 26 ARG B O 1
ATOM 2198 N N . ILE B 1 27 ? -8.469 -27.188 -0.392 1 94.5 27 ILE B N 1
ATOM 2199 C CA . ILE B 1 27 ? -9.391 -26.328 0.344 1 94.5 27 ILE B CA 1
ATOM 2200 C C . ILE B 1 27 ? -10.836 -26.688 -0.02 1 94.5 27 ILE B C 1
ATOM 2202 O O . ILE B 1 27 ? -11.781 -26.109 0.518 1 94.5 27 ILE B O 1
ATOM 2206 N N . LYS B 1 28 ? -11.031 -27.609 -0.899 1 93.31 28 LYS B N 1
ATOM 2207 C CA . LYS B 1 28 ? -12.352 -27.969 -1.406 1 93.31 28 LYS B CA 1
ATOM 2208 C C . LYS B 1 28 ? -13.266 -28.422 -0.278 1 93.31 28 LYS B C 1
ATOM 2210 O O . LYS B 1 28 ? -14.469 -28.172 -0.3 1 93.31 28 LYS B O 1
ATOM 2215 N N . SER B 1 29 ? -12.727 -29.047 0.68 1 93.12 29 SER B N 1
ATOM 2216 C CA . SER B 1 29 ? -13.508 -29.625 1.766 1 93.12 29 SER B CA 1
ATOM 2217 C C . SER B 1 29 ? -14.117 -28.547 2.65 1 93.12 29 SER B C 1
ATOM 2219 O O . SER B 1 29 ? -15.039 -28.812 3.424 1 93.12 29 SER B O 1
ATOM 2221 N N . SER B 1 30 ? -13.664 -27.375 2.531 1 93.94 30 SER B N 1
ATOM 2222 C CA . SER B 1 30 ? -14.133 -26.281 3.369 1 93.94 30 SER B CA 1
ATOM 2223 C C . SER B 1 30 ? -15.492 -25.766 2.902 1 93.94 30 SER B C 1
ATOM 2225 O O . SER B 1 30 ? -16.156 -25 3.611 1 93.94 30 SER B O 1
ATOM 2227 N N . PHE B 1 31 ? -15.898 -26.219 1.711 1 96 31 PHE B N 1
ATOM 2228 C CA . PHE B 1 31 ? -17.156 -25.75 1.142 1 96 31 PHE B CA 1
ATOM 2229 C C . PHE B 1 31 ? -18 -26.906 0.648 1 96 31 PHE B C 1
ATOM 2231 O O . PHE B 1 31 ? -17.469 -27.891 0.111 1 96 31 PHE B O 1
ATOM 2238 N N . SER B 1 32 ? -19.25 -26.812 0.803 1 94.31 32 SER B N 1
ATOM 2239 C CA . SER B 1 32 ? -20.188 -27.844 0.352 1 94.31 32 SER B CA 1
ATOM 2240 C C . SER B 1 32 ? -20.656 -27.562 -1.07 1 94.31 32 SER B C 1
ATOM 2242 O O . SER B 1 32 ? -21.297 -28.422 -1.692 1 94.31 32 SER B O 1
ATOM 2244 N N . HIS B 1 33 ? -20.312 -26.469 -1.612 1 95.69 33 HIS B N 1
ATOM 2245 C CA . HIS B 1 33 ? -20.734 -26.047 -2.947 1 95.69 33 HIS B CA 1
ATOM 2246 C C . HIS B 1 33 ? -19.953 -26.797 -4.023 1 95.69 33 HIS B C 1
ATOM 2248 O O . HIS B 1 33 ? -18.875 -27.344 -3.752 1 95.69 33 HIS B O 1
ATOM 2254 N N . PHE B 1 34 ? -20.516 -26.828 -5.203 1 97.31 34 PHE B N 1
ATOM 2255 C CA . PHE B 1 34 ? -19.734 -27.281 -6.348 1 97.31 34 PHE B CA 1
ATOM 2256 C C . PHE B 1 34 ? -18.547 -26.359 -6.582 1 97.31 34 PHE B C 1
ATOM 2258 O O . PHE B 1 34 ? -18.672 -25.141 -6.527 1 97.31 34 PHE B O 1
ATOM 2265 N N . GLN B 1 35 ? -17.359 -26.938 -6.754 1 98.31 35 GLN B N 1
ATOM 2266 C CA . GLN B 1 35 ? -16.141 -26.172 -6.957 1 98.31 35 GLN B CA 1
ATOM 2267 C C . GLN B 1 35 ? -15.383 -26.656 -8.195 1 98.31 35 GLN B C 1
ATOM 2269 O O . GLN B 1 35 ? -15.297 -27.859 -8.445 1 98.31 35 GLN B O 1
ATOM 2274 N N . THR B 1 36 ? -14.898 -25.719 -8.984 1 98.19 36 THR B N 1
ATOM 2275 C CA . THR B 1 36 ? -14.031 -26.031 -10.109 1 98.19 36 THR B CA 1
ATOM 2276 C C . THR B 1 36 ? -13.008 -24.906 -10.328 1 98.19 36 THR B C 1
ATOM 2278 O O . THR B 1 36 ? -12.898 -23.984 -9.508 1 98.19 36 THR B O 1
ATOM 2281 N N . TYR B 1 37 ? -12.148 -25.047 -11.359 1 98.44 37 TYR B N 1
ATOM 2282 C CA . TYR B 1 37 ? -11.094 -24.062 -11.594 1 98.44 37 TYR B CA 1
ATOM 2283 C C . TYR B 1 37 ? -10.945 -23.766 -13.078 1 98.44 37 TYR B C 1
ATOM 2285 O O . TYR B 1 37 ? -11.492 -24.484 -13.922 1 98.44 37 TYR B O 1
ATOM 2293 N N . ALA B 1 38 ? -10.336 -22.672 -13.406 1 98.44 38 ALA B N 1
ATOM 2294 C CA . ALA B 1 38 ? -10 -22.25 -14.758 1 98.44 38 ALA B CA 1
ATOM 2295 C C . ALA B 1 38 ? -8.719 -21.422 -14.773 1 98.44 38 ALA B C 1
ATOM 2297 O O . ALA B 1 38 ? -8.188 -21.062 -13.719 1 98.44 38 ALA B O 1
ATOM 2298 N N . PHE B 1 39 ? -8.227 -21.188 -15.969 1 97.44 39 PHE B N 1
ATOM 2299 C CA . PHE B 1 39 ? -7.023 -20.391 -16.156 1 97.44 39 PHE B CA 1
ATOM 2300 C C . PHE B 1 39 ? -7.305 -19.188 -17.047 1 97.44 39 PHE B C 1
ATOM 2302 O O . PHE B 1 39 ? -8.117 -19.266 -17.969 1 97.44 39 PHE B O 1
ATOM 2309 N N . ILE B 1 40 ? -6.629 -18.125 -16.75 1 96.19 40 ILE B N 1
ATOM 2310 C CA . ILE B 1 40 ? -6.77 -16.906 -17.547 1 96.19 40 ILE B CA 1
ATOM 2311 C C . ILE B 1 40 ? -6.238 -17.125 -18.953 1 96.19 40 ILE B C 1
ATOM 2313 O O . ILE B 1 40 ? -6.875 -16.734 -19.938 1 96.19 40 ILE B O 1
ATOM 2317 N N . GLU B 1 41 ? -5.062 -17.734 -18.953 1 93.81 41 GLU B N 1
ATOM 2318 C CA . GLU B 1 41 ? -4.375 -17.969 -20.219 1 93.81 41 GLU B CA 1
ATOM 2319 C C . GLU B 1 41 ? -3.365 -19.109 -20.078 1 93.81 41 GLU B C 1
ATOM 2321 O O . GLU B 1 41 ? -3.137 -19.625 -18.984 1 93.81 41 GLU B O 1
ATOM 2326 N N . LEU B 1 42 ? -2.861 -19.703 -21.219 1 92.31 42 LEU B N 1
ATOM 2327 C CA . LEU B 1 42 ? -1.718 -20.594 -21.359 1 92.31 42 LEU B CA 1
ATOM 2328 C C . LEU B 1 42 ? -2.105 -22.031 -21.016 1 92.31 42 LEU B C 1
ATOM 2330 O O . LEU B 1 42 ? -1.357 -22.969 -21.312 1 92.31 42 LEU B O 1
ATOM 2334 N N . SER B 1 43 ? -3.242 -22.141 -20.312 1 94.12 43 SER B N 1
ATOM 2335 C CA . SER B 1 43 ? -3.648 -23.5 -19.953 1 94.12 43 SER B CA 1
ATOM 2336 C C . SER B 1 43 ? -5.164 -23.641 -19.984 1 94.12 43 SER B C 1
ATOM 2338 O O . SER B 1 43 ? -5.891 -22.656 -20.109 1 94.12 43 SER B O 1
ATOM 2340 N N . ALA B 1 44 ? -5.605 -24.906 -20.031 1 96.31 44 ALA B N 1
ATOM 2341 C CA . ALA B 1 44 ? -7.02 -25.25 -19.938 1 96.31 44 ALA B CA 1
ATOM 2342 C C . ALA B 1 44 ? -7.359 -25.781 -18.547 1 96.31 44 ALA B C 1
ATOM 2344 O O . ALA B 1 44 ? -6.496 -26.328 -17.859 1 96.31 44 ALA B O 1
ATOM 2345 N N . PRO B 1 45 ? -8.617 -25.625 -18.172 1 98 45 PRO B N 1
ATOM 2346 C CA . PRO B 1 45 ? -9.766 -25.031 -18.859 1 98 45 PRO B CA 1
ATOM 2347 C C . PRO B 1 45 ? -9.734 -23.5 -18.844 1 98 45 PRO B C 1
ATOM 2349 O O . PRO B 1 45 ? -9.148 -22.906 -17.922 1 98 45 PRO B O 1
ATOM 2352 N N . THR B 1 46 ? -10.383 -22.875 -19.812 1 98.38 46 THR B N 1
ATOM 2353 C CA . THR B 1 46 ? -10.562 -21.438 -19.859 1 98.38 46 THR B CA 1
ATOM 2354 C C . THR B 1 46 ? -11.625 -20.984 -18.859 1 98.38 46 THR B C 1
ATOM 2356 O O . THR B 1 46 ? -12.367 -21.812 -18.328 1 98.38 46 THR B O 1
ATOM 2359 N N . ILE B 1 47 ? -11.703 -19.734 -18.641 1 98.5 47 ILE B N 1
ATOM 2360 C CA . ILE B 1 47 ? -12.703 -19.188 -17.734 1 98.5 47 ILE B CA 1
ATOM 2361 C C . ILE B 1 47 ? -14.102 -19.516 -18.25 1 98.5 47 ILE B C 1
ATOM 2363 O O . ILE B 1 47 ? -14.977 -19.906 -17.469 1 98.5 47 ILE B O 1
ATOM 2367 N N . GLN B 1 48 ? -14.312 -19.406 -19.562 1 98.56 48 GLN B N 1
ATOM 2368 C CA . GLN B 1 48 ? -15.602 -19.734 -20.156 1 98.56 48 GLN B CA 1
ATOM 2369 C C . GLN B 1 48 ? -15.953 -21.203 -19.922 1 98.56 48 GLN B C 1
ATOM 2371 O O . GLN B 1 48 ? -17.094 -21.531 -19.547 1 98.56 48 GLN B O 1
ATOM 2376 N N . GLU B 1 49 ? -15.023 -22.062 -20.109 1 98.62 49 GLU B N 1
ATOM 2377 C CA . GLU B 1 49 ? -15.242 -23.484 -19.875 1 98.62 49 GLU B CA 1
ATOM 2378 C C . GLU B 1 49 ? -15.539 -23.75 -18.391 1 98.62 49 GLU B C 1
ATOM 2380 O O . GLU B 1 49 ? -16.359 -24.625 -18.078 1 98.62 49 GLU B O 1
ATOM 2385 N N . GLY B 1 50 ? -14.812 -23.047 -17.5 1 98.62 50 GLY B N 1
ATOM 2386 C CA . GLY B 1 50 ? -15.109 -23.172 -16.078 1 98.62 50 GLY B CA 1
ATOM 2387 C C . GLY B 1 50 ? -16.531 -22.766 -15.727 1 98.62 50 GLY B C 1
ATOM 2388 O O . GLY B 1 50 ? -17.188 -23.438 -14.945 1 98.62 50 GLY B O 1
ATOM 2389 N N . ILE B 1 51 ? -16.984 -21.719 -16.312 1 98.5 51 ILE B N 1
ATOM 2390 C CA . ILE B 1 51 ? -18.344 -21.25 -16.094 1 98.5 51 ILE B CA 1
ATOM 2391 C C . ILE B 1 51 ? -19.344 -22.281 -16.609 1 98.5 51 ILE B C 1
ATOM 2393 O O . ILE B 1 51 ? -20.328 -22.594 -15.945 1 98.5 51 ILE B O 1
ATOM 2397 N N . ASP B 1 52 ? -19.094 -22.828 -17.828 1 98.56 52 ASP B N 1
ATOM 2398 C CA . ASP B 1 52 ? -19.938 -23.859 -18.391 1 98.56 52 ASP B CA 1
ATOM 2399 C C . ASP B 1 52 ? -20.094 -25.031 -17.422 1 98.56 52 ASP B C 1
ATOM 2401 O O . ASP B 1 52 ? -21.188 -25.578 -17.25 1 98.56 52 ASP B O 1
ATOM 2405 N N . ARG B 1 53 ? -19.031 -25.406 -16.781 1 98.44 53 ARG B N 1
ATOM 2406 C CA . ARG B 1 53 ? -19.031 -26.516 -15.844 1 98.44 53 ARG B CA 1
ATOM 2407 C C . ARG B 1 53 ? -19.922 -26.219 -14.641 1 98.44 53 ARG B C 1
ATOM 2409 O O . ARG B 1 53 ? -20.656 -27.078 -14.164 1 98.44 53 ARG B O 1
ATOM 2416 N N . CYS B 1 54 ? -19.797 -25.016 -14.148 1 98.5 54 CYS B N 1
ATOM 2417 C CA . CYS B 1 54 ? -20.641 -24.594 -13.023 1 98.5 54 CYS B CA 1
ATOM 2418 C C . CYS B 1 54 ? -22.109 -24.641 -13.398 1 98.5 54 CYS B C 1
ATOM 2420 O O . CYS B 1 54 ? -22.938 -25.172 -12.633 1 98.5 54 CYS B O 1
ATOM 2422 N N . VAL B 1 55 ? -22.422 -24.156 -14.57 1 97.88 55 VAL B N 1
ATOM 2423 C CA . VAL B 1 55 ? -23.812 -24.109 -15.047 1 97.88 55 VAL B CA 1
ATOM 2424 C C . VAL B 1 55 ? -24.328 -25.547 -15.234 1 97.88 55 VAL B C 1
ATOM 2426 O O . VAL B 1 55 ? -25.453 -25.859 -14.82 1 97.88 55 VAL B O 1
ATOM 2429 N N . LYS B 1 56 ? -23.547 -26.328 -15.852 1 97.94 56 LYS B N 1
ATOM 2430 C CA . LYS B 1 56 ? -23.922 -27.734 -16.078 1 97.94 56 LYS B CA 1
ATOM 2431 C C . LYS B 1 56 ? -24.172 -28.453 -14.766 1 97.94 56 LYS B C 1
ATOM 2433 O O . LYS B 1 56 ? -25.047 -29.328 -14.688 1 97.94 56 LYS B O 1
ATOM 2438 N N . ALA B 1 57 ? -23.516 -28.031 -13.703 1 97.81 57 ALA B N 1
ATOM 2439 C CA . ALA B 1 57 ? -23.672 -28.641 -12.383 1 97.81 57 ALA B CA 1
ATOM 2440 C C . ALA B 1 57 ? -24.906 -28.109 -11.68 1 97.81 57 ALA B C 1
ATOM 2442 O O . ALA B 1 57 ? -25.234 -28.516 -10.562 1 97.81 57 ALA B O 1
ATOM 2443 N N . GLY B 1 58 ? -25.578 -27.094 -12.312 1 97.44 58 GLY B N 1
ATOM 2444 C CA . GLY B 1 58 ? -26.844 -26.609 -11.797 1 97.44 58 GLY B CA 1
ATOM 2445 C C . GLY B 1 58 ? -26.719 -25.281 -11.062 1 97.44 58 GLY B C 1
ATOM 2446 O O . GLY B 1 58 ? -27.656 -24.844 -10.406 1 97.44 58 GLY B O 1
ATOM 2447 N N . ALA B 1 59 ? -25.609 -24.625 -11.156 1 97.56 59 ALA B N 1
ATOM 2448 C CA . ALA B 1 59 ? -25.375 -23.391 -10.422 1 97.56 59 ALA B CA 1
ATOM 2449 C C . ALA B 1 59 ? -26.234 -22.25 -10.984 1 97.56 59 ALA B C 1
ATOM 2451 O O . ALA B 1 59 ? -26.391 -22.125 -12.203 1 97.56 59 ALA B O 1
ATOM 2452 N N . THR B 1 60 ? -26.797 -21.516 -10.125 1 97.06 60 THR B N 1
ATOM 2453 C CA . THR B 1 60 ? -27.484 -20.266 -10.5 1 97.06 60 THR B CA 1
ATOM 2454 C C . THR B 1 60 ? -26.688 -19.062 -10.023 1 97.06 60 THR B C 1
ATOM 2456 O O . THR B 1 60 ? -26.953 -17.938 -10.453 1 97.06 60 THR B O 1
ATOM 2459 N N . LYS B 1 61 ? -25.781 -19.281 -9.094 1 97.44 61 LYS B N 1
ATOM 2460 C CA . LYS B 1 61 ? -24.828 -18.297 -8.602 1 97.44 61 LYS B CA 1
ATOM 2461 C C . LYS B 1 61 ? -23.406 -18.844 -8.641 1 97.44 61 LYS B C 1
ATOM 2463 O O . LYS B 1 61 ? -23.156 -19.984 -8.266 1 97.44 61 LYS B O 1
ATOM 2468 N N . ILE B 1 62 ? -22.5 -18.031 -9.141 1 98.19 62 ILE B N 1
ATOM 2469 C CA . ILE B 1 62 ? -21.109 -18.469 -9.227 1 98.19 62 ILE B CA 1
ATOM 2470 C C . ILE B 1 62 ? -20.203 -17.406 -8.586 1 98.19 62 ILE B C 1
ATOM 2472 O O . ILE B 1 62 ? -20.156 -16.266 -9.039 1 98.19 62 ILE B O 1
ATOM 2476 N N . ALA B 1 63 ? -19.5 -17.781 -7.512 1 98.38 63 ALA B N 1
ATOM 2477 C CA . ALA B 1 63 ? -18.438 -16.953 -6.938 1 98.38 63 ALA B CA 1
ATOM 2478 C C . ALA B 1 63 ? -17.109 -17.203 -7.641 1 98.38 63 ALA B C 1
ATOM 2480 O O . ALA B 1 63 ? -16.531 -18.281 -7.539 1 98.38 63 ALA B O 1
ATOM 2481 N N . VAL B 1 64 ? -16.688 -16.188 -8.359 1 98.38 64 VAL B N 1
ATOM 2482 C CA . VAL B 1 64 ? -15.406 -16.281 -9.055 1 98.38 64 VAL B CA 1
ATOM 2483 C C . VAL B 1 64 ? -14.297 -15.734 -8.164 1 98.38 64 VAL B C 1
ATOM 2485 O O . VAL B 1 64 ? -14.328 -14.57 -7.762 1 98.38 64 VAL B O 1
ATOM 2488 N N . VAL B 1 65 ? -13.297 -16.562 -7.883 1 98.12 65 VAL B N 1
ATOM 2489 C CA . VAL B 1 65 ? -12.227 -16.188 -6.961 1 98.12 65 VAL B CA 1
ATOM 2490 C C . VAL B 1 65 ? -10.891 -16.203 -7.691 1 98.12 65 VAL B C 1
ATOM 2492 O O . VAL B 1 65 ? -10.375 -17.266 -8.039 1 98.12 65 VAL B O 1
ATOM 2495 N N . PRO B 1 66 ? -10.32 -15.07 -7.922 1 97.81 66 PRO B N 1
ATOM 2496 C CA . PRO B 1 66 ? -8.984 -15.055 -8.523 1 97.81 66 PRO B CA 1
ATOM 2497 C C . PRO B 1 66 ? -7.902 -15.539 -7.559 1 97.81 66 PRO B C 1
ATOM 2499 O O . PRO B 1 66 ? -7.77 -15.016 -6.453 1 97.81 66 PRO B O 1
ATOM 2502 N N . VAL B 1 67 ? -7.176 -16.516 -7.965 1 96.81 67 VAL B N 1
ATOM 2503 C CA . VAL B 1 67 ? -6.051 -17.016 -7.188 1 96.81 67 VAL B CA 1
ATOM 2504 C C . VAL B 1 67 ? -4.754 -16.375 -7.68 1 96.81 67 VAL B C 1
ATOM 2506 O O . VAL B 1 67 ? -3.936 -17.031 -8.328 1 96.81 67 VAL B O 1
ATOM 2509 N N . LEU B 1 68 ? -4.613 -15.125 -7.371 1 94.5 68 LEU B N 1
ATOM 2510 C CA . LEU B 1 68 ? -3.51 -14.242 -7.734 1 94.5 68 LEU B CA 1
ATOM 2511 C C . LEU B 1 68 ? -2.965 -13.523 -6.508 1 94.5 68 LEU B C 1
ATOM 2513 O O . LEU B 1 68 ? -3.703 -13.266 -5.551 1 94.5 68 LEU B O 1
ATOM 2517 N N . LEU B 1 69 ? -1.674 -13.203 -6.531 1 93.25 69 LEU B N 1
ATOM 2518 C CA . LEU B 1 69 ? -1.055 -12.57 -5.375 1 93.25 69 LEU B CA 1
ATOM 2519 C C . LEU B 1 69 ? -1.529 -11.125 -5.227 1 93.25 69 LEU B C 1
ATOM 2521 O O . LEU B 1 69 ? -1.888 -10.695 -4.129 1 93.25 69 LEU B O 1
ATOM 2525 N N . LEU B 1 70 ? -1.423 -10.391 -6.352 1 92 70 LEU B N 1
ATOM 2526 C CA . LEU B 1 70 ? -1.733 -8.969 -6.301 1 92 70 LEU B CA 1
ATOM 2527 C C . LEU B 1 70 ? -2.67 -8.578 -7.438 1 92 70 LEU B C 1
ATOM 2529 O O . LEU B 1 70 ? -2.805 -9.312 -8.422 1 92 70 LEU B O 1
ATOM 2533 N N . THR B 1 71 ? -3.352 -7.477 -7.223 1 84.81 71 THR B N 1
ATOM 2534 C CA . THR B 1 71 ? -4.242 -6.941 -8.25 1 84.81 71 THR B CA 1
ATOM 2535 C C . THR B 1 71 ? -3.445 -6.262 -9.352 1 84.81 71 THR B C 1
ATOM 2537 O O . THR B 1 71 ? -2.643 -5.363 -9.086 1 84.81 71 THR B O 1
ATOM 2540 N N . ALA B 1 72 ? -3.617 -6.738 -10.547 1 84.44 72 ALA B N 1
ATOM 2541 C CA . ALA B 1 72 ? -2.982 -6.16 -11.734 1 84.44 72 ALA B CA 1
ATOM 2542 C C . ALA B 1 72 ? -3.879 -6.301 -12.961 1 84.44 72 ALA B C 1
ATOM 2544 O O . ALA B 1 72 ? -5.102 -6.391 -12.836 1 84.44 72 ALA B O 1
ATOM 2545 N N . TYR B 1 73 ? -3.334 -6.227 -14.078 1 81.06 73 TYR B N 1
ATOM 2546 C CA . TYR B 1 73 ? -4.059 -6.203 -15.344 1 81.06 73 TYR B CA 1
ATOM 2547 C C . TYR B 1 73 ? -4.977 -7.41 -15.469 1 81.06 73 TYR B C 1
ATOM 2549 O O . TYR B 1 73 ? -6.152 -7.273 -15.812 1 81.06 73 TYR B O 1
ATOM 2557 N N . HIS B 1 74 ? -4.504 -8.555 -15.062 1 83.88 74 HIS B N 1
ATOM 2558 C CA . HIS B 1 74 ? -5.293 -9.781 -15.195 1 83.88 74 HIS B CA 1
ATOM 2559 C C . HIS B 1 74 ? -6.527 -9.734 -14.305 1 83.88 74 HIS B C 1
ATOM 2561 O O . HIS B 1 74 ? -7.625 -10.109 -14.727 1 83.88 74 HIS B O 1
ATOM 2567 N N . ALA B 1 75 ? -6.348 -9.281 -13.18 1 88.12 75 ALA B N 1
ATOM 2568 C CA . ALA B 1 75 ? -7.453 -9.203 -12.234 1 88.12 75 ALA B CA 1
ATOM 2569 C C . ALA B 1 75 ? -8.406 -8.062 -12.586 1 88.12 75 ALA B C 1
ATOM 2571 O O . ALA B 1 75 ? -9.625 -8.188 -12.422 1 88.12 75 ALA B O 1
ATOM 2572 N N . ASN B 1 76 ? -7.879 -7.059 -13.117 1 87.69 76 ASN B N 1
ATOM 2573 C CA . ASN B 1 76 ? -8.672 -5.852 -13.32 1 87.69 76 ASN B CA 1
ATOM 2574 C C . ASN B 1 76 ? -9.359 -5.855 -14.688 1 87.69 76 ASN B C 1
ATOM 2576 O O . ASN B 1 76 ? -10.359 -5.164 -14.883 1 87.69 76 ASN B O 1
ATOM 2580 N N . LYS B 1 77 ? -8.82 -6.57 -15.602 1 90.25 77 LYS B N 1
ATOM 2581 C CA . LYS B 1 77 ? -9.344 -6.441 -16.953 1 90.25 77 LYS B CA 1
ATOM 2582 C C . LYS B 1 77 ? -9.68 -7.809 -17.547 1 90.25 77 LYS B C 1
ATOM 2584 O O . LYS B 1 77 ? -10.82 -8.062 -17.938 1 90.25 77 LYS B O 1
ATOM 2589 N N . ASP B 1 78 ? -8.711 -8.766 -17.547 1 93.25 78 ASP B N 1
ATOM 2590 C CA . ASP B 1 78 ? -8.883 -10.031 -18.25 1 93.25 78 ASP B CA 1
ATOM 2591 C C . ASP B 1 78 ? -10.031 -10.836 -17.641 1 93.25 78 ASP B C 1
ATOM 2593 O O . ASP B 1 78 ? -10.906 -11.312 -18.375 1 93.25 78 ASP B O 1
ATOM 2597 N N . ILE B 1 79 ? -10.047 -10.984 -16.391 1 96.31 79 ILE B N 1
ATOM 2598 C CA . ILE B 1 79 ? -11.062 -11.812 -15.742 1 96.31 79 ILE B CA 1
ATOM 2599 C C . ILE B 1 79 ? -12.43 -11.141 -15.852 1 96.31 79 ILE B C 1
ATOM 2601 O O . ILE B 1 79 ? -13.398 -11.758 -16.312 1 96.31 79 ILE B O 1
ATOM 2605 N N . PRO B 1 80 ? -12.547 -9.867 -15.547 1 96.06 80 PRO B N 1
ATOM 2606 C CA . PRO B 1 80 ? -13.836 -9.188 -15.703 1 96.06 80 PRO B CA 1
ATOM 2607 C C . PRO B 1 80 ? -14.359 -9.25 -17.141 1 96.06 80 PRO B C 1
ATOM 2609 O O . PRO B 1 80 ? -15.562 -9.406 -17.344 1 96.06 80 PRO B O 1
ATOM 2612 N N . ASP B 1 81 ? -13.469 -9.102 -18.078 1 96.5 81 ASP B N 1
ATOM 2613 C CA . ASP B 1 81 ? -13.883 -9.188 -19.469 1 96.5 81 ASP B CA 1
ATOM 2614 C C . ASP B 1 81 ? -14.492 -10.555 -19.766 1 96.5 81 ASP B C 1
ATOM 2616 O O . ASP B 1 81 ? -15.5 -10.656 -20.469 1 96.5 81 ASP B O 1
ATOM 2620 N N . GLU B 1 82 ? -13.891 -11.578 -19.281 1 97.38 82 GLU B N 1
ATOM 2621 C CA . GLU B 1 82 ? -14.414 -12.93 -19.484 1 97.38 82 GLU B CA 1
ATOM 2622 C C . GLU B 1 82 ? -15.75 -13.109 -18.781 1 97.38 82 GLU B C 1
ATOM 2624 O O . GLU B 1 82 ? -16.625 -13.82 -19.281 1 97.38 82 GLU B O 1
ATOM 2629 N N . LEU B 1 83 ? -15.922 -12.492 -17.672 1 97.31 83 LEU B N 1
ATOM 2630 C CA . LEU B 1 83 ? -17.172 -12.609 -16.922 1 97.31 83 LEU B CA 1
ATOM 2631 C C . LEU B 1 83 ? -18.312 -11.883 -17.641 1 97.31 83 LEU B C 1
ATOM 2633 O O . LEU B 1 83 ? -19.453 -12.336 -17.609 1 97.31 83 LEU B O 1
ATOM 2637 N N . LYS B 1 84 ? -17.953 -10.766 -18.25 1 96.69 84 LYS B N 1
ATOM 2638 C CA . LYS B 1 84 ? -18.953 -10.07 -19.062 1 96.69 84 LYS B CA 1
ATOM 2639 C C . LYS B 1 84 ? -19.438 -10.953 -20.203 1 96.69 84 LYS B C 1
ATOM 2641 O O . LYS B 1 84 ? -20.641 -11 -20.484 1 96.69 84 LYS B O 1
ATOM 2646 N N . LYS B 1 85 ? -18.5 -11.594 -20.812 1 97.31 85 LYS B N 1
ATOM 2647 C CA . LYS B 1 85 ? -18.844 -12.523 -21.891 1 97.31 85 LYS B CA 1
ATOM 2648 C C . LYS B 1 85 ? -19.766 -13.633 -21.359 1 97.31 85 LYS B C 1
ATOM 2650 O O . LYS B 1 85 ? -20.734 -14 -22.016 1 97.31 85 LYS B O 1
ATOM 2655 N N . ALA B 1 86 ? -19.422 -14.148 -20.234 1 97 86 ALA B N 1
ATOM 2656 C CA . ALA B 1 86 ? -20.219 -15.211 -19.625 1 97 86 ALA B CA 1
ATOM 2657 C C . ALA B 1 86 ? -21.625 -14.742 -19.312 1 97 86 ALA B C 1
ATOM 2659 O O . ALA B 1 86 ? -22.594 -15.492 -19.5 1 97 86 ALA B O 1
ATOM 2660 N N . LYS B 1 87 ? -21.75 -13.547 -18.859 1 96.12 87 LYS B N 1
ATOM 2661 C CA . LYS B 1 87 ? -23.047 -12.984 -18.516 1 96.12 87 LYS B CA 1
ATOM 2662 C C . LYS B 1 87 ? -23.938 -12.867 -19.75 1 96.12 87 LYS B C 1
ATOM 2664 O O . LYS B 1 87 ? -25.156 -13.016 -19.672 1 96.12 87 LYS B O 1
ATOM 2669 N N . ARG B 1 88 ? -23.359 -12.586 -20.844 1 96.5 88 ARG B N 1
ATOM 2670 C CA . ARG B 1 88 ? -24.109 -12.516 -22.109 1 96.5 88 ARG B CA 1
ATOM 2671 C C . ARG B 1 88 ? -24.609 -13.891 -22.516 1 96.5 88 ARG B C 1
ATOM 2673 O O . ARG B 1 88 ? -25.734 -14.023 -23.016 1 96.5 88 ARG B O 1
ATOM 2680 N N . ARG B 1 89 ? -23.797 -14.867 -22.234 1 97.25 89 ARG B N 1
ATOM 2681 C CA . ARG B 1 89 ? -24.156 -16.234 -22.594 1 97.25 89 ARG B CA 1
ATOM 2682 C C . ARG B 1 89 ? -25.203 -16.812 -21.641 1 97.25 89 ARG B C 1
ATOM 2684 O O . ARG B 1 89 ? -26.047 -17.609 -22.031 1 97.25 89 ARG B O 1
ATOM 2691 N N . TYR B 1 90 ? -25.062 -16.406 -20.359 1 97.12 90 TYR B N 1
ATOM 2692 C CA . TYR B 1 90 ? -25.938 -16.875 -19.297 1 97.12 90 TYR B CA 1
ATOM 2693 C C . TYR B 1 90 ? -26.531 -15.703 -18.516 1 97.12 90 TYR B C 1
ATOM 2695 O O . TYR B 1 90 ? -26.156 -15.469 -17.359 1 97.12 90 TYR B O 1
ATOM 2703 N N . PRO B 1 91 ? -27.531 -15.078 -19.062 1 95.81 91 PRO B N 1
ATOM 2704 C CA . PRO B 1 91 ? -28.062 -13.852 -18.469 1 95.81 91 PRO B CA 1
ATOM 2705 C C . PRO B 1 91 ? -28.688 -14.086 -17.094 1 95.81 91 PRO B C 1
ATOM 2707 O O . PRO B 1 91 ? -28.766 -13.164 -16.281 1 95.81 91 PRO B O 1
ATOM 2710 N N . SER B 1 92 ? -29.109 -15.289 -16.844 1 95.44 92 SER B N 1
ATOM 2711 C CA . SER B 1 92 ? -29.844 -15.555 -15.609 1 95.44 92 SER B CA 1
ATOM 2712 C C . SER B 1 92 ? -28.906 -15.891 -14.461 1 95.44 92 SER B C 1
ATOM 2714 O O . SER B 1 92 ? -29.312 -15.93 -13.297 1 95.44 92 SER B O 1
ATOM 2716 N N . ILE B 1 93 ? -27.703 -16.156 -14.742 1 95.94 93 ILE B N 1
ATOM 2717 C CA . ILE B 1 93 ? -26.75 -16.547 -13.719 1 95.94 93 ILE B CA 1
ATOM 2718 C C . ILE B 1 93 ? -26.219 -15.305 -13.008 1 95.94 93 ILE B C 1
ATOM 2720 O O . ILE B 1 93 ? -25.953 -14.281 -13.641 1 95.94 93 ILE B O 1
ATOM 2724 N N . GLU B 1 94 ? -26.062 -15.422 -11.742 1 96.5 94 GLU B N 1
ATOM 2725 C CA . GLU B 1 94 ? -25.438 -14.367 -10.945 1 96.5 94 GLU B CA 1
ATOM 2726 C C . GLU B 1 94 ? -23.953 -14.633 -10.758 1 96.5 94 GLU B C 1
ATOM 2728 O O . GLU B 1 94 ? -23.547 -15.727 -10.352 1 96.5 94 GLU B O 1
ATOM 2733 N N . LEU B 1 95 ? -23.203 -13.648 -11.07 1 97.25 95 LEU B N 1
ATOM 2734 C CA . LEU B 1 95 ? -21.75 -13.766 -10.93 1 97.25 95 LEU B CA 1
ATOM 2735 C C . LEU B 1 95 ? -21.234 -12.781 -9.891 1 97.25 95 LEU B C 1
ATOM 2737 O O . LEU B 1 95 ? -21.594 -11.602 -9.906 1 97.25 95 LEU B O 1
ATOM 2741 N N . THR B 1 96 ? -20.469 -13.328 -8.922 1 97.25 96 THR B N 1
ATOM 2742 C CA . THR B 1 96 ? -19.688 -12.469 -8.023 1 97.25 96 THR B CA 1
ATOM 2743 C C . THR B 1 96 ? -18.203 -12.656 -8.258 1 97.25 96 THR B C 1
ATOM 2745 O O . THR B 1 96 ? -17.734 -13.773 -8.5 1 97.25 96 THR B O 1
ATOM 2748 N N . TYR B 1 97 ? -17.516 -11.578 -8.266 1 97.06 97 TYR B N 1
ATOM 2749 C CA . TYR B 1 97 ? -16.078 -11.594 -8.508 1 97.06 97 TYR B CA 1
ATOM 2750 C C . TYR B 1 97 ? -15.312 -11.172 -7.266 1 97.06 97 TYR B C 1
ATOM 2752 O O . TYR B 1 97 ? -15.352 -10.008 -6.867 1 97.06 97 TYR B O 1
ATOM 2760 N N . GLY B 1 98 ? -14.625 -12.141 -6.672 1 96.56 98 GLY B N 1
ATOM 2761 C CA . GLY B 1 98 ? -13.844 -11.875 -5.477 1 96.56 98 GLY B CA 1
ATOM 2762 C C . GLY B 1 98 ? -12.547 -11.141 -5.758 1 96.56 98 GLY B C 1
ATOM 2763 O O . GLY B 1 98 ? -12.273 -10.773 -6.902 1 96.56 98 GLY B O 1
ATOM 2764 N N . ARG B 1 99 ? -11.75 -10.914 -4.742 1 95.19 99 ARG B N 1
ATOM 2765 C CA . ARG B 1 99 ? -10.492 -10.18 -4.883 1 95.19 99 ARG B CA 1
ATOM 2766 C C . ARG B 1 99 ? -9.297 -11.117 -4.742 1 95.19 99 ARG B C 1
ATOM 2768 O O . ARG B 1 99 ? -9.398 -12.164 -4.109 1 95.19 99 ARG B O 1
ATOM 2775 N N . PRO B 1 100 ? -8.148 -10.766 -5.336 1 96.38 100 PRO B N 1
ATOM 2776 C CA . PRO B 1 100 ? -6.922 -11.539 -5.141 1 96.38 100 PRO B CA 1
ATOM 2777 C C . PRO B 1 100 ? -6.461 -11.562 -3.688 1 96.38 100 PRO B C 1
ATOM 2779 O O . PRO B 1 100 ? -7.098 -10.953 -2.824 1 96.38 100 PRO B O 1
ATOM 2782 N N . PHE B 1 101 ? -5.355 -12.297 -3.455 1 96.38 101 PHE B N 1
ATOM 2783 C CA . PHE B 1 101 ? -4.828 -12.406 -2.1 1 96.38 101 PHE B CA 1
ATOM 2784 C C . PHE B 1 101 ? -4.496 -11.031 -1.539 1 96.38 101 PHE B C 1
ATOM 2786 O O . PHE B 1 101 ? -4.82 -10.727 -0.389 1 96.38 101 PHE B O 1
ATOM 2793 N N . GLY B 1 102 ? -3.852 -10.219 -2.418 1 94.69 102 GLY B N 1
ATOM 2794 C CA . GLY B 1 102 ? -3.496 -8.875 -1.992 1 94.69 102 GLY B CA 1
ATOM 2795 C C . GLY B 1 102 ? -2.434 -8.852 -0.909 1 94.69 102 GLY B C 1
ATOM 2796 O O . GLY B 1 102 ? -1.715 -9.836 -0.716 1 94.69 102 GLY B O 1
ATOM 2797 N N . ILE B 1 103 ? -2.268 -7.668 -0.331 1 94.94 103 ILE B N 1
ATOM 2798 C CA . ILE B 1 103 ? -1.35 -7.539 0.794 1 94.94 103 ILE B CA 1
ATOM 2799 C C . ILE B 1 103 ? -1.991 -8.117 2.053 1 94.94 103 ILE B C 1
ATOM 2801 O O . ILE B 1 103 ? -2.865 -7.492 2.656 1 94.94 103 ILE B O 1
ATOM 2805 N N . HIS B 1 104 ? -1.614 -9.312 2.348 1 95.25 104 HIS B N 1
ATOM 2806 C CA . HIS B 1 104 ? -2.213 -10.078 3.434 1 95.25 104 HIS B CA 1
ATOM 2807 C C . HIS B 1 104 ? -1.146 -10.594 4.395 1 95.25 104 HIS B C 1
ATOM 2809 O O . HIS B 1 104 ? -0.079 -11.039 3.963 1 95.25 104 HIS B O 1
ATOM 2815 N N . GLN B 1 105 ? -1.444 -10.633 5.648 1 94.62 105 GLN B N 1
ATOM 2816 C CA . GLN B 1 105 ? -0.483 -11.008 6.68 1 94.62 105 GLN B CA 1
ATOM 2817 C C . GLN B 1 105 ? 0.024 -12.43 6.473 1 94.62 105 GLN B C 1
ATOM 2819 O O . GLN B 1 105 ? 1.204 -12.711 6.688 1 94.62 105 GLN B O 1
ATOM 2824 N N . ASP B 1 106 ? -0.872 -13.305 6.078 1 95.81 106 ASP B N 1
ATOM 2825 C CA . ASP B 1 106 ? -0.471 -14.695 5.887 1 95.81 106 ASP B CA 1
ATOM 2826 C C . ASP B 1 106 ? 0.486 -14.836 4.707 1 95.81 106 ASP B C 1
ATOM 2828 O O . ASP B 1 106 ? 1.374 -15.695 4.715 1 95.81 106 ASP B O 1
ATOM 2832 N N . VAL B 1 107 ? 0.25 -14.047 3.68 1 96.88 107 VAL B N 1
ATOM 2833 C CA . VAL B 1 107 ? 1.157 -14.07 2.537 1 96.88 107 VAL B CA 1
ATOM 2834 C C . VAL B 1 107 ? 2.531 -13.555 2.957 1 96.88 107 VAL B C 1
ATOM 2836 O O . VAL B 1 107 ? 3.557 -14.148 2.605 1 96.88 107 VAL B O 1
ATOM 2839 N N . ILE B 1 108 ? 2.53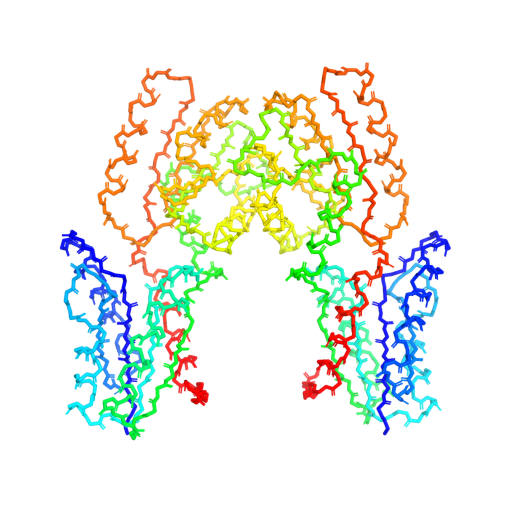9 -12.484 3.73 1 96.12 108 ILE B N 1
ATOM 2840 C CA . ILE B 1 108 ? 3.777 -11.914 4.246 1 96.12 108 ILE B CA 1
ATOM 2841 C C . ILE B 1 108 ? 4.5 -12.938 5.113 1 96.12 108 ILE B C 1
ATOM 2843 O O . ILE B 1 108 ? 5.723 -13.07 5.043 1 96.12 108 ILE B O 1
ATOM 2847 N N . GLN B 1 109 ? 3.723 -13.68 5.879 1 96.56 109 GLN B N 1
ATOM 2848 C CA . GLN B 1 109 ? 4.309 -14.711 6.73 1 96.56 109 GLN B CA 1
ATOM 2849 C C . GLN B 1 109 ? 5 -15.789 5.895 1 96.56 109 GLN B C 1
ATOM 2851 O O . GLN B 1 109 ? 6.094 -16.234 6.238 1 96.56 109 GLN B O 1
ATOM 2856 N N . VAL B 1 110 ? 4.367 -16.219 4.848 1 97 110 VAL B N 1
ATOM 2857 C CA . VAL B 1 110 ? 4.977 -17.203 3.961 1 97 110 VAL B CA 1
ATOM 2858 C C . VAL B 1 110 ? 6.281 -16.656 3.395 1 97 110 VAL B C 1
ATOM 2860 O O . VAL B 1 110 ? 7.285 -17.375 3.32 1 97 110 VAL B O 1
ATOM 2863 N N . ALA B 1 111 ? 6.281 -15.383 2.967 1 97.31 111 ALA B N 1
ATOM 2864 C CA . ALA B 1 111 ? 7.488 -14.734 2.461 1 97.31 111 ALA B CA 1
ATOM 2865 C C . ALA B 1 111 ? 8.594 -14.727 3.516 1 97.31 111 ALA B C 1
ATOM 2867 O O . ALA B 1 111 ? 9.75 -15.031 3.217 1 97.31 111 ALA B O 1
ATOM 2868 N N . MET B 1 112 ? 8.211 -14.422 4.723 1 96.19 112 MET B N 1
ATOM 2869 C CA . MET B 1 112 ? 9.164 -14.414 5.828 1 96.19 112 MET B CA 1
ATOM 2870 C C . MET B 1 112 ? 9.75 -15.805 6.055 1 96.19 112 MET B C 1
ATOM 2872 O O . MET B 1 112 ? 10.945 -15.945 6.301 1 96.19 112 MET B O 1
ATOM 2876 N N . ASP B 1 113 ? 8.906 -16.781 5.969 1 96.44 113 ASP B N 1
ATOM 2877 C CA . ASP B 1 113 ? 9.359 -18.156 6.152 1 96.44 113 ASP B CA 1
ATOM 2878 C C . ASP B 1 113 ? 10.3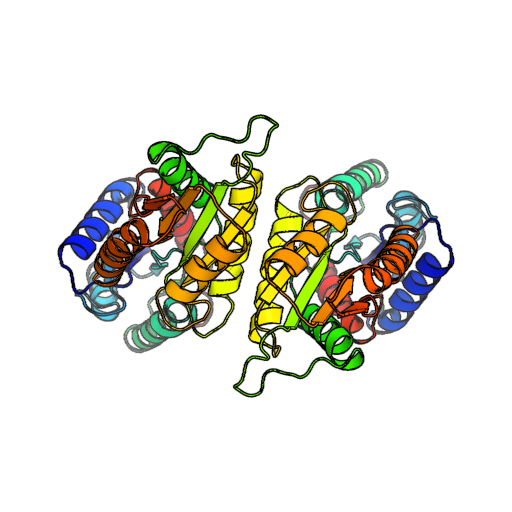91 -18.547 5.098 1 96.44 113 ASP B C 1
ATOM 2880 O O . ASP B 1 113 ? 11.367 -19.234 5.398 1 96.44 113 ASP B O 1
ATOM 2884 N N . ARG B 1 114 ? 10.156 -18.109 3.83 1 97.06 114 ARG B N 1
ATOM 2885 C CA . ARG B 1 114 ? 11.125 -18.391 2.775 1 97.06 114 ARG B CA 1
ATOM 2886 C C . ARG B 1 114 ? 12.477 -17.75 3.096 1 97.06 114 ARG B C 1
ATOM 2888 O O . ARG B 1 114 ? 13.523 -18.375 2.887 1 97.06 114 ARG B O 1
ATOM 2895 N N . LEU B 1 115 ? 12.445 -16.562 3.602 1 96.81 115 LEU B N 1
ATOM 2896 C CA . LEU B 1 115 ? 13.672 -15.859 3.953 1 96.81 115 LEU B CA 1
ATOM 2897 C C . LEU B 1 115 ? 14.383 -16.547 5.117 1 96.81 115 LEU B C 1
ATOM 2899 O O . LEU B 1 115 ? 15.602 -16.719 5.086 1 96.81 115 LEU B O 1
ATOM 2903 N N . LYS B 1 116 ? 13.625 -17 6.07 1 94.69 116 LYS B N 1
ATOM 2904 C CA . LYS B 1 116 ? 14.188 -17.703 7.223 1 94.69 116 LYS B CA 1
ATOM 2905 C C . LYS B 1 116 ? 14.797 -19.031 6.809 1 94.69 116 LYS B C 1
ATOM 2907 O O . LYS B 1 116 ? 15.875 -19.406 7.285 1 94.69 116 LYS B O 1
ATOM 2912 N N . GLN B 1 117 ? 14.094 -19.719 5.938 1 95.69 117 GLN B N 1
ATOM 2913 C CA . GLN B 1 117 ? 14.594 -20.984 5.426 1 95.69 117 GLN B CA 1
ATOM 2914 C C . GLN B 1 117 ? 15.93 -20.812 4.711 1 95.69 117 GLN B C 1
ATOM 2916 O O . GLN B 1 117 ? 16.781 -21.703 4.73 1 95.69 117 GLN B O 1
ATOM 2921 N N . ALA B 1 118 ? 16.062 -19.641 4.082 1 95.5 118 ALA B N 1
ATOM 2922 C CA . ALA B 1 118 ? 17.297 -19.328 3.359 1 95.5 118 ALA B CA 1
ATOM 2923 C C . ALA B 1 118 ? 18.406 -18.891 4.316 1 95.5 118 ALA B C 1
ATOM 2925 O O . ALA B 1 118 ? 19.547 -18.688 3.906 1 95.5 118 ALA B O 1
ATOM 2926 N N . GLY B 1 119 ? 18.078 -18.625 5.633 1 93 119 GLY B N 1
ATOM 2927 C CA . GLY B 1 119 ? 19.094 -18.359 6.629 1 93 119 GLY B CA 1
ATOM 2928 C C . GLY B 1 119 ? 19 -16.984 7.23 1 93 119 GLY B C 1
ATOM 2929 O O . GLY B 1 119 ? 19.828 -16.609 8.078 1 93 119 GLY B O 1
ATOM 2930 N N . LEU B 1 120 ? 18.016 -16.203 6.801 1 91.31 120 LEU B N 1
ATOM 2931 C CA . LEU B 1 120 ? 17.875 -14.859 7.355 1 91.31 120 LEU B CA 1
ATOM 2932 C C . LEU B 1 120 ? 17.219 -14.906 8.727 1 91.31 120 LEU B C 1
ATOM 2934 O O . LEU B 1 120 ? 16.219 -15.594 8.914 1 91.31 120 LEU B O 1
ATOM 2938 N N . GLN B 1 121 ? 17.812 -14.188 9.625 1 82.62 121 GLN B N 1
ATOM 2939 C CA . GLN B 1 121 ? 17.312 -14.18 10.992 1 82.62 121 GLN B CA 1
ATOM 2940 C C . GLN B 1 121 ? 16.203 -13.148 11.164 1 82.62 121 GLN B C 1
ATOM 2942 O O . GLN B 1 121 ? 16.141 -12.164 10.422 1 82.62 121 GLN B O 1
ATOM 2947 N N . THR B 1 122 ? 15.305 -13.477 12.07 1 77.12 122 THR B N 1
ATOM 2948 C CA . THR B 1 122 ? 14.281 -12.508 12.43 1 77.12 122 THR B CA 1
ATOM 2949 C C . THR B 1 122 ? 14.898 -11.336 13.195 1 77.12 122 THR B C 1
ATOM 2951 O O . THR B 1 122 ? 15.969 -11.477 13.805 1 77.12 122 THR B O 1
ATOM 2954 N N . MET B 1 123 ? 14.18 -10.25 13.062 1 70.81 123 MET B N 1
ATOM 2955 C CA . MET B 1 123 ? 14.648 -9.062 13.773 1 70.81 123 MET B CA 1
ATOM 2956 C C . MET B 1 123 ? 14.578 -9.273 15.281 1 70.81 123 MET B C 1
ATOM 2958 O O . MET B 1 123 ? 13.523 -9.609 15.82 1 70.81 123 MET B O 1
ATOM 2962 N N . ASN B 1 124 ? 15.688 -9.297 15.906 1 69.56 124 ASN B N 1
ATOM 2963 C CA . ASN B 1 124 ? 15.766 -9.352 17.359 1 69.56 124 ASN B CA 1
ATOM 2964 C C . ASN B 1 124 ? 16.391 -8.086 17.938 1 69.56 124 ASN B C 1
ATOM 2966 O O . ASN B 1 124 ? 17.406 -8.148 18.625 1 69.56 124 ASN B O 1
ATOM 2970 N N . GLY B 1 125 ? 15.75 -7.004 17.578 1 69.25 125 GLY B N 1
ATOM 2971 C CA . GLY B 1 125 ? 16.203 -5.734 18.125 1 69.25 125 GLY B CA 1
ATOM 2972 C C . GLY B 1 125 ? 17.344 -5.121 17.328 1 69.25 125 GLY B C 1
ATOM 2973 O O . GLY B 1 125 ? 17.625 -3.926 17.453 1 69.25 125 GLY B O 1
ATOM 2974 N N . THR B 1 126 ? 18.062 -6.051 16.594 1 72.94 126 THR B N 1
ATOM 2975 C CA . THR B 1 126 ? 19.188 -5.477 15.867 1 72.94 126 THR B CA 1
ATOM 2976 C C . THR B 1 126 ? 19.062 -5.742 14.367 1 72.94 126 THR B C 1
ATOM 2978 O O . THR B 1 126 ? 18.594 -6.805 13.961 1 72.94 126 THR B O 1
ATOM 2981 N N . ARG B 1 127 ? 19.391 -4.715 13.664 1 81.69 127 ARG B N 1
ATOM 2982 C CA . ARG B 1 127 ? 19.5 -4.863 12.219 1 81.69 127 ARG B CA 1
ATOM 2983 C C . ARG B 1 127 ? 20.828 -5.504 11.828 1 81.69 127 ARG B C 1
ATOM 2985 O O . ARG B 1 127 ? 21.828 -5.348 12.531 1 81.69 127 ARG B O 1
ATOM 2992 N N . GLU B 1 128 ? 20.844 -6.371 10.852 1 81.5 128 GLU B N 1
ATOM 2993 C CA . GLU B 1 128 ? 22.078 -6.953 10.336 1 81.5 128 GLU B CA 1
ATOM 2994 C C . GLU B 1 128 ? 22.672 -6.098 9.219 1 81.5 128 GLU B C 1
ATOM 2996 O O . GLU B 1 128 ? 22.172 -6.117 8.086 1 81.5 128 GLU B O 1
ATOM 3001 N N . GLU B 1 129 ? 23.688 -5.484 9.57 1 85.31 129 GLU B N 1
ATOM 3002 C CA . GLU B 1 129 ? 24.344 -4.594 8.609 1 85.31 129 GLU B CA 1
ATOM 3003 C C . GLU B 1 129 ? 24.859 -5.371 7.402 1 85.31 129 GLU B C 1
ATOM 3005 O O . GLU B 1 129 ? 25.406 -6.465 7.547 1 85.31 129 GLU B O 1
ATOM 3010 N N . GLY B 1 130 ? 24.672 -4.812 6.234 1 91.31 130 GLY B N 1
ATOM 3011 C CA . GLY B 1 130 ? 25.156 -5.418 5.004 1 91.31 130 GLY B CA 1
ATOM 3012 C C . GLY B 1 130 ? 24.219 -6.453 4.434 1 91.31 130 GLY B C 1
ATOM 3013 O O . GLY B 1 130 ? 24.547 -7.137 3.463 1 91.31 130 GLY B O 1
ATOM 3014 N N . THR B 1 131 ? 23.109 -6.59 5.066 1 94.31 131 THR B N 1
ATOM 3015 C CA . THR B 1 131 ? 22.141 -7.559 4.594 1 94.31 131 THR B CA 1
ATOM 3016 C C . THR B 1 131 ? 20.969 -6.855 3.904 1 94.31 131 THR B C 1
ATOM 3018 O O . THR B 1 131 ? 20.344 -5.953 4.48 1 94.31 131 THR B O 1
ATOM 3021 N N . THR B 1 132 ? 20.75 -7.207 2.637 1 96.56 132 THR B N 1
ATOM 3022 C CA . THR B 1 132 ? 19.656 -6.641 1.854 1 96.56 132 THR B CA 1
ATOM 3023 C C . THR B 1 132 ? 18.719 -7.738 1.362 1 96.56 132 THR B C 1
ATOM 3025 O O . THR B 1 132 ? 19.172 -8.82 0.981 1 96.56 132 THR B O 1
ATOM 3028 N N . ILE B 1 133 ? 17.453 -7.504 1.49 1 97.75 133 ILE B N 1
ATOM 3029 C CA . ILE B 1 133 ? 16.469 -8.352 0.832 1 97.75 133 ILE B CA 1
ATOM 3030 C C . ILE B 1 133 ? 16.078 -7.73 -0.508 1 97.75 133 ILE B C 1
ATOM 3032 O O . ILE B 1 133 ? 15.781 -6.535 -0.586 1 97.75 133 ILE B O 1
ATOM 3036 N N . LEU B 1 134 ? 16.172 -8.445 -1.563 1 98.5 134 LEU B N 1
ATOM 3037 C CA . LEU B 1 134 ? 15.672 -8.039 -2.869 1 98.5 134 LEU B CA 1
ATOM 3038 C C . LEU B 1 134 ? 14.406 -8.812 -3.229 1 98.5 134 LEU B C 1
ATOM 3040 O O . LEU B 1 134 ? 14.469 -9.992 -3.562 1 98.5 134 LEU B O 1
ATOM 3044 N N . VAL B 1 135 ? 13.258 -8.141 -3.125 1 98.38 135 VAL B N 1
ATOM 3045 C CA . VAL B 1 135 ? 11.977 -8.75 -3.445 1 98.38 135 VAL B CA 1
ATOM 3046 C C . VAL B 1 135 ? 11.727 -8.672 -4.949 1 98.38 135 VAL B C 1
ATOM 3048 O O . VAL B 1 135 ? 11.742 -7.582 -5.531 1 98.38 135 VAL B O 1
ATOM 3051 N N . ILE B 1 136 ? 11.469 -9.836 -5.547 1 97.38 136 ILE B N 1
ATOM 3052 C CA . ILE B 1 136 ? 11.266 -9.898 -6.988 1 97.38 136 ILE B CA 1
ATOM 3053 C C . ILE B 1 136 ? 9.797 -10.172 -7.293 1 97.38 136 ILE B C 1
ATOM 3055 O O . ILE B 1 136 ? 9.297 -11.266 -7.027 1 97.38 136 ILE B O 1
ATOM 3059 N N . GLY B 1 137 ? 9.125 -9.172 -7.805 1 94.56 137 GLY B N 1
ATOM 3060 C CA . GLY B 1 137 ? 7.777 -9.359 -8.312 1 94.56 137 GLY B CA 1
ATOM 3061 C C . GLY B 1 137 ? 7.738 -9.703 -9.789 1 94.56 137 GLY B C 1
ATOM 3062 O O . GLY B 1 137 ? 8.758 -9.617 -10.484 1 94.56 137 GLY B O 1
ATOM 3063 N N . ARG B 1 138 ? 6.625 -10.102 -10.234 1 89.31 138 ARG B N 1
ATOM 3064 C CA . ARG B 1 138 ? 6.484 -10.352 -11.664 1 89.31 138 ARG B CA 1
ATOM 3065 C C . ARG B 1 138 ? 6.562 -9.055 -12.461 1 89.31 138 ARG B C 1
ATOM 3067 O O . ARG B 1 138 ? 7.305 -8.961 -13.438 1 89.31 138 ARG B O 1
ATOM 3074 N N . GLY B 1 139 ? 5.84 -8.031 -12 1 89.38 139 GLY B N 1
ATOM 3075 C CA . GLY B 1 139 ? 5.754 -6.734 -12.641 1 89.38 139 GLY B CA 1
ATOM 3076 C C . GLY B 1 139 ? 4.441 -6.52 -13.375 1 89.38 139 GLY B C 1
ATOM 3077 O O . GLY B 1 139 ? 3.75 -7.48 -13.719 1 89.38 139 GLY B O 1
ATOM 3078 N N . SER B 1 140 ? 4.039 -5.32 -13.453 1 87.38 140 SER B N 1
ATOM 3079 C CA . SER B 1 140 ? 2.846 -4.887 -14.18 1 87.38 140 SER B CA 1
ATOM 3080 C C . SER B 1 140 ? 3.02 -3.48 -14.734 1 87.38 140 SER B C 1
ATOM 3082 O O . SER B 1 140 ? 3.762 -2.67 -14.18 1 87.38 140 SER B O 1
ATOM 3084 N N . SER B 1 141 ? 2.293 -3.346 -15.797 1 81.31 141 SER B N 1
ATOM 3085 C CA . SER B 1 141 ? 2.365 -2.023 -16.406 1 81.31 141 SER B CA 1
ATOM 3086 C C . SER B 1 141 ? 1.535 -1.008 -15.633 1 81.31 141 SER B C 1
ATOM 3088 O O . SER B 1 141 ? 1.726 0.201 -15.781 1 81.31 141 SER B O 1
ATOM 3090 N N . ASP B 1 142 ? 0.698 -1.585 -14.82 1 78.88 142 ASP B N 1
ATOM 3091 C CA . ASP B 1 142 ? -0.102 -0.667 -14.016 1 78.88 142 ASP B CA 1
ATOM 3092 C C . ASP B 1 142 ? 0.619 -0.301 -12.719 1 78.88 142 ASP B C 1
ATOM 3094 O O . ASP B 1 142 ? 1.121 -1.177 -12.016 1 78.88 142 ASP B O 1
ATOM 3098 N N . GLY B 1 143 ? 0.969 0.847 -12.484 1 81.81 143 GLY B N 1
ATOM 3099 C CA . GLY B 1 143 ? 1.684 1.412 -11.352 1 81.81 143 GLY B CA 1
ATOM 3100 C C . GLY B 1 143 ? 1.17 0.913 -10.016 1 81.81 143 GLY B C 1
ATOM 3101 O O . GLY B 1 143 ? 1.861 1.021 -9 1 81.81 143 GLY B O 1
ATOM 3102 N N . ASN B 1 144 ? 0.098 0.148 -9.953 1 86.81 144 ASN B N 1
ATOM 3103 C CA . ASN B 1 144 ? -0.521 -0.259 -8.695 1 86.81 144 ASN B CA 1
ATOM 3104 C C . ASN B 1 144 ? 0.146 -1.505 -8.125 1 86.81 144 ASN B C 1
ATOM 3106 O O . ASN B 1 144 ? 0.539 -1.521 -6.953 1 86.81 144 ASN B O 1
ATOM 3110 N N . GLN B 1 145 ? 0.304 -2.506 -9.023 1 90.62 145 GLN B N 1
ATOM 3111 C CA . GLN B 1 145 ? 0.905 -3.746 -8.547 1 90.62 145 GLN B CA 1
ATOM 3112 C C . GLN B 1 145 ? 2.324 -3.51 -8.039 1 90.62 145 GLN B C 1
ATOM 3114 O O . GLN B 1 145 ? 2.686 -3.967 -6.953 1 90.62 145 GLN B O 1
ATOM 3119 N N . PRO B 1 146 ? 3.193 -2.77 -8.75 1 93.38 146 PRO B N 1
ATOM 3120 C CA . PRO B 1 146 ? 4.535 -2.5 -8.234 1 93.38 146 PRO B CA 1
ATOM 3121 C C . PRO B 1 146 ? 4.52 -1.738 -6.91 1 93.38 146 PRO B C 1
ATOM 3123 O O . PRO B 1 146 ? 5.387 -1.952 -6.059 1 93.38 146 PRO B O 1
ATOM 3126 N N . SER B 1 147 ? 3.604 -0.884 -6.789 1 95.19 147 SER B N 1
ATOM 3127 C CA . SER B 1 147 ? 3.523 -0.138 -5.539 1 95.19 147 SER B CA 1
ATOM 3128 C C . SER B 1 147 ? 3.123 -1.045 -4.379 1 95.19 147 SER B C 1
ATOM 3130 O O . SER B 1 147 ? 3.543 -0.828 -3.242 1 95.19 147 SER B O 1
ATOM 3132 N N . ASP B 1 148 ? 2.314 -2.031 -4.621 1 96.06 148 ASP B N 1
ATOM 3133 C CA . ASP B 1 148 ? 2.002 -3.027 -3.602 1 96.06 148 ASP B CA 1
ATOM 3134 C C . ASP B 1 148 ? 3.246 -3.816 -3.201 1 96.06 148 ASP B C 1
ATOM 3136 O O . ASP B 1 148 ? 3.432 -4.141 -2.027 1 96.06 148 ASP B O 1
ATOM 3140 N N . VAL B 1 149 ? 4.07 -4.109 -4.195 1 96.81 149 VAL B N 1
ATOM 3141 C CA . VAL B 1 149 ? 5.309 -4.824 -3.906 1 96.81 149 VAL B CA 1
ATOM 3142 C C . VAL B 1 149 ? 6.207 -3.967 -3.02 1 96.81 149 VAL B C 1
ATOM 3144 O O . VAL B 1 149 ? 6.855 -4.477 -2.102 1 96.81 149 VAL B O 1
ATOM 3147 N N . ALA B 1 150 ? 6.242 -2.723 -3.299 1 96.69 150 ALA B N 1
ATOM 3148 C CA . ALA B 1 150 ? 7.004 -1.801 -2.461 1 96.69 150 ALA B CA 1
ATOM 3149 C C . ALA B 1 150 ? 6.492 -1.819 -1.022 1 96.69 150 ALA B C 1
ATOM 3151 O O . ALA B 1 150 ? 7.285 -1.864 -0.078 1 96.69 150 ALA B O 1
ATOM 3152 N N . LYS B 1 151 ? 5.219 -1.761 -0.906 1 96.75 151 LYS B N 1
ATOM 3153 C CA . LYS B 1 151 ? 4.617 -1.817 0.423 1 96.75 151 LYS B CA 1
ATOM 3154 C C . LYS B 1 151 ? 4.969 -3.123 1.131 1 96.75 151 LYS B C 1
ATOM 3156 O O . LYS B 1 151 ? 5.316 -3.119 2.314 1 96.75 151 LYS B O 1
ATOM 3161 N N . ILE B 1 152 ? 4.914 -4.191 0.406 1 97 152 ILE B N 1
ATOM 3162 C CA . ILE B 1 152 ? 5.258 -5.504 0.942 1 97 152 ILE B CA 1
ATOM 3163 C C . ILE B 1 152 ? 6.719 -5.512 1.39 1 97 152 ILE B C 1
ATOM 3165 O O . ILE B 1 152 ? 7.039 -6.02 2.465 1 97 152 ILE B O 1
ATOM 3169 N N . GLY B 1 153 ? 7.578 -4.988 0.561 1 97.06 153 GLY B N 1
ATOM 3170 C CA . GLY B 1 153 ? 8.977 -4.883 0.936 1 97.06 153 GLY B CA 1
ATOM 3171 C C . GLY B 1 153 ? 9.188 -4.199 2.271 1 97.06 153 GLY B C 1
ATOM 3172 O O . GLY B 1 153 ? 9.969 -4.672 3.102 1 97.06 153 GLY B O 1
ATOM 3173 N N . ARG B 1 154 ? 8.484 -3.164 2.482 1 95.75 154 ARG B N 1
ATOM 3174 C CA . ARG B 1 154 ? 8.633 -2.422 3.73 1 95.75 154 ARG B CA 1
ATOM 3175 C C . ARG B 1 154 ? 8.086 -3.223 4.91 1 95.75 154 ARG B C 1
ATOM 3177 O O . ARG B 1 154 ? 8.648 -3.182 6.004 1 95.75 154 ARG B O 1
ATOM 3184 N N . LEU B 1 155 ? 6.992 -3.885 4.703 1 94.69 155 LEU B N 1
ATOM 3185 C CA . LEU B 1 155 ? 6.43 -4.715 5.762 1 94.69 155 LEU B CA 1
ATOM 3186 C C . LEU B 1 155 ? 7.41 -5.809 6.172 1 94.69 155 LEU B C 1
ATOM 3188 O O . LEU B 1 155 ? 7.512 -6.145 7.352 1 94.69 155 LEU B O 1
ATOM 3192 N N . LEU B 1 156 ? 8.109 -6.375 5.176 1 94.88 156 LEU B N 1
ATOM 3193 C CA . LEU B 1 156 ? 9.148 -7.355 5.469 1 94.88 156 LEU B CA 1
ATOM 3194 C C . LEU B 1 156 ? 10.281 -6.723 6.262 1 94.88 156 LEU B C 1
ATOM 3196 O O . LEU B 1 156 ? 10.797 -7.328 7.203 1 94.88 156 LEU B O 1
ATOM 3200 N N . TYR B 1 157 ? 10.641 -5.52 5.867 1 92.44 157 TYR B N 1
ATOM 3201 C CA . TYR B 1 157 ? 11.711 -4.773 6.52 1 92.44 157 TYR B CA 1
ATOM 3202 C C . TYR B 1 157 ? 11.438 -4.629 8.016 1 92.44 157 TYR B C 1
ATOM 3204 O O . TYR B 1 157 ? 12.367 -4.695 8.828 1 92.44 157 TYR B O 1
ATOM 3212 N N . GLU B 1 158 ? 10.203 -4.484 8.367 1 89.38 158 GLU B N 1
ATOM 3213 C CA . GLU B 1 158 ? 9.828 -4.258 9.758 1 89.38 158 GLU B CA 1
ATOM 3214 C C . GLU B 1 158 ? 10.055 -5.508 10.602 1 89.38 158 GLU B C 1
ATOM 3216 O O . GLU B 1 158 ? 10.164 -5.43 11.828 1 89.38 158 GLU B O 1
ATOM 3221 N N . ARG B 1 159 ? 10.18 -6.629 9.953 1 88.81 159 ARG B N 1
ATOM 3222 C CA . ARG B 1 159 ? 10.102 -7.879 10.703 1 88.81 159 ARG B CA 1
ATOM 3223 C C . ARG B 1 159 ? 11.422 -8.633 10.633 1 88.81 159 ARG B C 1
ATOM 3225 O O . ARG B 1 159 ? 11.656 -9.555 11.422 1 8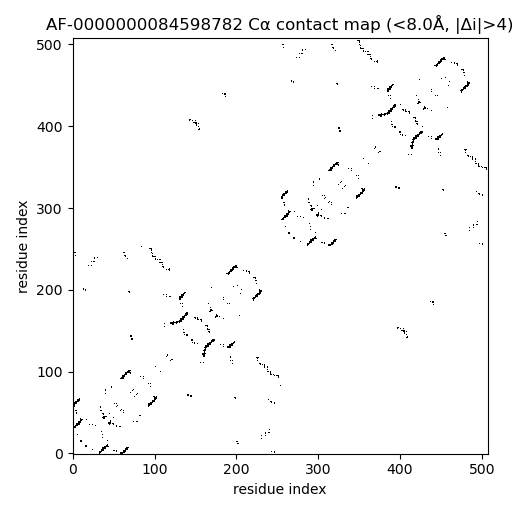8.81 159 ARG B O 1
ATOM 3232 N N . LEU B 1 160 ? 12.281 -8.25 9.758 1 88.62 160 LEU B N 1
ATOM 3233 C CA . LEU B 1 160 ? 13.477 -9.055 9.516 1 88.62 160 LEU B CA 1
ATOM 3234 C C . LEU B 1 160 ? 14.734 -8.242 9.789 1 88.62 160 LEU B C 1
ATOM 3236 O O . LEU B 1 160 ? 14.711 -7.012 9.75 1 88.62 160 LEU B O 1
ATOM 3240 N N . ALA B 1 161 ? 15.758 -8.992 10.102 1 83.31 161 ALA B N 1
ATOM 3241 C CA . ALA B 1 161 ? 17.031 -8.375 10.453 1 83.31 161 ALA B CA 1
ATOM 3242 C C . ALA B 1 161 ? 17.828 -7.992 9.211 1 83.31 161 ALA B C 1
ATOM 3244 O O . ALA B 1 161 ? 18.797 -8.672 8.852 1 83.31 161 ALA B O 1
ATOM 3245 N N . CYS B 1 162 ? 17.438 -6.996 8.523 1 89.38 162 CYS B N 1
ATOM 3246 C CA . CYS B 1 162 ? 18.125 -6.457 7.355 1 89.38 162 CYS B CA 1
ATOM 3247 C C . CYS B 1 162 ? 18.234 -4.938 7.441 1 89.38 162 CYS B C 1
ATOM 3249 O O . CYS B 1 162 ? 17.453 -4.293 8.148 1 89.38 162 CYS B O 1
ATOM 3251 N N . ASP B 1 163 ? 19.172 -4.492 6.805 1 89.5 163 ASP B N 1
ATOM 3252 C CA . ASP B 1 163 ? 19.328 -3.041 6.879 1 89.5 163 ASP B CA 1
ATOM 3253 C C . ASP B 1 163 ? 18.719 -2.357 5.664 1 89.5 163 ASP B C 1
ATOM 3255 O O . ASP B 1 163 ? 18.531 -1.139 5.652 1 89.5 163 ASP B O 1
ATOM 3259 N N . ASN B 1 164 ? 18.359 -3.24 4.594 1 93.31 164 ASN B N 1
ATOM 3260 C CA . ASN B 1 164 ? 17.688 -2.695 3.414 1 93.31 164 ASN B CA 1
ATOM 3261 C C . ASN B 1 164 ? 16.734 -3.709 2.789 1 93.31 164 ASN B C 1
ATOM 3263 O O . ASN B 1 164 ? 16.969 -4.918 2.885 1 93.31 164 ASN B O 1
ATOM 3267 N N . VAL B 1 165 ? 15.734 -3.16 2.205 1 95.94 165 VAL B N 1
ATOM 3268 C CA . VAL B 1 165 ? 14.883 -3.941 1.314 1 95.94 165 VAL B CA 1
ATOM 3269 C C . VAL B 1 165 ? 14.711 -3.203 -0.012 1 95.94 165 VAL B C 1
ATOM 3271 O O . VAL B 1 165 ? 14.406 -2.008 -0.03 1 95.94 165 VAL B O 1
ATOM 3274 N N . GLU B 1 166 ? 14.992 -3.871 -1.063 1 97.19 166 GLU B N 1
ATOM 3275 C CA . GLU B 1 166 ? 14.797 -3.348 -2.412 1 97.19 166 GLU B CA 1
ATOM 3276 C C . GLU B 1 166 ? 13.836 -4.223 -3.213 1 97.19 166 GLU B C 1
ATOM 3278 O O . GLU B 1 166 ? 13.539 -5.352 -2.812 1 97.19 166 GLU B O 1
ATOM 3283 N N . ILE B 1 167 ? 13.32 -3.648 -4.316 1 97.69 167 ILE B N 1
ATOM 3284 C CA . ILE B 1 167 ? 12.383 -4.406 -5.141 1 97.69 167 ILE B CA 1
ATOM 3285 C C . ILE B 1 167 ? 12.844 -4.383 -6.598 1 97.69 167 ILE B C 1
ATOM 3287 O O . ILE B 1 167 ? 13.523 -3.447 -7.023 1 97.69 167 ILE B O 1
ATOM 3291 N N . ALA B 1 168 ? 12.516 -5.383 -7.359 1 97 168 ALA B N 1
ATOM 3292 C CA . ALA B 1 168 ? 12.742 -5.5 -8.797 1 97 168 ALA B CA 1
ATOM 3293 C C . ALA B 1 168 ? 11.688 -6.395 -9.445 1 97 168 ALA B C 1
ATOM 3295 O O . ALA B 1 168 ? 10.898 -7.039 -8.75 1 97 168 ALA B O 1
ATOM 3296 N N . PHE B 1 169 ? 11.68 -6.383 -10.742 1 94.81 169 PHE B N 1
ATOM 3297 C CA . PHE B 1 169 ? 10.578 -7.051 -11.422 1 94.81 169 PHE B CA 1
ATOM 3298 C C . PHE B 1 169 ? 11.094 -7.879 -12.594 1 94.81 169 PHE B C 1
ATOM 3300 O O . PHE B 1 169 ? 12.062 -7.492 -13.258 1 94.81 169 PHE B O 1
ATOM 3307 N N . LEU B 1 170 ? 10.438 -8.977 -12.797 1 92.06 170 LEU B N 1
ATOM 3308 C CA . LEU B 1 170 ? 10.828 -9.906 -13.859 1 92.06 170 LEU B CA 1
ATOM 3309 C C . LEU B 1 170 ? 10.422 -9.367 -15.227 1 92.06 170 LEU B C 1
ATOM 3311 O O . LEU B 1 170 ? 11.094 -9.641 -16.219 1 92.06 170 LEU B O 1
ATOM 3315 N N . ALA B 1 171 ? 9.305 -8.633 -15.195 1 87.75 171 ALA B N 1
ATOM 3316 C CA . ALA B 1 171 ? 8.789 -8.195 -16.5 1 87.75 171 ALA B CA 1
ATOM 3317 C C . ALA B 1 171 ? 7.941 -6.934 -16.359 1 87.75 171 ALA B C 1
ATOM 3319 O O . ALA B 1 171 ? 7.52 -6.582 -15.25 1 87.75 171 ALA B O 1
ATOM 3320 N N . ALA B 1 172 ? 7.793 -6.164 -17.453 1 88.62 172 ALA B N 1
ATOM 3321 C CA . ALA B 1 172 ? 6.75 -5.172 -17.703 1 88.62 172 ALA B CA 1
ATOM 3322 C C . ALA B 1 172 ? 7.066 -3.848 -17.016 1 88.62 172 ALA B C 1
ATOM 3324 O O . ALA B 1 172 ? 6.504 -2.809 -17.375 1 88.62 172 ALA B O 1
ATOM 3325 N N . THR B 1 173 ? 7.926 -3.893 -16.016 1 90.31 173 THR B N 1
ATOM 3326 C CA . THR B 1 173 ? 8.188 -2.637 -15.32 1 90.31 173 THR B CA 1
ATOM 3327 C C . THR B 1 173 ? 9.609 -2.613 -14.758 1 90.31 173 THR B C 1
ATOM 3329 O O . THR B 1 173 ? 10.344 -3.59 -14.891 1 90.31 173 THR B O 1
ATOM 3332 N N . THR B 1 174 ? 10.039 -1.429 -14.266 1 91.25 174 THR B N 1
ATOM 3333 C CA . THR B 1 174 ? 11.367 -1.223 -13.688 1 91.25 174 THR B CA 1
ATOM 3334 C C . THR B 1 174 ? 11.273 -0.968 -12.188 1 91.25 174 THR B C 1
ATOM 3336 O O . THR B 1 174 ? 10.227 -0.555 -11.688 1 91.25 174 THR B O 1
ATOM 3339 N N . PRO B 1 175 ? 12.344 -1.249 -11.469 1 93.38 175 PRO B N 1
ATOM 3340 C CA . PRO B 1 175 ? 13.648 -1.751 -11.914 1 93.38 175 PRO B CA 1
ATOM 3341 C C . PRO B 1 175 ? 13.594 -3.211 -12.359 1 93.38 175 PRO B C 1
ATOM 3343 O O . PRO B 1 175 ? 12.867 -4.016 -11.766 1 93.38 175 PRO B O 1
ATOM 3346 N N . THR B 1 176 ? 14.359 -3.492 -13.391 1 94.75 176 THR B N 1
ATOM 3347 C CA . THR B 1 176 ? 14.555 -4.883 -13.781 1 94.75 176 THR B CA 1
ATOM 3348 C C . THR B 1 176 ? 15.375 -5.633 -12.727 1 94.75 176 THR B C 1
ATOM 3350 O O . THR B 1 176 ? 15.938 -5.016 -11.828 1 94.75 176 THR B O 1
ATOM 3353 N N . VAL B 1 177 ? 15.406 -6.957 -12.875 1 96.31 177 VAL B N 1
ATOM 3354 C CA . VAL B 1 177 ? 16.203 -7.754 -11.945 1 96.31 177 VAL B CA 1
ATOM 3355 C C . VAL B 1 177 ? 17.656 -7.277 -11.977 1 96.31 177 VAL B C 1
ATOM 3357 O O . VAL B 1 177 ? 18.266 -7.055 -10.922 1 96.31 177 VAL B O 1
ATOM 3360 N N . GLU B 1 178 ? 18.188 -7.07 -13.141 1 95.5 178 GLU B N 1
ATOM 3361 C CA . GLU B 1 178 ? 19.562 -6.605 -13.281 1 95.5 178 GLU B CA 1
ATOM 3362 C C . GLU B 1 178 ? 19.766 -5.266 -12.578 1 95.5 178 GLU B C 1
ATOM 3364 O O . GLU B 1 178 ? 20.734 -5.09 -11.836 1 95.5 178 GLU B O 1
ATOM 3369 N N . GLN B 1 179 ? 18.891 -4.363 -12.797 1 93.81 179 GLN B N 1
ATOM 3370 C CA . GLN B 1 179 ? 18.969 -3.053 -12.164 1 93.81 179 GLN B CA 1
ATOM 3371 C C . GLN B 1 179 ? 18.875 -3.176 -10.641 1 93.81 179 GLN B C 1
ATOM 3373 O O . GLN B 1 179 ? 19.562 -2.447 -9.922 1 93.81 179 GLN B O 1
ATOM 3378 N N . GLY B 1 180 ? 17.984 -4.07 -10.133 1 96.12 180 GLY B N 1
ATOM 3379 C CA . GLY B 1 180 ? 17.875 -4.32 -8.703 1 96.12 180 GLY B CA 1
ATOM 3380 C C . GLY B 1 180 ? 19.156 -4.867 -8.094 1 96.12 180 GLY B C 1
ATOM 3381 O O . GLY B 1 180 ? 19.578 -4.434 -7.02 1 96.12 180 GLY B O 1
ATOM 3382 N N . LEU B 1 181 ? 19.797 -5.801 -8.797 1 96.38 181 LEU B N 1
ATOM 3383 C CA . LEU B 1 181 ? 21.047 -6.383 -8.32 1 96.38 181 LEU B CA 1
ATOM 3384 C C . LEU B 1 181 ? 22.156 -5.328 -8.281 1 96.38 181 LEU B C 1
ATOM 3386 O O . LEU B 1 181 ? 22.906 -5.246 -7.305 1 96.38 181 LEU B O 1
ATOM 3390 N N . LEU B 1 182 ? 22.219 -4.551 -9.289 1 94.06 182 LEU B N 1
ATOM 3391 C CA . LEU B 1 182 ? 23.203 -3.479 -9.336 1 94.06 182 LEU B CA 1
ATOM 3392 C C . LEU B 1 182 ? 23 -2.494 -8.195 1 94.06 182 LEU B C 1
ATOM 3394 O O . LEU B 1 182 ? 23.969 -2.025 -7.586 1 94.06 182 LEU B O 1
ATOM 3398 N N . LYS B 1 183 ? 21.766 -2.201 -7.957 1 94.62 183 LYS B N 1
ATOM 3399 C CA . LYS B 1 183 ? 21.438 -1.301 -6.852 1 94.62 183 LYS B CA 1
ATOM 3400 C C . LYS B 1 183 ? 21.922 -1.872 -5.52 1 94.62 183 LYS B C 1
ATOM 3402 O O . LYS B 1 183 ? 22.469 -1.146 -4.691 1 94.62 183 LYS B O 1
ATOM 3407 N N . CYS B 1 184 ? 21.719 -3.146 -5.316 1 95.88 184 CYS B N 1
ATOM 3408 C CA . CYS B 1 184 ? 22.188 -3.801 -4.098 1 95.88 184 CYS B CA 1
ATOM 3409 C C . CYS B 1 184 ? 23.703 -3.676 -3.961 1 95.88 184 CYS B C 1
ATOM 3411 O O . CYS B 1 184 ? 24.203 -3.449 -2.863 1 95.88 184 CYS B O 1
ATOM 3413 N N . GLU B 1 185 ? 24.375 -3.811 -5.035 1 94.62 185 GLU B N 1
ATOM 3414 C CA . GLU B 1 185 ? 25.828 -3.688 -5.023 1 94.62 185 GLU B CA 1
ATOM 3415 C C . GLU B 1 185 ? 26.266 -2.254 -4.723 1 94.62 185 GLU B C 1
ATOM 3417 O O . GLU B 1 185 ? 27.219 -2.029 -3.984 1 94.62 185 GLU B O 1
ATOM 3422 N N . ARG B 1 186 ? 25.562 -1.31 -5.281 1 91.81 186 ARG B N 1
ATOM 3423 C CA . ARG B 1 186 ? 25.844 0.095 -5.012 1 91.81 186 ARG B CA 1
ATOM 3424 C C . ARG B 1 186 ? 25.656 0.42 -3.535 1 91.81 186 ARG B C 1
ATOM 3426 O O . ARG B 1 186 ? 26.375 1.251 -2.98 1 91.81 186 ARG B O 1
ATOM 3433 N N . LEU B 1 187 ? 24.766 -0.332 -2.922 1 93.06 187 LEU B N 1
ATOM 3434 C CA . LEU B 1 187 ? 24.5 -0.144 -1.499 1 93.06 187 LEU B CA 1
ATOM 3435 C C . LEU B 1 187 ? 25.516 -0.902 -0.651 1 93.06 187 LEU B C 1
ATOM 3437 O O . LEU B 1 187 ? 25.406 -0.936 0.576 1 93.06 187 LEU B O 1
ATOM 3441 N N . ARG B 1 188 ? 26.453 -1.597 -1.308 1 92.44 188 ARG B N 1
ATOM 3442 C CA . ARG B 1 188 ? 27.531 -2.334 -0.67 1 92.44 188 ARG B CA 1
ATOM 3443 C C . ARG B 1 188 ? 26.984 -3.471 0.191 1 92.44 188 ARG B C 1
ATOM 3445 O O . ARG B 1 188 ? 27.484 -3.703 1.299 1 92.44 188 ARG B O 1
ATOM 3452 N N . ALA B 1 189 ? 25.938 -4.078 -0.311 1 94.5 189 ALA B N 1
ATOM 3453 C CA . ALA B 1 189 ? 25.391 -5.234 0.392 1 94.5 189 ALA B CA 1
ATOM 3454 C C . ALA B 1 189 ? 26.391 -6.391 0.404 1 94.5 189 ALA B C 1
ATOM 3456 O O . ALA B 1 189 ? 26.984 -6.715 -0.626 1 94.5 189 ALA B O 1
ATOM 3457 N N . LYS B 1 190 ? 26.578 -6.98 1.558 1 96.06 190 LYS B N 1
ATOM 3458 C CA . LYS B 1 190 ? 27.406 -8.18 1.674 1 96.06 190 LYS B CA 1
ATOM 3459 C C . LYS B 1 190 ? 26.609 -9.43 1.33 1 96.06 190 LYS B C 1
ATOM 3461 O O . LYS B 1 190 ? 27.094 -10.297 0.595 1 96.06 190 LYS B O 1
ATOM 3466 N N . ASN B 1 191 ? 25.453 -9.484 1.886 1 96.56 191 ASN B N 1
ATOM 3467 C CA . ASN B 1 191 ? 24.516 -10.562 1.615 1 96.56 191 ASN B CA 1
ATOM 3468 C C . ASN B 1 191 ? 23.203 -10.023 1.057 1 96.56 191 ASN B C 1
ATOM 3470 O O . ASN B 1 191 ? 22.641 -9.062 1.59 1 96.56 191 ASN B O 1
ATOM 3474 N N . VAL B 1 192 ? 22.781 -10.602 -0.048 1 97.88 192 VAL B N 1
ATOM 3475 C CA . VAL B 1 192 ? 21.484 -10.234 -0.629 1 97.88 192 VAL B CA 1
ATOM 3476 C C . VAL B 1 192 ? 20.594 -11.469 -0.719 1 97.88 192 VAL B C 1
ATOM 3478 O O . VAL B 1 192 ? 20.906 -12.422 -1.43 1 97.88 192 VAL B O 1
ATOM 3481 N N . TYR B 1 193 ? 19.594 -11.469 0.046 1 97.88 193 TYR B N 1
ATOM 3482 C CA . TYR B 1 193 ? 18.562 -12.5 -0.079 1 97.88 193 TYR B CA 1
ATOM 3483 C C . TYR B 1 193 ? 17.562 -12.141 -1.166 1 97.88 193 TYR B C 1
ATOM 3485 O O . TYR B 1 193 ? 16.797 -11.188 -1.018 1 97.88 193 TYR B O 1
ATOM 3493 N N . VAL B 1 194 ? 17.578 -12.906 -2.273 1 98.25 194 VAL B N 1
ATOM 3494 C CA . VAL B 1 194 ? 16.688 -12.672 -3.404 1 98.25 194 VAL B CA 1
ATOM 3495 C C . VAL B 1 194 ? 15.398 -13.477 -3.223 1 98.25 194 VAL B C 1
ATOM 3497 O O . VAL B 1 194 ? 15.422 -14.711 -3.271 1 98.25 194 VAL B O 1
ATOM 3500 N N . LEU B 1 195 ? 14.32 -12.781 -3.018 1 98 195 LEU B N 1
ATOM 3501 C CA . LEU B 1 195 ? 13.047 -13.43 -2.701 1 98 195 LEU B CA 1
ATOM 3502 C C . LEU B 1 195 ? 12.07 -13.297 -3.865 1 98 195 LEU B C 1
ATOM 3504 O O . LEU B 1 195 ? 11.484 -12.234 -4.074 1 98 195 LEU B O 1
ATOM 3508 N N . PRO B 1 196 ? 11.867 -14.398 -4.617 1 96.81 196 PRO B N 1
ATOM 3509 C CA . PRO B 1 196 ? 10.789 -14.367 -5.613 1 96.81 196 PRO B CA 1
ATOM 3510 C C . PRO B 1 196 ? 9.398 -14.336 -4.98 1 96.81 196 PRO B C 1
ATOM 3512 O O . PRO B 1 196 ? 8.977 -15.32 -4.371 1 96.81 196 PRO B O 1
ATOM 3515 N N . TYR B 1 197 ? 8.727 -13.195 -5.082 1 96.44 197 TYR B N 1
ATOM 3516 C CA . TYR B 1 197 ? 7.359 -13.039 -4.605 1 96.44 197 TYR B CA 1
ATOM 3517 C C . TYR B 1 197 ? 6.359 -13.461 -5.676 1 96.44 197 TYR B C 1
ATOM 3519 O O . TYR B 1 197 ? 5.66 -12.617 -6.25 1 96.44 197 TYR B O 1
ATOM 3527 N N . LEU B 1 198 ? 6.324 -14.773 -5.902 1 93.12 198 LEU B N 1
ATOM 3528 C CA . LEU B 1 198 ? 5.586 -15.406 -6.992 1 93.12 198 LEU B CA 1
ATOM 3529 C C . LEU B 1 198 ? 4.875 -16.656 -6.512 1 93.12 198 LEU B C 1
ATOM 3531 O O . LEU B 1 198 ? 5.348 -17.344 -5.598 1 93.12 198 LEU B O 1
ATOM 3535 N N . LEU B 1 199 ? 3.766 -16.922 -7.133 1 89.56 199 LEU B N 1
ATOM 3536 C CA . LEU B 1 199 ? 3.055 -18.156 -6.793 1 89.56 199 LEU B CA 1
ATOM 3537 C C . LEU B 1 199 ? 3.594 -19.328 -7.594 1 89.56 199 LEU B C 1
ATOM 3539 O O . LEU B 1 199 ? 3.523 -20.484 -7.141 1 89.56 199 LEU B O 1
ATOM 3543 N N . PHE B 1 200 ? 4.016 -19.125 -8.812 1 76.69 200 PHE B N 1
ATOM 3544 C CA . PHE B 1 200 ? 4.367 -20.297 -9.602 1 76.69 200 PHE B CA 1
ATOM 3545 C C . PHE B 1 200 ? 5.719 -20.125 -10.273 1 76.69 200 PHE B C 1
ATOM 3547 O O . PHE B 1 200 ? 6.207 -19 -10.406 1 76.69 200 PHE B O 1
ATOM 3554 N N . THR B 1 201 ? 6.141 -21.359 -10.523 1 67.31 201 THR B N 1
ATOM 3555 C CA . THR B 1 201 ? 7.438 -21.484 -11.18 1 67.31 201 THR B CA 1
ATOM 3556 C C . THR B 1 201 ? 7.285 -21.453 -12.695 1 67.31 201 THR B C 1
ATOM 3558 O O . THR B 1 201 ? 6.242 -21.844 -13.227 1 67.31 201 THR B O 1
ATOM 3561 N N . GLY B 1 202 ? 7.863 -20.531 -13.367 1 73.75 202 GLY B N 1
ATOM 3562 C CA . GLY B 1 202 ? 7.898 -20.547 -14.82 1 73.75 202 GLY B CA 1
ATOM 3563 C C . GLY B 1 202 ? 9.266 -20.219 -15.391 1 73.75 202 GLY B C 1
ATOM 3564 O O . GLY B 1 202 ? 10.281 -20.375 -14.703 1 73.75 202 GLY B O 1
ATOM 3565 N N . ILE B 1 203 ? 9.242 -20.078 -16.562 1 78.5 203 ILE B N 1
ATOM 3566 C CA . ILE B 1 203 ? 10.461 -19.812 -17.312 1 78.5 203 ILE B CA 1
ATOM 3567 C C . ILE B 1 203 ? 11.227 -18.656 -16.672 1 78.5 203 ILE B C 1
ATOM 3569 O O . ILE B 1 203 ? 12.461 -18.703 -16.594 1 78.5 203 ILE B O 1
ATOM 3573 N N . LEU B 1 204 ? 10.547 -17.844 -16 1 81.19 204 LEU B N 1
ATOM 3574 C CA . LEU B 1 204 ? 11.172 -16.641 -15.445 1 81.19 204 LEU B CA 1
ATOM 3575 C C . LEU B 1 204 ? 11.969 -16.984 -14.188 1 81.19 204 LEU B C 1
ATOM 3577 O O . LEU B 1 204 ? 13.031 -16.406 -13.945 1 81.19 204 LEU B O 1
ATOM 3581 N N . MET B 1 205 ? 11.477 -17.938 -13.484 1 83.44 205 MET B N 1
ATOM 3582 C CA . MET B 1 205 ? 12.18 -18.328 -12.266 1 83.44 205 MET B CA 1
ATOM 3583 C C . MET B 1 205 ? 13.5 -19.031 -12.609 1 83.44 205 MET B C 1
ATOM 3585 O O . MET B 1 205 ? 14.5 -18.844 -11.914 1 83.44 205 MET B O 1
ATOM 3589 N N . ASN B 1 206 ? 13.484 -19.812 -13.641 1 84.62 206 ASN B N 1
ATOM 3590 C CA . ASN B 1 206 ? 14.711 -20.469 -14.094 1 84.62 206 ASN B CA 1
ATOM 3591 C C . ASN B 1 206 ? 15.75 -19.438 -14.539 1 84.62 206 ASN B C 1
ATOM 3593 O O . ASN B 1 206 ? 16.938 -19.578 -14.234 1 84.62 206 ASN B O 1
ATOM 3597 N N . GLU B 1 207 ? 15.281 -18.5 -15.234 1 89.38 207 GLU B N 1
ATOM 3598 C CA . GLU B 1 207 ? 16.156 -17.422 -15.688 1 89.38 207 GLU B CA 1
ATOM 3599 C C . GLU B 1 207 ? 16.75 -16.656 -14.508 1 89.38 207 GLU B C 1
ATOM 3601 O O . GLU B 1 207 ? 17.922 -16.312 -14.508 1 89.38 207 GLU B O 1
ATOM 3606 N N . LEU B 1 208 ? 15.953 -16.438 -13.547 1 93.38 208 LEU B N 1
ATOM 3607 C CA . LEU B 1 208 ? 16.391 -15.75 -12.344 1 93.38 208 LEU B CA 1
ATOM 3608 C C . LEU B 1 208 ? 17.469 -16.547 -11.625 1 93.38 208 LEU B C 1
ATOM 3610 O O . LEU B 1 208 ? 18.5 -15.992 -11.227 1 93.38 208 LEU B O 1
ATOM 3614 N N . ALA B 1 209 ? 17.281 -17.844 -11.523 1 93.44 209 ALA B N 1
ATOM 3615 C CA . ALA B 1 209 ? 18.25 -18.703 -10.852 1 93.44 209 ALA B CA 1
ATOM 3616 C C . ALA B 1 209 ? 19.594 -18.688 -11.555 1 93.44 209 ALA B C 1
ATOM 3618 O O . ALA B 1 209 ? 20.641 -18.578 -10.906 1 93.44 209 ALA B O 1
ATOM 3619 N N . GLN B 1 210 ? 19.547 -18.703 -12.844 1 93.94 210 GLN B N 1
ATOM 3620 C CA . GLN B 1 210 ? 20.766 -18.672 -13.633 1 93.94 210 GLN B CA 1
ATOM 3621 C C . GLN B 1 210 ? 21.469 -17.328 -13.492 1 93.94 210 GLN B C 1
ATOM 3623 O O . GLN B 1 210 ? 22.703 -17.281 -13.367 1 93.94 210 GLN B O 1
ATOM 3628 N N . GLN B 1 211 ? 20.688 -16.328 -13.531 1 95.19 211 GLN B N 1
ATOM 3629 C CA . GLN B 1 211 ? 21.25 -14.984 -13.398 1 95.19 211 GLN B CA 1
ATOM 3630 C C . GLN B 1 211 ? 21.938 -14.812 -12.055 1 95.19 211 GLN B C 1
ATOM 3632 O O . GLN B 1 211 ? 23.047 -14.258 -11.984 1 95.19 211 GLN B O 1
ATOM 3637 N N . ILE B 1 212 ? 21.359 -15.297 -11.016 1 96.38 212 ILE B N 1
ATOM 3638 C CA . ILE B 1 212 ? 21.906 -15.164 -9.672 1 96.38 212 ILE B CA 1
ATOM 3639 C C . ILE B 1 212 ? 23.188 -15.992 -9.562 1 96.38 212 ILE B C 1
ATOM 3641 O O . ILE B 1 212 ? 24.188 -15.539 -8.977 1 96.38 212 ILE B O 1
ATOM 3645 N N . LYS B 1 213 ? 23.188 -17.172 -10.125 1 94.94 213 LYS B N 1
ATOM 3646 C CA . LYS B 1 213 ? 24.359 -18.031 -10.117 1 94.94 213 LYS B CA 1
ATOM 3647 C C . LYS B 1 213 ? 25.547 -17.359 -10.789 1 94.94 213 LYS B C 1
ATOM 3649 O O . LYS B 1 213 ? 26.656 -17.328 -10.242 1 94.94 213 LYS B O 1
ATOM 3654 N N . VAL B 1 214 ? 25.328 -16.797 -11.914 1 94.62 214 VAL B N 1
ATOM 3655 C CA . VAL B 1 214 ? 26.375 -16.141 -12.688 1 94.62 214 VAL B CA 1
ATOM 3656 C C . VAL B 1 214 ? 26.875 -14.914 -11.93 1 94.62 214 VAL B C 1
ATOM 3658 O O . VAL B 1 214 ? 28.094 -14.68 -11.852 1 94.62 214 VAL B O 1
ATOM 3661 N N . ARG B 1 215 ? 25.969 -14.18 -11.359 1 94.31 215 ARG B N 1
ATOM 3662 C CA . ARG B 1 215 ? 26.328 -12.945 -10.664 1 94.31 215 ARG B CA 1
ATOM 3663 C C . ARG B 1 215 ? 27.203 -13.242 -9.453 1 94.31 215 ARG B C 1
ATOM 3665 O O . ARG B 1 215 ? 28.141 -12.484 -9.148 1 94.31 215 ARG B O 1
ATOM 3672 N N . ASN B 1 216 ? 26.969 -14.305 -8.766 1 95 216 ASN B N 1
ATOM 3673 C CA . ASN B 1 216 ? 27.719 -14.688 -7.578 1 95 216 ASN B CA 1
ATOM 3674 C C . ASN B 1 216 ? 29.172 -14.984 -7.906 1 95 216 ASN B C 1
ATOM 3676 O O . ASN B 1 216 ? 30.031 -14.898 -7.035 1 95 216 ASN B O 1
ATOM 3680 N N . GLN B 1 217 ? 29.484 -15.242 -9.102 1 93.75 217 GLN B N 1
ATOM 3681 C CA . GLN B 1 217 ? 30.844 -15.555 -9.523 1 93.75 217 GLN B CA 1
ATOM 3682 C C . GLN B 1 217 ? 31.625 -14.281 -9.836 1 93.75 217 GLN B C 1
ATOM 3684 O O . GLN B 1 217 ? 32.844 -14.305 -9.883 1 93.75 217 GLN B O 1
ATOM 3689 N N . GLY B 1 218 ? 30.922 -13.195 -10.031 1 91.75 218 GLY B N 1
ATOM 3690 C CA . GLY B 1 218 ? 31.578 -12.023 -10.578 1 91.75 218 GLY B CA 1
ATOM 3691 C C . GLY B 1 218 ? 31.562 -10.828 -9.641 1 91.75 218 GLY B C 1
ATOM 3692 O O . GLY B 1 218 ? 31.906 -9.711 -10.039 1 91.75 218 GLY B O 1
ATOM 3693 N N . THR B 1 219 ? 31.031 -11.031 -8.406 1 92.62 219 THR B N 1
ATOM 3694 C CA . THR B 1 219 ? 30.906 -9.906 -7.48 1 92.62 219 THR B CA 1
ATOM 3695 C C . THR B 1 219 ? 31.266 -10.336 -6.062 1 92.62 219 THR B C 1
ATOM 3697 O O . THR B 1 219 ? 31.375 -11.531 -5.781 1 92.62 219 THR B O 1
ATOM 3700 N N . ASP B 1 220 ? 31.484 -9.367 -5.188 1 93.5 220 ASP B N 1
ATOM 3701 C CA . ASP B 1 220 ? 31.797 -9.633 -3.785 1 93.5 220 ASP B CA 1
ATOM 3702 C C . ASP B 1 220 ? 30.516 -9.82 -2.967 1 93.5 220 ASP B C 1
ATOM 3704 O O . ASP B 1 220 ? 30.562 -10.32 -1.839 1 93.5 220 ASP B O 1
ATOM 3708 N N . THR B 1 221 ? 29.438 -9.445 -3.529 1 96.25 221 THR B N 1
ATOM 3709 C CA . THR B 1 221 ? 28.141 -9.617 -2.875 1 96.25 221 THR B CA 1
ATOM 3710 C C . THR B 1 221 ? 27.703 -11.07 -2.936 1 96.25 221 THR B C 1
ATOM 3712 O O . THR B 1 221 ? 27.797 -11.711 -3.984 1 96.25 221 THR B O 1
ATOM 3715 N N . ASN B 1 222 ? 27.328 -11.648 -1.803 1 97.31 222 ASN B N 1
ATOM 3716 C CA . ASN B 1 222 ? 26.781 -13 -1.738 1 97.31 222 ASN B CA 1
ATOM 3717 C C . ASN B 1 222 ? 25.281 -13.016 -1.969 1 97.31 222 ASN B C 1
ATOM 3719 O O . ASN B 1 222 ? 24.516 -12.547 -1.125 1 97.31 222 ASN B O 1
ATOM 3723 N N . TYR B 1 223 ? 24.906 -13.531 -3.1 1 97.69 223 TYR B N 1
ATOM 3724 C CA . TYR B 1 223 ? 23.484 -13.609 -3.422 1 97.69 223 TYR B CA 1
ATOM 3725 C C . TYR B 1 223 ? 22.906 -14.961 -3.029 1 97.69 223 TYR B C 1
ATOM 3727 O O . TYR B 1 223 ? 23.422 -16 -3.428 1 97.69 223 TYR B O 1
ATOM 3735 N N . ILE B 1 224 ? 21.875 -14.953 -2.258 1 97.31 224 ILE B N 1
ATOM 3736 C CA . ILE B 1 224 ? 21.156 -16.156 -1.835 1 97.31 224 ILE B CA 1
ATOM 3737 C C . ILE B 1 224 ? 19.75 -16.156 -2.43 1 97.31 224 ILE B C 1
ATOM 3739 O O . ILE B 1 224 ? 18.922 -15.32 -2.068 1 97.31 224 ILE B O 1
ATOM 3743 N N . LEU B 1 225 ? 19.5 -17.062 -3.334 1 97.19 225 LEU B N 1
ATOM 3744 C CA . LEU B 1 225 ? 18.172 -17.172 -3.939 1 97.19 225 LEU B CA 1
ATOM 3745 C C . LEU B 1 225 ? 17.234 -17.969 -3.049 1 97.19 225 LEU B C 1
ATOM 3747 O O . LEU B 1 225 ? 17.484 -19.141 -2.766 1 97.19 225 LEU B O 1
ATOM 3751 N N . CYS B 1 226 ? 16.156 -17.328 -2.586 1 96.69 226 CYS B N 1
ATOM 3752 C CA . CYS B 1 226 ? 15.141 -17.984 -1.778 1 96.69 226 CYS B CA 1
ATOM 3753 C C . CYS B 1 226 ? 14.156 -18.75 -2.658 1 96.69 226 CYS B C 1
ATOM 3755 O O . CYS B 1 226 ? 14.055 -18.484 -3.857 1 96.69 226 CYS B O 1
ATOM 3757 N N . ASP B 1 227 ? 13.43 -19.688 -2.045 1 94.06 227 ASP B N 1
ATOM 3758 C CA . ASP B 1 227 ? 12.312 -20.297 -2.746 1 94.06 227 ASP B CA 1
ATOM 3759 C C . ASP B 1 227 ? 11.18 -19.281 -2.967 1 94.06 227 ASP B C 1
ATOM 3761 O O . ASP B 1 227 ? 11.016 -18.359 -2.178 1 94.06 227 ASP B O 1
ATOM 3765 N N . PHE B 1 228 ? 10.5 -19.484 -4.031 1 93.56 228 PHE B N 1
ATOM 3766 C CA . PHE B 1 228 ? 9.336 -18.641 -4.25 1 93.56 228 PHE B CA 1
ATOM 3767 C C . PHE B 1 228 ? 8.203 -19.031 -3.314 1 93.56 228 PHE B C 1
ATOM 3769 O O . PHE B 1 228 ? 8.297 -20.031 -2.6 1 93.56 228 PHE B O 1
ATOM 3776 N N . LEU B 1 229 ? 7.121 -18.234 -3.197 1 94.62 229 LEU B N 1
ATOM 3777 C CA . LEU B 1 229 ? 6.031 -18.469 -2.26 1 94.62 229 LEU B CA 1
ATOM 3778 C C . LEU B 1 229 ? 5.281 -19.766 -2.611 1 94.62 229 LEU B C 1
ATOM 3780 O O . LEU B 1 229 ? 5.051 -20.609 -1.745 1 94.62 229 LEU B O 1
ATOM 3784 N N . GLY B 1 230 ? 4.949 -19.812 -3.953 1 91.44 230 GLY B N 1
ATOM 3785 C CA . GLY B 1 230 ? 4.234 -20.984 -4.398 1 91.44 230 GLY B CA 1
ATOM 3786 C C . GLY B 1 230 ? 2.869 -21.141 -3.754 1 91.44 230 GLY B C 1
ATOM 3787 O O . GLY B 1 230 ? 2.373 -20.203 -3.115 1 91.44 230 GLY B O 1
ATOM 3788 N N . PHE B 1 231 ? 2.285 -22.281 -3.979 1 90.25 231 PHE B N 1
ATOM 3789 C CA . PHE B 1 231 ? 1 -22.594 -3.367 1 90.25 231 PHE B CA 1
ATOM 3790 C C . PHE B 1 231 ? 1.193 -23.25 -2.008 1 90.25 231 PHE B C 1
ATOM 3792 O O . PHE B 1 231 ? 0.809 -24.406 -1.812 1 90.25 231 PHE B O 1
ATOM 3799 N N . ASP B 1 232 ? 1.733 -22.453 -1.125 1 89.31 232 ASP B N 1
ATOM 3800 C CA . ASP B 1 232 ? 2.127 -22.859 0.219 1 89.31 232 ASP B CA 1
ATOM 3801 C C . ASP B 1 232 ? 0.902 -23.156 1.081 1 89.31 232 ASP B C 1
ATOM 3803 O O . ASP B 1 232 ? -0.159 -22.562 0.891 1 89.31 232 ASP B O 1
ATOM 3807 N N . PHE B 1 233 ? 1.086 -23.969 2.066 1 90.88 233 PHE B N 1
ATOM 3808 C CA . PHE B 1 233 ? 0.021 -24.312 3 1 90.88 233 PHE B CA 1
ATOM 3809 C C . PHE B 1 233 ? -0.456 -23.094 3.76 1 90.88 233 PHE B C 1
ATOM 3811 O O . PHE B 1 233 ? -1.638 -22.969 4.094 1 90.88 233 PHE B O 1
ATOM 3818 N N . GLY B 1 234 ? 0.447 -22.203 3.922 1 94.5 234 GLY B N 1
ATOM 3819 C CA . GLY B 1 234 ? 0.124 -20.969 4.633 1 94.5 234 GLY B CA 1
ATOM 3820 C C . GLY B 1 234 ? -0.855 -20.078 3.887 1 94.5 234 GLY B C 1
ATOM 3821 O O . GLY B 1 234 ? -1.427 -19.156 4.465 1 94.5 234 GLY B O 1
ATOM 3822 N N . LEU B 1 235 ? -1.091 -20.406 2.646 1 96.69 235 LEU B N 1
ATOM 3823 C CA . LEU B 1 235 ? -1.962 -19.562 1.829 1 96.69 235 LEU B CA 1
ATOM 3824 C C . LEU B 1 235 ? -3.369 -20.156 1.757 1 96.69 235 LEU B C 1
ATOM 3826 O O . LEU B 1 235 ? -4.273 -19.531 1.198 1 96.69 235 LEU B O 1
ATOM 3830 N N . GLU B 1 236 ? -3.588 -21.328 2.316 1 96.5 236 GLU B N 1
ATOM 3831 C CA . GLU B 1 236 ? -4.887 -21.984 2.225 1 96.5 236 GLU B CA 1
ATOM 3832 C C . GLU B 1 236 ? -5.973 -21.172 2.916 1 96.5 236 GLU B C 1
ATOM 3834 O O . GLU B 1 236 ? -7.062 -20.984 2.373 1 96.5 236 GLU B O 1
ATOM 3839 N N . GLY B 1 237 ? -5.59 -20.672 4.09 1 96.31 237 GLY B N 1
ATOM 3840 C CA . GLY B 1 237 ? -6.539 -19.859 4.824 1 96.31 237 GLY B CA 1
ATOM 3841 C C . GLY B 1 237 ? -6.922 -18.578 4.086 1 96.31 237 GLY B C 1
ATOM 3842 O O . GLY B 1 237 ? -8.07 -18.141 4.164 1 96.31 237 GLY B O 1
ATOM 3843 N N . VAL B 1 238 ? -6.004 -18.031 3.408 1 96.75 238 VAL B N 1
ATOM 3844 C CA . VAL B 1 238 ? -6.25 -16.828 2.635 1 96.75 238 VAL B CA 1
ATOM 3845 C C . VAL B 1 238 ? -7.262 -17.109 1.526 1 96.75 238 VAL B C 1
ATOM 3847 O O . VAL B 1 238 ? -8.227 -16.359 1.344 1 96.75 238 VAL B O 1
ATOM 3850 N N . LEU B 1 239 ? -7.035 -18.203 0.807 1 97.06 239 LEU B N 1
ATOM 3851 C CA . LEU B 1 239 ? -7.93 -18.562 -0.288 1 97.06 239 LEU B CA 1
ATOM 3852 C C . LEU B 1 239 ? -9.336 -18.859 0.232 1 97.06 239 LEU B C 1
ATOM 3854 O O . LEU B 1 239 ? -10.328 -18.453 -0.378 1 97.06 239 LEU B O 1
ATOM 3858 N N . GLU B 1 240 ? -9.422 -19.531 1.364 1 97.19 240 GLU B N 1
ATOM 3859 C CA . GLU B 1 240 ? -10.719 -19.828 1.969 1 97.19 240 GLU B CA 1
ATOM 3860 C C . GLU B 1 240 ? -11.477 -18.547 2.311 1 97.19 240 GLU B C 1
ATOM 3862 O O . GLU B 1 240 ? -12.672 -18.438 2.045 1 97.19 240 GLU B O 1
ATOM 3867 N N . ALA B 1 241 ? -10.758 -17.688 2.908 1 96.69 241 ALA B N 1
ATOM 3868 C CA . ALA B 1 241 ? -11.367 -16.406 3.285 1 96.69 241 ALA B CA 1
ATOM 3869 C C . ALA B 1 241 ? -11.867 -15.656 2.057 1 96.69 241 ALA B C 1
ATOM 3871 O O . ALA B 1 241 ? -12.969 -15.102 2.066 1 96.69 241 ALA B O 1
ATOM 3872 N N . ARG B 1 242 ? -11.055 -15.633 1.025 1 97.25 242 ARG B N 1
ATOM 3873 C CA . ARG B 1 242 ? -11.438 -14.953 -0.208 1 97.25 242 ARG B CA 1
ATOM 3874 C C . ARG B 1 242 ? -12.664 -15.609 -0.834 1 97.25 242 ARG B C 1
ATOM 3876 O O . ARG B 1 242 ? -13.547 -14.914 -1.355 1 97.25 242 ARG B O 1
ATOM 3883 N N . ALA B 1 243 ? -12.703 -16.906 -0.82 1 97.38 243 ALA B N 1
ATOM 3884 C CA . ALA B 1 243 ? -13.852 -17.625 -1.358 1 97.38 243 ALA B CA 1
ATOM 3885 C C . ALA B 1 243 ? -15.125 -17.297 -0.58 1 97.38 243 ALA B C 1
ATOM 3887 O O . ALA B 1 243 ? -16.172 -17.047 -1.175 1 97.38 243 ALA B O 1
ATOM 3888 N N . LYS B 1 244 ? -15.023 -17.266 0.743 1 96.81 244 LYS B N 1
ATOM 3889 C CA . LYS B 1 244 ? -16.156 -16.938 1.588 1 96.81 244 LYS B CA 1
ATOM 3890 C C . LYS B 1 244 ? -16.672 -15.531 1.287 1 96.81 244 LYS B C 1
ATOM 3892 O O . LYS B 1 244 ? -17.875 -15.312 1.182 1 96.81 244 LYS B O 1
ATOM 3897 N N . GLU B 1 245 ? -15.75 -14.664 1.172 1 96.5 245 GLU B N 1
ATOM 3898 C CA . GLU B 1 245 ? -16.094 -13.281 0.845 1 96.5 245 GLU B CA 1
ATOM 3899 C C . GLU B 1 245 ? -16.844 -13.203 -0.485 1 96.5 245 GLU B C 1
ATOM 3901 O O . GLU B 1 245 ? -17.844 -12.484 -0.604 1 96.5 245 GLU B O 1
ATOM 3906 N N . ALA B 1 246 ? -16.328 -13.906 -1.466 1 96.19 246 ALA B N 1
ATOM 3907 C CA . ALA B 1 246 ? -16.922 -13.883 -2.801 1 96.19 246 ALA B CA 1
ATOM 3908 C C . ALA B 1 246 ? -18.328 -14.461 -2.787 1 96.19 246 ALA B C 1
ATOM 3910 O O . ALA B 1 246 ? -19.219 -13.969 -3.496 1 96.19 246 ALA B O 1
ATOM 3911 N N . ILE B 1 247 ? -18.547 -15.477 -1.979 1 95.81 247 ILE B N 1
ATOM 3912 C CA . ILE B 1 247 ? -19.844 -16.125 -1.861 1 95.81 247 ILE B CA 1
ATOM 3913 C C . ILE B 1 247 ? -20.859 -15.156 -1.247 1 95.81 247 ILE B C 1
ATOM 3915 O O . ILE B 1 247 ? -22.016 -15.109 -1.662 1 95.81 247 ILE B O 1
ATOM 3919 N N . GLU B 1 248 ? -20.406 -14.328 -0.292 1 93.31 248 GLU B N 1
ATOM 3920 C CA . GLU B 1 248 ? -21.297 -13.492 0.501 1 93.31 248 GLU B CA 1
ATOM 3921 C C . GLU B 1 248 ? -21.547 -12.148 -0.181 1 93.31 248 GLU B C 1
ATOM 3923 O O . GLU B 1 248 ? -22.438 -11.391 0.219 1 93.31 248 GLU B O 1
ATOM 3928 N N . MET B 1 249 ? -20.75 -11.883 -1.104 1 89.62 249 MET B N 1
ATOM 3929 C CA . MET B 1 249 ? -20.875 -10.617 -1.813 1 89.62 249 MET B CA 1
ATOM 3930 C C . MET B 1 249 ? -22.219 -10.523 -2.539 1 89.62 249 MET B C 1
ATOM 3932 O O . MET B 1 249 ? -22.734 -11.539 -3.006 1 89.62 249 MET B O 1
ATOM 3936 N N . GLU B 1 250 ? -22.734 -9.281 -2.586 1 82.25 250 GLU B N 1
ATOM 3937 C CA . GLU B 1 250 ? -23.906 -9.055 -3.436 1 82.25 250 GLU B CA 1
ATOM 3938 C C . GLU B 1 250 ? -23.5 -8.883 -4.895 1 82.25 250 GLU B C 1
ATOM 3940 O O . GLU B 1 250 ? -22.5 -8.234 -5.195 1 82.25 250 GLU B O 1
ATOM 3945 N N . PRO B 1 251 ? -24.219 -9.547 -5.703 1 72.94 251 PRO B N 1
ATOM 3946 C CA . PRO B 1 251 ? -23.875 -9.414 -7.121 1 72.94 251 PRO B CA 1
ATOM 3947 C C . PRO B 1 251 ? -23.906 -7.969 -7.602 1 72.94 251 PRO B C 1
ATOM 3949 O O . PRO B 1 251 ? -24.766 -7.188 -7.16 1 72.94 251 PRO B O 1
ATOM 3952 N N . LYS B 1 252 ? -22.781 -7.484 -7.973 1 62.41 252 LYS B N 1
ATOM 3953 C CA . LYS B 1 252 ? -22.781 -6.148 -8.562 1 62.41 252 LYS B CA 1
ATOM 3954 C C . LYS B 1 252 ? -23.109 -6.203 -10.047 1 62.41 252 LYS B C 1
ATOM 3956 O O . LYS B 1 252 ? -22.828 -7.199 -10.719 1 62.41 252 LYS B O 1
ATOM 3961 N N . SER B 1 253 ? -23.953 -5.207 -10.562 1 54.56 253 SER B N 1
ATOM 3962 C CA . SER B 1 253 ? -24.266 -5.141 -11.984 1 54.56 253 SER B CA 1
ATOM 3963 C C . SER B 1 253 ? -23 -5.137 -12.836 1 54.56 253 SER B C 1
ATOM 3965 O O . SER B 1 253 ? -22.109 -4.312 -12.625 1 54.56 253 SER B O 1
ATOM 3967 N N . LEU B 1 254 ? -22.516 -6.207 -13.328 1 50.75 254 LEU B N 1
ATOM 3968 C CA . LEU B 1 254 ? -21.375 -6.25 -14.25 1 50.75 254 LEU B CA 1
ATOM 3969 C C . LEU B 1 254 ? -21.688 -5.488 -15.531 1 50.75 254 LEU B C 1
ATOM 3971 O O . LEU B 1 254 ? -22.844 -5.445 -15.969 1 50.75 254 LEU B O 1
#

Solvent-accessible surface area (backbone atoms only — not comparable to full-atom values): 26279 Å² total; per-residue (Å²): 82,60,25,38,37,38,34,34,57,49,37,86,43,63,67,38,47,51,49,50,52,52,46,52,58,71,52,46,82,83,46,91,52,55,72,52,56,21,12,76,38,75,36,84,44,36,55,68,54,34,49,51,52,40,45,76,73,55,34,42,31,38,19,33,28,42,64,38,62,57,60,39,66,56,66,69,42,55,51,52,52,52,49,52,54,46,38,70,76,38,70,81,47,43,56,24,76,32,59,43,63,43,97,35,72,51,57,52,47,45,50,49,48,31,42,39,74,68,66,49,54,67,46,72,95,47,66,33,80,41,27,28,37,37,39,32,36,58,52,38,78,81,43,57,37,48,14,49,50,39,20,49,40,41,47,49,47,72,52,33,31,36,68,43,61,46,62,21,13,78,36,76,40,81,43,33,52,67,55,34,53,52,48,42,52,47,64,58,29,45,34,35,42,35,34,39,63,37,55,66,70,47,76,63,53,56,52,49,54,51,51,50,57,56,47,44,75,75,47,85,39,43,66,43,79,33,58,52,50,39,78,39,76,62,45,49,63,56,53,52,50,35,45,52,51,14,61,69,47,72,64,58,91,124,79,59,24,38,37,37,33,32,58,50,38,86,42,62,67,39,46,52,47,49,52,52,46,53,58,71,52,45,80,82,46,92,52,55,73,52,54,21,13,76,38,74,38,83,45,36,54,67,54,33,48,50,51,40,46,74,74,54,34,41,31,36,20,32,26,43,63,39,62,57,63,39,64,57,66,71,42,53,51,51,52,51,49,52,54,45,38,71,76,37,71,81,47,43,56,23,77,32,58,43,63,41,97,37,71,51,58,52,47,45,51,50,48,31,43,40,75,68,66,50,55,65,46,73,93,47,65,34,80,39,28,28,38,36,40,30,35,58,52,36,78,51,60,60,35,52,13,50,50,37,20,51,39,42,50,48,47,75,52,33,30,36,67,43,61,45,61,21,12,77,35,75,40,79,43,34,51,67,55,33,52,52,50,42,53,48,63,58,29,45,33,33,42,35,35,38,62,39,57,65,70,43,75,64,51,57,51,49,53,51,51,49,56,56,48,44,75,74,48,87,38,44,65,42,78,33,61,53,49,40,79,39,78,62,44,50,64,57,52,51,50,36,46,53,50,14,61,69,48,74,67,59,90,125

pLDDT: mean 92.83, std 7.18, range [50.5, 98.69]

Nearest PDB structures (foldseek):
  5zta-assembly2_B  TM=8.795E-01  e=4.370E-22  Bacillus subtilis subsp. subtilis str. 168
  6jv6-assembly1_A  TM=9.340E-01  e=8.552E-20  Bacillus spizizenii
  3goq-assembly1_A  TM=8.072E-01  e=3.753E-07  Bacillus subtilis
  6m27-assembly1_B  TM=8.969E-01  e=9.783E-06  Methanocaldococcus jannaschii DSM 2661
  8i58-assembly1_A  TM=9.053E-01  e=1.668E-05  Methanocaldococcus jannaschii DSM 2661

Foldseek 3Di:
DEEEEEEEADALDVVQVVLVVVLCVVQVVVDPHHYDYAHLDNDDDHPLVSLVVNVVVPAQEYQYEYAFAADACCLVPSNVVVVVVNCVVPVRHFYFYFHYLAPDPLLLVLLLVLVVVLPFAWDPPAADPLEEEEEEEADHQVCVRVVSSVVSQVVNVVITRHPYYHYAHLDDDDDHPVNRVVVSVVVVRQEYEYEYQDAGDHPSVVVVVVVLVVVCVPDNHHYGYTDYSHSDPSCSVSSVVRRVCSRPDDRDDD/DEEEEEEEADALDVVQVVLVVVLCVVQVVVDPHHYDYAHLDNDDDHPLVSVVVCVVVPAQEYQYEYAFAADACCLVPSNVVVVVVNCVVPVRHFYFYFHYLAPDPLLLVLLLVLVVVLPFAWDPPAADPLEEEEEEEADHLDPPRVVSSVVSQVVNVVITRHPYYHYAHLDNDDDHPVNSVVVSVVVVRQEYEYEYADAGDHPSVVVVVVVLVVVCVPDNHHYGYTDYSHSDPSCSVSSVVRRVCSRPDDRDDD

Radius of gyration: 24.89 Å; Cα contacts (8 Å, |Δi|>4): 1038; chains: 2; bounding box: 62×58×50 Å

Secondary structure (DSSP, 8-state):
-EEEEEEE---SSHHHHHHHHHHHHHHGGG--SEEEEEESSSSSSBHHHHHHHHHHTT-SEEEEEE--SS-SHIIIIIHHHHHHHHHHH-TTSEEEE-----S-HHHHHHHHHHHHHTTPPB-SS---TTEEEEEEE---SSSHHHHHHHHHHHHHHTTBS-SEEEEEESSSSSSBHHHHHHHHHHTT-SEEEEEE--SS--HHHHHHHHHHHHHHHHSSSEEEEPPP--S-GGGHHHHHHHHHHHHHS-----/-EEEEEEE---SSHHHHHHHHHHHHHHGGG--SEEEEEESSSSSSBHHHHHHHHHHTT-SEEEEEE--SS-SHIIIIIHHHHHHHHHHH-TT-EEEE-----S-HHHHHHHHHHHHHTTPPB-SS---TTEEEEEEE---SSTHHHHHHHHHHHHHHTTBS-SEEEEEESSSSSSBHHHHHHHHHHTT-SEEEEEE--SS--HHHHHHHHHHHHHHHHSSSEEEEPPP--S-GGGHHHHHHHHHHHHHS-----

Organism: NCBI:txid1246626

InterPro domains:
  IPR002762 Sirohydrochlorin cobaltochelatase CbiX-like [PF01903] (9-110)
  IPR002762 Sirohydrochlorin cobaltochelatase CbiX-like [PF01903] (138-239)
  IPR050963 Sirohydrochlorin Cobaltochelatase/CbiX [PTHR33542] (3-216)

Sequence (508 aa):
MQAILYVGHGSRVQTGNEQFKTFIDRIKSSFSHFQTYAFIELSAPTIQEGIDRCVKAGATKIAVVPVLLLTAYHANKDIPDELKKAKRRYPSIELTYGRPFGIHQDVIQVAMDRLKQAGLQTMNGTREEGTTILVIGRGSSDGNQPSDVAKIGRLLYERLACDNVEIAFLAATTPTVEQGLLKCERLRAKNVYVLPYLLFTGILMNELAQQIKVRNQGTDTNYILCDFLGFDFGLEGVLEARAKEAIEMEPKSLMQAILYVGHGSRVQTGNEQFKTFIDRIKSSFSHFQTYAFIELSAPTIQEGIDRCVKAGATKIAVVPVLLLTAYHANKDIPDELKKAKRRYPSIELTYGRPFGIHQDVIQVAMDRLKQAGLQTMNGTREEGTTILVIGRGSSDGNQPSDVAKIGRLLYERLACDNVEIAFLAATTPTVEQGLLKCERLRAKNVYVLPYLLFTGILMNELAQQIKVRNQGTDTNYILCDFLGFDFGLEGVLEARAKEAIEMEPKSL